Protein AF-A0A7X9KH05-F1 (afdb_monomer)

Structure (mmCIF, N/CA/C/O backbone):
data_AF-A0A7X9KH05-F1
#
_entry.id   AF-A0A7X9KH05-F1
#
loop_
_atom_site.group_PDB
_atom_site.id
_atom_site.type_symbol
_atom_site.label_atom_id
_atom_site.label_alt_id
_atom_site.label_comp_id
_atom_site.label_asym_id
_atom_site.label_entity_id
_atom_site.label_seq_id
_atom_site.pdbx_PDB_ins_code
_atom_site.Cartn_x
_atom_site.Cartn_y
_atom_site.Cartn_z
_atom_site.occupancy
_atom_site.B_iso_or_equiv
_atom_site.auth_seq_id
_atom_site.auth_comp_id
_atom_site.auth_asym_id
_atom_site.auth_atom_id
_atom_site.pdbx_PDB_model_num
ATOM 1 N N . MET A 1 1 ? 35.117 20.148 -6.421 1.00 30.66 1 MET A N 1
ATOM 2 C CA . MET A 1 1 ? 33.826 19.837 -5.775 1.00 30.66 1 MET A CA 1
ATOM 3 C C . MET A 1 1 ? 33.325 18.579 -6.449 1.00 30.66 1 MET A C 1
ATOM 5 O O . MET A 1 1 ? 32.823 18.649 -7.559 1.00 30.66 1 MET A O 1
ATOM 9 N N . THR A 1 2 ? 33.613 17.430 -5.852 1.00 30.97 2 THR A N 1
ATOM 10 C CA . THR A 1 2 ? 33.344 16.117 -6.442 1.00 30.97 2 THR A CA 1
ATOM 11 C C . THR A 1 2 ? 32.437 15.409 -5.452 1.00 30.97 2 THR A C 1
ATOM 13 O O . THR A 1 2 ? 32.907 14.821 -4.484 1.00 30.97 2 THR A O 1
ATOM 16 N N . ILE A 1 3 ? 31.130 15.594 -5.620 1.00 30.88 3 ILE A N 1
ATOM 17 C CA . ILE A 1 3 ? 30.100 14.879 -4.866 1.00 30.88 3 ILE A CA 1
ATOM 18 C C . ILE A 1 3 ? 29.429 13.959 -5.879 1.00 30.88 3 ILE A C 1
ATOM 20 O O . ILE A 1 3 ? 28.878 14.435 -6.866 1.00 30.88 3 ILE A O 1
ATOM 24 N N . GLY A 1 4 ? 29.545 12.654 -5.655 1.00 29.55 4 GLY A N 1
ATOM 25 C CA . GLY A 1 4 ? 28.992 11.621 -6.528 1.00 29.55 4 GLY A CA 1
ATOM 26 C C . GLY A 1 4 ? 29.845 10.359 -6.509 1.00 29.55 4 GLY A C 1
ATOM 27 O O . GLY A 1 4 ? 30.355 9.944 -7.542 1.00 29.55 4 GLY A O 1
ATOM 28 N N . ALA A 1 5 ? 30.069 9.776 -5.326 1.00 35.31 5 ALA A N 1
ATOM 29 C CA . ALA A 1 5 ? 30.619 8.426 -5.250 1.00 35.31 5 ALA A CA 1
ATOM 30 C C . ALA A 1 5 ? 29.646 7.463 -5.954 1.00 35.31 5 ALA A C 1
ATOM 32 O O . ALA A 1 5 ? 28.432 7.567 -5.781 1.00 35.31 5 ALA A O 1
ATOM 33 N N . SER A 1 6 ? 30.191 6.582 -6.788 1.00 41.53 6 SER A N 1
ATOM 34 C CA . SER A 1 6 ? 29.488 5.744 -7.759 1.00 41.53 6 SER A CA 1
ATOM 35 C C . SER A 1 6 ? 28.418 4.848 -7.123 1.00 41.53 6 SER A C 1
ATOM 37 O O . SER A 1 6 ? 28.750 3.903 -6.411 1.00 41.53 6 SER A O 1
ATOM 39 N N . HIS A 1 7 ? 27.149 5.117 -7.436 1.00 50.25 7 HIS A N 1
ATOM 40 C CA . HIS A 1 7 ? 25.995 4.245 -7.148 1.00 50.25 7 HIS A CA 1
ATOM 41 C C . HIS A 1 7 ? 25.644 3.353 -8.353 1.00 50.25 7 HIS A C 1
ATOM 43 O O . HIS A 1 7 ? 24.550 2.808 -8.455 1.00 50.25 7 HIS A O 1
ATOM 49 N N . ASP A 1 8 ? 26.589 3.231 -9.278 1.00 60.62 8 ASP A N 1
ATOM 50 C CA . ASP A 1 8 ? 26.396 2.654 -10.592 1.00 60.62 8 ASP A CA 1
ATOM 51 C C . ASP A 1 8 ? 26.660 1.152 -10.566 1.00 60.62 8 ASP A C 1
ATOM 53 O O . ASP A 1 8 ? 27.784 0.683 -10.348 1.00 60.62 8 ASP A O 1
ATOM 57 N N . THR A 1 9 ? 25.608 0.385 -10.797 1.00 70.06 9 THR A N 1
ATOM 58 C CA . THR A 1 9 ? 25.670 -1.069 -10.871 1.00 70.06 9 THR A CA 1
ATOM 59 C C . THR A 1 9 ? 26.238 -1.537 -12.202 1.00 70.06 9 THR A C 1
ATOM 61 O O . THR A 1 9 ? 26.642 -0.742 -13.058 1.00 70.06 9 THR A O 1
ATOM 64 N N . THR A 1 10 ? 26.374 -2.848 -12.377 1.00 81.62 10 THR A N 1
ATOM 65 C CA . THR A 1 10 ? 26.893 -3.376 -13.638 1.00 81.62 10 THR A CA 1
ATOM 66 C C . THR A 1 10 ? 25.852 -3.219 -14.748 1.00 81.62 10 THR A C 1
ATOM 68 O O . THR A 1 10 ? 26.239 -2.779 -15.834 1.00 81.62 10 THR A O 1
ATOM 71 N N . PHE A 1 11 ? 24.557 -3.394 -14.451 1.00 88.38 11 PHE A N 1
ATOM 72 C CA . PHE A 1 11 ? 23.480 -3.104 -15.393 1.00 88.38 11 PHE A CA 1
ATOM 73 C C . PHE A 1 11 ? 23.451 -1.630 -15.810 1.00 88.38 11 PHE A C 1
ATOM 75 O O . PHE A 1 11 ? 23.579 -1.349 -17.001 1.00 88.38 11 PHE A O 1
ATOM 82 N N . SER A 1 12 ? 23.369 -0.682 -14.866 1.00 87.12 12 SER A N 1
ATOM 83 C CA . SER A 1 12 ? 23.256 0.749 -15.201 1.00 87.12 12 SER A CA 1
ATOM 84 C C . SER A 1 12 ? 24.445 1.256 -16.018 1.00 87.12 12 SER A C 1
ATOM 86 O O . SER A 1 12 ? 24.260 1.985 -16.990 1.00 87.12 12 SER A O 1
ATOM 88 N N . ARG A 1 13 ? 25.671 0.807 -15.709 1.00 89.88 13 ARG A N 1
ATOM 89 C CA . ARG A 1 13 ? 26.868 1.165 -16.496 1.00 89.88 13 ARG A CA 1
ATOM 90 C C . ARG A 1 13 ? 26.867 0.553 -17.887 1.00 89.88 13 ARG A C 1
ATOM 92 O O . ARG A 1 13 ? 27.321 1.195 -18.833 1.00 89.88 13 ARG A O 1
ATOM 99 N N . ALA A 1 14 ? 26.421 -0.695 -18.016 1.00 92.00 14 ALA A N 1
ATOM 100 C CA . ALA A 1 14 ? 26.320 -1.354 -19.311 1.00 92.00 14 ALA A CA 1
ATOM 101 C C . ALA A 1 14 ? 25.250 -0.679 -20.176 1.00 92.00 14 ALA A C 1
ATOM 103 O O . ALA A 1 14 ? 25.533 -0.340 -21.322 1.00 92.00 14 ALA A O 1
ATOM 104 N N . ALA A 1 15 ? 24.074 -0.413 -19.604 1.00 93.38 15 ALA A N 1
ATOM 105 C CA . ALA A 1 15 ? 23.005 0.340 -20.242 1.00 93.38 15 ALA A CA 1
ATOM 106 C C . ALA A 1 15 ? 23.497 1.720 -20.685 1.00 93.38 15 ALA A C 1
ATOM 108 O O . ALA A 1 15 ? 23.382 2.034 -21.862 1.00 93.38 15 ALA A O 1
ATOM 109 N N . GLN A 1 16 ? 24.151 2.489 -19.811 1.00 94.31 16 GLN A N 1
ATOM 110 C CA . GLN A 1 16 ? 24.676 3.815 -20.154 1.00 94.31 16 GLN A CA 1
ATOM 111 C C . GLN A 1 16 ? 25.626 3.769 -21.361 1.00 94.31 16 GLN A C 1
ATOM 113 O O . GLN A 1 16 ? 25.458 4.526 -22.312 1.00 94.31 16 GLN A O 1
ATOM 118 N N . ARG A 1 17 ? 26.566 2.814 -21.385 1.00 94.75 17 ARG A N 1
ATOM 119 C CA . ARG A 1 17 ? 27.475 2.617 -22.531 1.00 94.75 17 ARG A CA 1
ATOM 120 C C . ARG A 1 17 ? 26.749 2.222 -23.814 1.00 94.75 17 ARG A C 1
ATOM 122 O O . ARG A 1 17 ? 27.174 2.611 -24.899 1.00 94.75 17 ARG A O 1
ATOM 129 N N . VAL A 1 18 ? 25.687 1.424 -23.703 1.00 95.81 18 VAL A N 1
ATOM 130 C CA . VAL A 1 18 ? 24.831 1.075 -24.842 1.00 95.81 18 VAL A CA 1
ATOM 131 C C . VAL A 1 18 ? 24.145 2.323 -25.389 1.00 95.81 18 VAL A C 1
ATOM 133 O O . VAL A 1 18 ? 24.168 2.521 -26.601 1.00 95.81 18 VAL A O 1
ATOM 136 N N . LEU A 1 19 ? 23.577 3.170 -24.524 1.00 95.75 19 LEU A N 1
ATOM 137 C CA . LEU A 1 19 ? 22.904 4.394 -24.962 1.00 95.75 19 LEU A CA 1
ATOM 138 C C . LEU A 1 19 ? 23.891 5.355 -25.642 1.00 95.75 19 LEU A C 1
ATOM 140 O O . LEU A 1 19 ? 23.618 5.793 -26.753 1.00 95.75 19 LEU A O 1
ATOM 144 N N . GLU A 1 20 ? 25.078 5.572 -25.066 1.00 93.94 20 GLU A N 1
ATOM 145 C CA . GLU A 1 20 ? 26.148 6.388 -25.672 1.00 93.94 20 GLU A CA 1
ATOM 146 C C . GLU A 1 20 ? 26.586 5.851 -27.050 1.00 93.94 20 GLU A C 1
ATOM 148 O O . GLU A 1 20 ? 26.810 6.603 -28.006 1.00 93.94 20 GLU A O 1
ATOM 153 N N . HIS A 1 21 ? 26.691 4.526 -27.189 1.00 94.50 21 HIS A N 1
ATOM 154 C CA . HIS A 1 21 ? 27.027 3.899 -28.465 1.00 94.50 21 HIS A CA 1
ATOM 155 C C . HIS A 1 21 ? 25.915 4.078 -29.505 1.00 94.50 21 HIS A C 1
ATOM 157 O O . HIS A 1 21 ? 26.190 4.419 -30.656 1.00 94.50 21 HIS A O 1
ATOM 163 N N . LEU A 1 22 ? 24.656 3.880 -29.119 1.00 94.00 22 LEU A N 1
ATOM 164 C CA . LEU A 1 22 ? 23.519 4.044 -30.022 1.00 94.00 22 LEU A CA 1
ATOM 165 C C . LEU A 1 22 ? 23.332 5.507 -30.430 1.00 94.00 22 LEU A C 1
ATOM 167 O O . LEU A 1 22 ? 23.127 5.783 -31.610 1.00 94.00 22 LEU A O 1
ATOM 171 N N . SER A 1 23 ? 23.505 6.443 -29.501 1.00 91.31 23 SER A N 1
ATOM 172 C CA . SER A 1 23 ? 23.469 7.891 -29.740 1.00 91.31 23 SER A CA 1
ATOM 173 C C . SER A 1 23 ? 24.462 8.328 -30.827 1.00 91.31 23 SER A C 1
ATOM 175 O O . SER A 1 23 ? 24.160 9.171 -31.670 1.00 91.31 23 SER A O 1
ATOM 177 N N . THR A 1 24 ? 25.629 7.676 -30.897 1.00 89.94 24 THR A N 1
ATOM 178 C CA . THR A 1 24 ? 26.667 7.979 -31.900 1.00 89.94 24 THR A CA 1
ATOM 179 C C . THR A 1 24 ? 26.527 7.223 -33.223 1.00 89.94 24 THR A C 1
ATOM 181 O O . THR A 1 24 ? 27.012 7.708 -34.245 1.00 89.94 24 THR A O 1
ATOM 184 N N . THR A 1 25 ? 25.888 6.049 -33.239 1.00 90.94 25 THR A N 1
ATOM 185 C CA .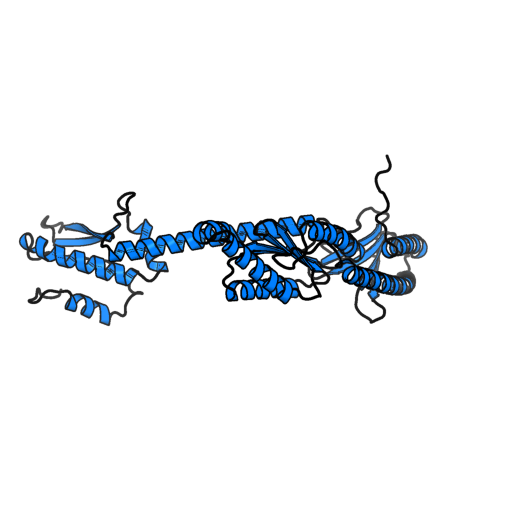 THR A 1 25 ? 25.868 5.153 -34.416 1.00 90.94 25 THR A CA 1
ATOM 186 C C . THR A 1 25 ? 24.530 5.080 -35.146 1.00 90.94 25 THR A C 1
ATOM 188 O O . THR A 1 25 ? 24.510 4.729 -36.325 1.00 90.94 25 THR A O 1
ATOM 191 N N . SER A 1 26 ? 23.427 5.422 -34.480 1.00 87.50 26 SER A N 1
ATOM 192 C CA . SER A 1 26 ? 22.068 5.286 -35.026 1.00 87.50 26 SER A CA 1
ATOM 193 C C . SER A 1 26 ? 21.512 6.559 -35.671 1.00 87.50 26 SER A C 1
ATOM 195 O O . SER A 1 26 ? 20.526 6.491 -36.400 1.00 87.50 26 SER A O 1
ATOM 197 N N . GLY A 1 27 ? 22.101 7.722 -35.369 1.00 85.12 27 GLY A N 1
ATOM 198 C CA . GLY A 1 27 ? 21.587 9.040 -35.764 1.00 85.12 27 GLY A CA 1
ATOM 199 C C . GLY A 1 27 ? 20.493 9.613 -34.849 1.00 85.12 27 GLY A C 1
ATOM 200 O O . GLY A 1 27 ? 20.171 10.792 -34.972 1.00 85.12 27 GLY A O 1
ATOM 201 N N . LEU A 1 28 ? 19.944 8.832 -33.909 1.00 90.00 28 LEU A N 1
ATOM 202 C CA . LEU A 1 28 ? 18.993 9.322 -32.902 1.00 90.00 28 LEU A CA 1
ATOM 203 C C . LEU A 1 28 ? 19.751 9.955 -31.729 1.00 90.00 28 LEU A C 1
ATOM 205 O O . LEU A 1 28 ? 20.575 9.287 -31.108 1.00 90.00 28 LEU A O 1
ATOM 209 N N . GLY A 1 29 ? 19.466 11.224 -31.417 1.00 88.25 29 GLY A N 1
ATOM 210 C CA . GLY A 1 29 ? 20.218 12.004 -30.426 1.00 88.25 29 GLY A CA 1
ATOM 211 C C . GLY A 1 29 ? 19.784 11.834 -28.967 1.00 88.25 29 GLY A C 1
ATOM 212 O O . GLY A 1 29 ? 20.422 12.414 -28.082 1.00 88.25 29 GLY A O 1
ATOM 213 N N . SER A 1 30 ? 18.706 11.092 -28.711 1.00 93.81 30 SER A N 1
ATOM 214 C CA . SER A 1 30 ? 18.193 10.840 -27.364 1.00 93.81 30 SER A CA 1
ATOM 215 C C . SER A 1 30 ? 17.795 9.375 -27.216 1.00 93.81 30 SER A C 1
ATOM 217 O O . SER A 1 30 ? 17.050 8.836 -28.039 1.00 93.81 30 SER A O 1
ATOM 219 N N . TRP A 1 31 ? 18.272 8.741 -26.148 1.00 96.06 31 TRP A N 1
ATOM 220 C CA . TRP A 1 31 ? 18.046 7.337 -25.833 1.00 96.06 31 TRP A CA 1
ATOM 221 C C . TRP A 1 31 ? 17.709 7.139 -24.359 1.00 96.06 31 TRP A C 1
ATOM 223 O O . TRP A 1 31 ? 18.235 7.820 -23.478 1.00 96.06 31 TRP A O 1
ATOM 233 N N . ALA A 1 32 ? 16.845 6.170 -24.077 1.00 95.94 32 ALA A N 1
ATOM 234 C CA . ALA A 1 32 ? 16.486 5.794 -22.722 1.00 95.94 32 ALA A CA 1
ATOM 235 C C . ALA A 1 32 ? 16.189 4.297 -22.611 1.00 95.94 32 ALA A C 1
ATOM 237 O O . ALA A 1 32 ? 15.608 3.692 -23.513 1.00 95.94 32 ALA A O 1
ATOM 238 N N . VAL A 1 33 ? 16.544 3.718 -21.467 1.00 95.75 33 VAL A N 1
ATOM 239 C CA . VAL A 1 33 ? 15.941 2.471 -20.995 1.00 95.75 33 VAL A CA 1
ATOM 240 C C . VAL A 1 33 ? 14.764 2.849 -20.111 1.00 95.75 33 VAL A C 1
ATOM 242 O O . VAL A 1 33 ? 14.940 3.540 -19.105 1.00 95.75 33 VAL A O 1
ATOM 245 N N . CYS A 1 34 ? 13.574 2.400 -20.481 1.00 93.81 34 CYS A N 1
ATOM 246 C CA . CYS A 1 34 ? 12.335 2.649 -19.761 1.00 93.81 34 CYS A CA 1
ATOM 247 C C . CYS A 1 34 ? 11.746 1.337 -19.250 1.00 93.81 34 CYS A C 1
ATOM 249 O O . CYS A 1 34 ? 11.923 0.287 -19.864 1.00 93.81 34 CYS A O 1
ATOM 251 N N . ARG A 1 35 ? 11.006 1.398 -18.150 1.00 89.81 35 ARG A N 1
ATOM 252 C CA . ARG A 1 35 ? 10.197 0.283 -17.660 1.00 89.81 35 ARG A CA 1
ATOM 253 C C . ARG A 1 35 ? 8.806 0.802 -17.328 1.00 89.81 35 ARG A C 1
ATOM 255 O O . ARG A 1 35 ? 8.664 1.907 -16.815 1.00 89.81 35 ARG A O 1
ATOM 262 N N . ALA A 1 36 ? 7.791 0.035 -17.704 1.00 80.62 36 ALA A N 1
ATOM 263 C CA . ALA A 1 36 ? 6.399 0.383 -17.467 1.00 80.62 36 ALA A CA 1
ATOM 264 C C . ALA A 1 36 ? 5.834 -0.425 -16.296 1.00 80.62 36 ALA A C 1
ATOM 266 O O . ALA A 1 36 ? 6.153 -1.606 -16.137 1.00 80.62 36 ALA A O 1
ATOM 267 N N . ASP A 1 37 ? 4.982 0.215 -15.508 1.00 73.69 37 ASP A N 1
ATOM 268 C CA . ASP A 1 37 ? 4.181 -0.383 -14.445 1.00 73.69 37 ASP A CA 1
ATOM 269 C C . ASP A 1 37 ? 2.711 0.072 -14.567 1.00 73.69 37 ASP A C 1
ATOM 271 O O . ASP A 1 37 ? 2.298 0.622 -15.592 1.00 73.69 37 ASP A O 1
ATOM 275 N N . SER A 1 38 ? 1.887 -0.200 -13.552 1.00 67.94 38 SER A N 1
ATOM 276 C CA . SER A 1 38 ? 0.474 0.200 -13.532 1.00 67.94 38 SER A CA 1
ATOM 277 C C . SER A 1 38 ? 0.250 1.716 -13.451 1.00 67.94 38 SER A C 1
ATOM 279 O O . SER A 1 38 ? -0.856 2.170 -13.744 1.00 67.94 38 SER A O 1
ATOM 281 N N . HIS A 1 39 ? 1.273 2.494 -13.087 1.00 67.06 39 HIS A N 1
ATOM 282 C CA . HIS A 1 39 ? 1.217 3.949 -12.904 1.00 67.06 39 HIS A CA 1
ATOM 283 C C . HIS A 1 39 ? 1.875 4.731 -14.041 1.00 67.06 39 HIS A C 1
ATOM 285 O O . HIS A 1 39 ? 1.712 5.948 -14.105 1.00 67.06 39 HIS A O 1
ATOM 291 N N . GLY A 1 40 ? 2.583 4.064 -14.953 1.00 75.69 40 GLY A N 1
ATOM 292 C CA . GLY A 1 40 ? 3.125 4.689 -16.155 1.00 75.69 40 GLY A CA 1
ATOM 293 C C . GLY A 1 40 ? 4.469 4.117 -16.579 1.00 75.69 40 GLY A C 1
ATOM 294 O O . GLY A 1 40 ? 4.838 2.998 -16.234 1.00 75.69 40 GLY A O 1
ATOM 295 N N . SER A 1 41 ? 5.207 4.894 -17.370 1.00 85.94 41 SER A N 1
ATOM 296 C CA . SER A 1 41 ? 6.565 4.555 -17.795 1.00 85.94 41 SER A CA 1
ATOM 297 C C . SER A 1 41 ? 7.556 5.339 -16.953 1.00 85.94 41 SER A C 1
ATOM 299 O O . SER A 1 41 ? 7.451 6.555 -16.874 1.00 85.94 41 SER A O 1
ATOM 301 N N . HIS A 1 42 ? 8.573 4.692 -16.403 1.00 89.31 42 HIS A N 1
ATOM 302 C CA . HIS A 1 42 ? 9.663 5.364 -15.707 1.00 89.31 42 HIS A CA 1
ATOM 303 C C . HIS A 1 42 ? 11.005 5.096 -16.394 1.00 89.31 42 HIS A C 1
ATOM 305 O O . HIS A 1 42 ? 11.226 4.053 -17.013 1.00 89.31 42 HIS A O 1
ATOM 311 N N . THR A 1 43 ? 11.909 6.067 -16.331 1.00 91.81 43 THR A N 1
ATOM 312 C CA . THR A 1 43 ? 13.250 5.974 -16.911 1.00 91.81 43 THR A CA 1
ATOM 313 C C . THR A 1 43 ? 14.211 5.299 -15.938 1.00 91.81 43 THR A C 1
ATOM 315 O O . THR A 1 43 ? 14.254 5.627 -14.755 1.00 91.81 43 THR A O 1
ATOM 318 N N . LEU A 1 44 ? 15.030 4.377 -16.434 1.00 91.50 44 LEU A N 1
ATOM 319 C CA . LEU A 1 44 ? 16.106 3.751 -15.662 1.00 91.50 44 LEU A CA 1
ATOM 320 C C . LEU A 1 44 ? 17.439 4.421 -15.963 1.00 91.50 44 LEU A C 1
ATOM 322 O O . LEU A 1 44 ? 18.127 4.883 -15.059 1.00 91.50 44 LEU A O 1
ATOM 326 N N . VAL A 1 45 ? 17.772 4.517 -17.248 1.00 93.19 45 VAL A N 1
ATOM 327 C CA . VAL A 1 45 ? 19.019 5.104 -17.744 1.00 93.19 45 VAL A CA 1
ATOM 328 C C . VAL A 1 45 ? 18.683 5.975 -18.942 1.00 93.19 45 VAL A C 1
ATOM 330 O O . VAL A 1 45 ? 17.804 5.624 -19.729 1.00 93.19 45 VAL A O 1
ATOM 333 N N . VAL A 1 46 ? 19.347 7.120 -19.058 1.00 93.69 46 VAL A N 1
ATOM 334 C CA . VAL A 1 46 ? 19.066 8.123 -20.085 1.00 93.69 46 VAL A CA 1
ATOM 335 C C . VAL A 1 46 ? 20.385 8.658 -20.626 1.00 93.69 46 VAL A C 1
ATOM 337 O O . VAL A 1 46 ? 21.208 9.145 -19.856 1.00 93.69 46 VAL A O 1
ATOM 340 N N . ASP A 1 47 ? 20.534 8.629 -21.946 1.00 93.38 47 ASP A N 1
ATOM 341 C CA . ASP A 1 47 ? 21.500 9.442 -22.680 1.00 93.38 47 ASP A CA 1
ATOM 342 C C . ASP A 1 47 ? 20.710 10.425 -23.538 1.00 93.38 47 ASP A C 1
ATOM 344 O O . ASP A 1 47 ? 20.195 10.083 -24.601 1.00 93.38 47 ASP A O 1
ATOM 348 N N . ASP A 1 48 ? 20.533 11.639 -23.032 1.00 87.75 48 ASP A N 1
ATOM 349 C CA . ASP A 1 48 ? 19.751 12.655 -23.719 1.00 87.75 48 ASP A CA 1
ATOM 350 C C . ASP A 1 48 ? 20.572 13.921 -23.920 1.00 87.75 48 ASP A C 1
ATOM 352 O O . ASP A 1 48 ? 20.745 14.735 -23.008 1.00 87.75 48 ASP A O 1
ATOM 356 N N . THR A 1 49 ? 21.014 14.124 -25.161 1.00 78.06 49 THR A N 1
ATOM 357 C CA . THR A 1 49 ? 21.778 15.312 -25.566 1.00 78.06 49 THR A CA 1
ATOM 358 C C . THR A 1 49 ? 21.001 16.623 -25.403 1.00 78.06 49 THR A C 1
ATOM 360 O O . THR A 1 49 ? 21.593 17.702 -25.465 1.00 78.06 49 THR A O 1
ATOM 363 N N . ARG A 1 50 ? 19.683 16.556 -25.180 1.00 77.56 50 ARG A N 1
ATOM 364 C CA . ARG A 1 50 ? 18.782 17.711 -25.071 1.00 77.56 50 ARG A CA 1
ATOM 365 C C . ARG A 1 50 ? 18.443 18.084 -23.630 1.00 77.56 50 ARG A C 1
ATOM 367 O O . ARG A 1 50 ? 17.926 19.176 -23.403 1.00 77.56 50 ARG A O 1
ATOM 374 N N . GLY A 1 51 ? 18.697 17.191 -22.671 1.00 81.19 51 GLY A N 1
ATOM 375 C CA . GLY A 1 51 ? 18.316 17.369 -21.265 1.00 81.19 51 GLY A CA 1
ATOM 376 C C . GLY A 1 51 ? 16.801 17.378 -21.005 1.00 81.19 51 GLY A C 1
ATOM 377 O O . GLY A 1 51 ? 16.363 17.905 -19.982 1.00 81.19 51 GLY A O 1
ATOM 378 N N . SER A 1 52 ? 16.008 16.827 -21.928 1.00 81.94 52 SER A N 1
ATOM 379 C CA . SER A 1 52 ? 14.552 16.656 -21.827 1.00 81.94 52 SER A CA 1
ATOM 380 C C . SER A 1 52 ? 14.144 15.482 -20.931 1.00 81.94 52 SER A C 1
ATOM 382 O O . SER A 1 52 ? 13.095 15.529 -20.293 1.00 81.94 52 SER A O 1
ATOM 384 N N . LEU A 1 53 ? 14.989 14.457 -20.837 1.00 87.00 53 LEU A N 1
ATOM 385 C CA . LEU A 1 53 ? 14.803 13.303 -19.970 1.00 87.00 53 LEU A CA 1
ATOM 386 C C . LEU A 1 53 ? 15.785 13.324 -18.798 1.00 87.00 53 LEU A C 1
ATOM 388 O O . LEU A 1 53 ? 16.904 13.833 -18.879 1.00 87.00 53 LEU A O 1
ATOM 392 N N . ARG A 1 54 ? 15.357 12.724 -17.689 1.00 89.50 54 ARG A N 1
ATOM 393 C CA . ARG A 1 54 ? 16.196 12.432 -16.521 1.00 89.50 54 ARG A CA 1
ATOM 394 C C . ARG A 1 54 ? 16.092 10.948 -16.214 1.00 89.50 54 ARG A C 1
ATOM 396 O O . ARG A 1 54 ? 15.077 10.345 -16.534 1.00 89.50 54 ARG A O 1
ATOM 403 N N . ALA A 1 55 ? 17.124 10.359 -15.621 1.00 89.75 55 ALA A N 1
ATOM 404 C CA . ALA A 1 55 ? 17.067 8.985 -15.126 1.00 89.75 55 ALA A CA 1
ATOM 405 C C . ALA A 1 55 ? 16.283 8.908 -13.804 1.00 89.75 55 ALA A C 1
ATOM 407 O O . ALA A 1 55 ? 16.314 9.856 -13.016 1.00 89.75 55 ALA A O 1
ATOM 408 N N . HIS A 1 56 ? 15.643 7.767 -13.545 1.00 88.94 56 HIS A N 1
ATOM 409 C CA . HIS A 1 56 ? 14.861 7.470 -12.339 1.00 88.94 56 HIS A CA 1
ATOM 410 C C . HIS A 1 56 ? 13.699 8.435 -12.091 1.00 88.94 56 HIS A C 1
ATOM 412 O O . HIS A 1 56 ? 13.461 8.844 -10.954 1.00 88.94 56 HIS A O 1
ATOM 418 N N . VAL A 1 57 ? 12.981 8.796 -13.154 1.00 88.69 57 VAL A N 1
ATOM 419 C CA . VAL A 1 57 ? 11.747 9.582 -13.058 1.00 88.69 57 VAL A CA 1
ATOM 420 C C . VAL A 1 57 ? 10.617 8.898 -13.812 1.00 88.69 57 VAL A C 1
ATOM 422 O O . VAL A 1 57 ? 10.827 8.248 -14.836 1.00 88.69 57 VAL A O 1
ATOM 425 N N . SER A 1 58 ? 9.416 9.070 -13.297 1.00 87.81 58 SER A N 1
ATOM 426 C CA . SER A 1 58 ? 8.151 8.700 -13.903 1.00 87.81 58 SER A CA 1
ATOM 427 C C . SER A 1 58 ? 7.838 9.694 -15.009 1.00 87.81 58 SER A C 1
ATOM 429 O O . SER A 1 58 ? 8.101 10.894 -14.893 1.00 87.81 58 SER A O 1
ATOM 431 N N . LEU A 1 59 ? 7.288 9.180 -16.096 1.00 87.44 59 LEU A N 1
ATOM 432 C CA . LEU A 1 59 ? 6.869 9.950 -17.247 1.00 87.44 59 LEU A CA 1
ATOM 433 C C . LEU A 1 59 ? 5.349 9.871 -17.359 1.00 87.44 59 LEU A C 1
ATOM 435 O O . LEU A 1 59 ? 4.774 8.783 -17.341 1.00 87.44 59 LEU A O 1
ATOM 439 N N . ASP A 1 60 ? 4.718 11.023 -17.572 1.00 82.50 60 ASP A N 1
ATOM 440 C CA . ASP A 1 60 ? 3.278 11.113 -17.857 1.00 82.50 60 ASP A CA 1
ATOM 441 C C . ASP A 1 60 ? 2.914 10.482 -19.219 1.00 82.50 60 ASP A C 1
ATOM 443 O O . ASP A 1 60 ? 1.759 10.168 -19.498 1.00 82.50 60 ASP A O 1
ATOM 447 N N . ALA A 1 61 ? 3.915 10.322 -20.086 1.00 83.62 61 ALA A N 1
ATOM 448 C CA . ALA A 1 61 ? 3.826 9.851 -21.460 1.00 83.62 61 ALA A CA 1
ATOM 449 C C . ALA A 1 61 ? 5.048 8.977 -21.783 1.00 83.62 61 ALA A C 1
ATOM 451 O O . ALA A 1 61 ? 6.108 9.132 -21.179 1.00 83.62 61 ALA A O 1
ATOM 452 N N . ALA A 1 62 ? 4.941 8.066 -22.752 1.00 86.62 62 ALA A N 1
ATOM 453 C CA . ALA A 1 62 ? 6.080 7.234 -23.140 1.00 86.62 62 ALA A CA 1
ATOM 454 C C . ALA A 1 62 ? 7.267 8.107 -23.594 1.00 86.62 62 ALA A C 1
ATOM 456 O O . ALA A 1 62 ? 7.081 9.158 -24.212 1.00 86.62 62 ALA A O 1
ATOM 457 N N . ALA A 1 63 ? 8.503 7.671 -23.333 1.00 88.69 63 ALA A N 1
ATOM 458 C CA . ALA A 1 63 ? 9.683 8.430 -23.748 1.00 88.69 63 ALA A CA 1
ATOM 459 C C . ALA A 1 63 ? 9.653 8.717 -25.263 1.00 88.69 63 ALA A C 1
ATOM 461 O O . ALA A 1 63 ? 9.351 7.831 -26.073 1.00 88.69 63 ALA A O 1
ATOM 462 N N . GLY A 1 64 ? 9.913 9.972 -25.637 1.00 86.31 64 GLY A N 1
ATOM 463 C CA . GLY A 1 64 ? 9.850 10.436 -27.026 1.00 86.31 64 GLY A CA 1
ATOM 464 C C . GLY A 1 64 ? 8.447 10.438 -27.644 1.00 86.31 64 GLY A C 1
ATOM 465 O O . GLY A 1 64 ? 8.328 10.524 -28.864 1.00 86.31 64 GLY A O 1
ATOM 466 N N . GLN A 1 65 ? 7.371 10.298 -26.860 1.00 86.88 65 GLN A N 1
ATOM 467 C CA . GLN A 1 65 ? 6.008 10.342 -27.389 1.00 86.88 65 GLN A CA 1
ATOM 468 C C . GLN A 1 65 ? 5.747 11.692 -28.075 1.00 86.88 65 GLN A C 1
ATOM 470 O O . GLN A 1 65 ? 5.887 12.749 -27.470 1.00 86.88 65 GLN A O 1
ATOM 475 N N . GLY A 1 66 ? 5.375 11.640 -29.357 1.00 85.44 66 GLY A N 1
ATOM 476 C CA . GLY A 1 66 ? 5.184 12.822 -30.204 1.00 85.44 66 GLY A CA 1
ATOM 477 C C . GLY A 1 66 ? 6.403 13.220 -31.042 1.00 85.44 66 GLY A C 1
ATOM 478 O O . GLY A 1 66 ? 6.252 14.056 -31.931 1.00 85.44 66 GLY A O 1
ATOM 479 N N . ALA A 1 67 ? 7.570 12.602 -30.827 1.00 89.12 67 ALA A N 1
ATOM 480 C CA . ALA A 1 67 ? 8.729 12.789 -31.695 1.00 89.12 67 ALA A CA 1
ATOM 481 C C . ALA A 1 67 ? 8.467 12.179 -33.090 1.00 89.12 67 ALA A C 1
ATOM 483 O O . ALA A 1 67 ? 7.930 11.067 -33.177 1.00 89.12 67 ALA A O 1
ATOM 484 N N . PRO A 1 68 ? 8.843 12.860 -34.190 1.00 87.94 68 PRO A N 1
ATOM 485 C CA . PRO A 1 68 ? 8.646 12.369 -35.550 1.00 87.94 68 PRO A CA 1
ATOM 486 C C . PRO A 1 68 ? 9.523 11.150 -35.865 1.00 87.94 68 PRO A C 1
ATOM 488 O O . PRO A 1 68 ? 9.132 10.317 -36.680 1.00 87.94 68 PRO A O 1
ATOM 491 N N . PHE A 1 69 ? 10.674 11.015 -35.200 1.00 91.62 69 PHE A N 1
ATOM 492 C CA . PHE A 1 69 ? 11.578 9.878 -35.345 1.00 91.62 69 PHE A CA 1
ATOM 493 C C . PHE A 1 69 ? 11.672 9.174 -34.002 1.00 91.62 69 PHE A C 1
ATOM 495 O O . PHE A 1 69 ? 12.299 9.680 -33.078 1.00 91.62 69 PHE A O 1
ATOM 502 N N . ARG A 1 70 ? 11.023 8.015 -33.875 1.00 92.88 70 ARG A N 1
ATOM 503 C CA . ARG A 1 70 ? 10.997 7.240 -32.633 1.00 92.88 70 ARG A CA 1
ATOM 504 C C . ARG A 1 70 ? 11.055 5.751 -32.927 1.00 92.88 70 ARG A C 1
ATOM 506 O O . ARG A 1 70 ? 10.306 5.247 -33.761 1.00 92.88 70 ARG A O 1
ATOM 513 N N . ILE A 1 71 ? 11.871 5.044 -32.160 1.00 94.88 71 ILE A N 1
ATOM 514 C CA . ILE A 1 71 ? 11.858 3.587 -32.065 1.00 94.88 71 ILE A CA 1
ATOM 515 C C . ILE A 1 71 ? 11.714 3.170 -30.605 1.00 94.88 71 ILE A C 1
ATOM 517 O O . ILE A 1 71 ? 12.209 3.836 -29.699 1.00 94.88 71 ILE A O 1
ATOM 521 N N . ALA A 1 72 ? 11.030 2.054 -30.388 1.00 95.12 72 ALA A N 1
ATOM 522 C CA . ALA A 1 72 ? 10.947 1.385 -29.100 1.00 95.12 72 ALA A CA 1
ATOM 523 C C . ALA A 1 72 ? 11.142 -0.108 -29.343 1.00 95.12 72 ALA A C 1
ATOM 525 O O . ALA A 1 72 ? 10.476 -0.699 -30.197 1.00 95.12 72 ALA A O 1
ATOM 526 N N . VAL A 1 73 ? 12.104 -0.694 -28.643 1.00 96.31 73 VAL A N 1
ATOM 527 C CA . VAL A 1 73 ? 12.446 -2.108 -28.761 1.00 96.31 73 VAL A CA 1
ATOM 528 C C . VAL A 1 73 ? 12.267 -2.763 -27.396 1.00 96.31 73 VAL A C 1
ATOM 530 O O . VAL A 1 73 ? 12.860 -2.283 -26.431 1.00 96.31 73 VAL A O 1
ATOM 533 N N . PRO A 1 74 ? 11.488 -3.852 -27.285 1.00 96.06 74 PRO A N 1
ATOM 534 C CA . PRO A 1 74 ? 11.285 -4.512 -26.005 1.00 96.06 74 PRO A CA 1
ATOM 535 C C . PRO A 1 74 ? 12.587 -5.146 -25.510 1.00 96.06 74 PRO A C 1
ATOM 537 O O . PRO A 1 74 ? 13.307 -5.809 -26.259 1.00 96.06 74 PRO A O 1
ATOM 540 N N . ILE A 1 75 ? 12.857 -4.962 -24.225 1.00 95.69 75 ILE A N 1
ATOM 541 C CA . ILE A 1 75 ? 13.862 -5.687 -23.460 1.00 95.69 75 ILE A CA 1
ATOM 542 C C . ILE A 1 75 ? 13.118 -6.785 -22.704 1.00 95.69 75 ILE A C 1
ATOM 544 O O . ILE A 1 75 ? 12.260 -6.505 -21.863 1.00 95.69 75 ILE A O 1
ATOM 548 N N . THR A 1 76 ? 13.444 -8.037 -23.000 1.00 94.44 76 THR A N 1
ATOM 549 C CA . THR A 1 76 ? 12.858 -9.210 -22.344 1.00 94.44 76 THR A CA 1
ATOM 550 C C . THR A 1 76 ? 13.934 -9.995 -21.620 1.00 94.44 76 THR A C 1
ATOM 552 O O . THR A 1 76 ? 15.063 -10.115 -22.104 1.00 94.44 76 THR A O 1
ATOM 555 N N . PHE A 1 77 ? 13.578 -10.581 -20.487 1.00 92.88 77 PHE A N 1
ATOM 556 C CA . PHE A 1 77 ? 14.405 -11.598 -19.861 1.00 92.88 77 PHE A CA 1
ATOM 557 C C . PHE A 1 77 ? 14.533 -12.841 -20.765 1.00 92.88 77 PHE A C 1
ATOM 559 O O . PHE A 1 77 ? 13.719 -13.037 -21.675 1.00 92.88 77 PHE A O 1
ATOM 566 N N . PRO A 1 78 ? 15.550 -13.700 -20.543 1.00 91.75 78 PRO A N 1
ATOM 567 C CA . PRO A 1 78 ? 15.756 -14.912 -21.341 1.00 91.75 78 PRO A CA 1
ATOM 568 C C . PRO A 1 78 ? 14.583 -15.904 -21.328 1.00 91.75 78 PRO A C 1
ATOM 570 O O . PRO A 1 78 ? 14.468 -16.717 -22.241 1.00 91.75 78 PRO A O 1
ATOM 573 N N . ASP A 1 79 ? 13.722 -15.848 -20.311 1.00 90.62 79 ASP A N 1
ATOM 574 C CA . ASP A 1 79 ? 12.505 -16.660 -20.185 1.00 90.62 79 ASP A CA 1
ATOM 575 C C . ASP A 1 79 ? 11.290 -16.070 -20.931 1.00 90.62 79 ASP A C 1
ATOM 577 O O . ASP A 1 79 ? 10.213 -16.667 -20.937 1.00 90.62 79 ASP A O 1
ATOM 581 N N . GLY A 1 80 ? 11.462 -14.916 -21.584 1.00 88.38 80 GLY A N 1
ATOM 582 C CA . GLY A 1 80 ? 10.427 -14.217 -22.340 1.00 88.38 80 GLY A CA 1
ATOM 583 C C . GLY A 1 80 ? 9.596 -13.230 -21.520 1.00 88.38 80 GLY A C 1
ATOM 584 O O . GLY A 1 80 ? 8.737 -12.560 -22.097 1.00 88.38 80 GLY A O 1
ATOM 585 N N . GLN A 1 81 ? 9.836 -13.093 -20.211 1.00 88.62 81 GLN A N 1
ATOM 586 C CA . GLN A 1 81 ? 9.153 -12.078 -19.412 1.00 88.62 81 GLN A CA 1
ATOM 587 C C . GLN A 1 81 ? 9.591 -10.661 -19.827 1.00 88.62 81 GLN A C 1
ATOM 589 O O . GLN A 1 81 ? 10.774 -10.429 -20.100 1.00 88.62 81 GLN A O 1
ATOM 594 N N . PRO A 1 82 ? 8.664 -9.688 -19.884 1.00 89.94 82 PRO A N 1
ATOM 595 C CA . PRO A 1 82 ? 9.012 -8.308 -20.194 1.00 89.94 82 PRO A CA 1
ATOM 596 C C . PRO A 1 82 ? 9.796 -7.680 -19.036 1.00 89.94 82 PRO A C 1
ATOM 598 O O . PRO A 1 82 ? 9.379 -7.756 -17.883 1.00 89.94 82 PRO A O 1
ATOM 601 N N . PHE A 1 83 ? 10.912 -7.024 -19.355 1.00 90.62 83 PHE A N 1
ATOM 602 C CA . PHE A 1 83 ? 11.674 -6.216 -18.401 1.00 90.62 83 PHE A CA 1
ATOM 603 C C . PHE A 1 83 ? 11.422 -4.720 -18.607 1.00 90.62 83 PHE A C 1
ATOM 605 O O . PHE A 1 83 ? 11.191 -3.993 -17.648 1.00 90.62 83 PHE A O 1
ATOM 612 N N . GLY A 1 84 ? 11.452 -4.257 -19.857 1.00 92.50 84 GLY A N 1
ATOM 613 C CA . GLY A 1 84 ? 11.300 -2.845 -20.194 1.00 92.50 84 GLY A CA 1
ATOM 614 C C . GLY A 1 84 ? 11.413 -2.597 -21.693 1.00 92.50 84 GLY A C 1
ATOM 615 O O . GLY A 1 84 ? 11.265 -3.514 -22.496 1.00 92.50 84 GLY A O 1
ATOM 616 N N . GLU A 1 85 ? 11.709 -1.363 -22.078 1.00 95.19 85 GLU A N 1
ATOM 617 C CA . GLU A 1 85 ? 11.896 -0.939 -23.462 1.00 95.19 85 GLU A CA 1
ATOM 618 C C . GLU A 1 85 ? 13.175 -0.112 -23.607 1.00 95.19 85 GLU A C 1
ATOM 620 O O . GLU A 1 85 ? 13.498 0.731 -22.771 1.00 95.19 85 GLU A O 1
ATOM 625 N N . LEU A 1 86 ? 13.891 -0.335 -24.705 1.00 96.94 86 LEU A N 1
ATOM 626 C CA . LEU A 1 86 ? 14.958 0.528 -25.184 1.00 96.94 86 LEU A CA 1
ATOM 627 C C . LEU A 1 86 ? 14.362 1.492 -26.211 1.00 96.94 86 LEU A C 1
ATOM 629 O O . LEU A 1 86 ? 13.932 1.076 -27.291 1.00 96.94 86 LEU A O 1
ATOM 633 N N . VAL A 1 87 ? 14.317 2.772 -25.860 1.00 96.12 87 VAL A N 1
ATOM 634 C CA . VAL A 1 87 ? 13.648 3.817 -26.635 1.00 96.12 87 VAL A CA 1
ATOM 635 C C . VAL A 1 87 ? 14.684 4.792 -27.176 1.00 96.12 87 VAL A C 1
ATOM 637 O O . VAL A 1 87 ? 15.510 5.296 -26.420 1.00 96.12 87 VAL A O 1
ATOM 640 N N . GLY A 1 88 ? 14.619 5.074 -28.475 1.00 95.00 88 GLY A N 1
ATOM 641 C CA . GLY A 1 88 ? 15.438 6.085 -29.142 1.00 95.00 88 GLY A CA 1
ATOM 642 C C . GLY A 1 88 ? 14.552 7.057 -29.911 1.00 95.00 88 GLY A C 1
ATOM 643 O O . GLY A 1 88 ? 13.587 6.626 -30.547 1.00 95.00 88 GLY A O 1
ATOM 644 N N . PHE A 1 89 ? 14.845 8.356 -29.853 1.00 93.75 89 PHE A N 1
ATOM 645 C CA . PHE A 1 89 ? 14.060 9.372 -30.554 1.00 93.75 89 PHE A CA 1
ATOM 646 C C . PHE A 1 89 ? 14.873 10.610 -30.966 1.00 93.75 89 PHE A C 1
ATOM 648 O O . PHE A 1 89 ? 15.908 10.921 -30.377 1.00 93.75 89 PHE A O 1
ATOM 655 N N . ASP A 1 90 ? 14.398 11.316 -31.997 1.00 91.75 90 ASP A N 1
ATOM 656 C CA . ASP A 1 90 ? 14.881 12.634 -32.421 1.00 91.75 90 ASP A CA 1
ATOM 657 C C . ASP A 1 90 ? 13.760 13.421 -33.156 1.00 91.75 90 ASP A C 1
ATOM 659 O O . ASP A 1 90 ? 12.735 12.865 -33.543 1.00 91.75 90 ASP A O 1
ATOM 663 N N . ASP A 1 91 ? 13.970 14.724 -33.372 1.00 85.00 91 ASP A N 1
ATOM 664 C CA . ASP A 1 91 ? 13.001 15.679 -33.943 1.00 85.00 91 ASP A CA 1
ATOM 665 C C . ASP A 1 91 ? 13.565 16.447 -35.151 1.00 85.00 91 ASP A C 1
ATOM 667 O O . ASP A 1 91 ? 12.844 17.214 -35.787 1.00 85.00 91 ASP A O 1
ATOM 671 N N . ARG A 1 92 ? 14.868 16.321 -35.437 1.00 73.56 92 ARG A N 1
ATOM 672 C CA . ARG A 1 92 ? 15.605 17.279 -36.275 1.00 73.56 92 ARG A CA 1
ATOM 673 C C . ARG A 1 92 ? 16.024 16.725 -37.627 1.00 73.56 92 ARG A C 1
ATOM 675 O O . ARG A 1 92 ? 16.231 17.522 -38.538 1.00 73.56 92 ARG A O 1
ATOM 682 N N . ASP A 1 93 ? 16.168 15.408 -37.761 1.00 72.56 93 ASP A N 1
ATOM 683 C CA . ASP A 1 93 ? 16.800 14.818 -38.940 1.00 72.56 93 ASP A CA 1
ATOM 684 C C . ASP A 1 93 ? 15.891 13.808 -39.669 1.00 72.56 93 ASP A C 1
ATOM 686 O O . ASP A 1 93 ? 15.714 12.681 -39.207 1.00 72.56 93 ASP A O 1
ATOM 690 N N . PRO A 1 94 ? 15.328 14.181 -40.835 1.00 69.75 94 PRO A N 1
ATOM 691 C CA . PRO A 1 94 ? 14.516 13.292 -41.659 1.00 69.75 94 PRO A CA 1
ATOM 692 C C . PRO A 1 94 ? 15.309 12.229 -42.425 1.00 69.75 94 PRO A C 1
ATOM 694 O O . PRO A 1 94 ? 14.693 11.410 -43.106 1.00 69.75 94 PRO A O 1
ATOM 697 N N . SER A 1 95 ? 16.643 12.230 -42.345 1.00 80.94 95 SER A N 1
ATOM 698 C CA . SER A 1 95 ? 17.506 11.245 -43.007 1.00 80.94 95 SER A CA 1
ATOM 699 C C . SER A 1 95 ? 17.858 10.032 -42.138 1.00 80.94 95 SER A C 1
ATOM 701 O O . SER A 1 95 ? 18.556 9.134 -42.609 1.00 80.94 95 SER A O 1
ATOM 703 N N . ILE A 1 96 ? 17.362 9.975 -40.896 1.00 84.81 96 ILE A N 1
ATOM 704 C CA . ILE A 1 96 ? 17.618 8.860 -39.978 1.00 84.81 96 ILE A CA 1
ATOM 705 C C . ILE A 1 96 ? 17.010 7.565 -40.531 1.00 84.81 96 ILE A C 1
ATOM 707 O O . ILE A 1 96 ? 15.799 7.455 -40.733 1.00 84.81 96 ILE A O 1
ATOM 711 N N . ASP A 1 97 ? 17.852 6.547 -40.699 1.00 90.56 97 ASP A N 1
ATOM 712 C CA . ASP A 1 97 ? 17.421 5.188 -41.021 1.00 90.56 97 ASP A CA 1
ATOM 713 C C . ASP A 1 97 ? 16.917 4.477 -39.752 1.00 90.56 97 ASP A C 1
ATOM 715 O O . ASP A 1 97 ? 17.672 3.853 -38.996 1.00 90.56 97 ASP A O 1
ATOM 719 N N . LEU A 1 98 ? 15.608 4.587 -39.507 1.00 91.62 98 LEU A N 1
ATOM 720 C CA . LEU A 1 98 ? 14.956 3.976 -38.346 1.00 91.62 98 LEU A CA 1
ATOM 721 C C . LEU A 1 98 ? 15.003 2.442 -38.366 1.00 91.62 98 LEU A C 1
ATOM 723 O O . LEU A 1 98 ? 14.975 1.822 -37.300 1.00 91.62 98 LEU A O 1
ATOM 727 N N . GLU A 1 99 ? 15.084 1.814 -39.541 1.00 92.75 99 GLU A N 1
ATOM 728 C CA . GLU A 1 99 ? 15.169 0.355 -39.648 1.00 92.75 99 GLU A CA 1
ATOM 729 C C . GLU A 1 99 ? 16.550 -0.136 -39.200 1.00 92.75 99 GLU A C 1
ATOM 731 O O . GLU A 1 99 ? 16.654 -1.085 -38.406 1.00 92.75 99 GLU A O 1
ATOM 736 N N . HIS A 1 100 ? 17.607 0.560 -39.631 1.00 92.38 100 HIS A N 1
ATOM 737 C CA . HIS A 1 100 ? 18.969 0.304 -39.174 1.00 92.38 100 HIS A CA 1
ATOM 738 C C . HIS A 1 100 ? 19.110 0.537 -37.665 1.00 92.38 100 HIS A C 1
ATOM 740 O O . HIS A 1 100 ? 19.574 -0.356 -36.946 1.00 92.38 100 HIS A O 1
ATOM 746 N N . ALA A 1 101 ? 18.632 1.683 -37.166 1.00 92.94 101 ALA A N 1
ATOM 747 C CA . ALA A 1 101 ? 18.648 2.015 -35.741 1.00 92.94 101 ALA A CA 1
ATOM 748 C C . ALA A 1 101 ? 17.890 0.975 -34.895 1.00 92.94 101 ALA A C 1
ATOM 750 O O . ALA A 1 101 ? 18.388 0.511 -33.868 1.00 92.94 101 ALA A O 1
ATOM 751 N N . SER A 1 102 ? 16.709 0.541 -35.352 1.00 95.12 102 SER A N 1
ATOM 752 C CA . SER A 1 102 ? 15.910 -0.486 -34.671 1.00 95.12 102 SER A CA 1
ATOM 753 C C . SER A 1 102 ? 16.620 -1.843 -34.639 1.00 95.12 102 SER A C 1
ATOM 755 O O . SER A 1 102 ? 16.558 -2.564 -33.640 1.00 95.12 102 SER A O 1
ATOM 757 N N . THR A 1 103 ? 17.335 -2.197 -35.708 1.00 94.62 103 THR A N 1
ATOM 758 C CA . THR A 1 103 ? 18.091 -3.454 -35.791 1.00 94.62 103 THR A CA 1
ATOM 759 C C . THR A 1 103 ? 19.296 -3.463 -34.853 1.00 94.62 103 THR A C 1
ATOM 761 O O . THR A 1 103 ? 19.498 -4.454 -34.149 1.00 94.62 103 THR A O 1
ATOM 764 N N . GLN A 1 104 ? 20.041 -2.357 -34.767 1.00 94.06 104 GLN A N 1
ATOM 765 C CA . GLN A 1 104 ? 21.107 -2.199 -33.771 1.00 94.06 104 GLN A CA 1
ATOM 766 C C . GLN A 1 104 ? 20.550 -2.288 -32.341 1.00 94.06 104 GLN A C 1
ATOM 768 O O . GLN A 1 104 ? 21.049 -3.067 -31.525 1.00 94.06 104 GLN A O 1
ATOM 773 N N . ALA A 1 105 ? 19.469 -1.555 -32.055 1.00 96.00 105 ALA A N 1
ATOM 774 C CA . ALA A 1 105 ? 18.828 -1.542 -30.743 1.00 96.00 105 ALA A CA 1
ATOM 775 C C . ALA A 1 105 ? 18.343 -2.933 -30.301 1.00 96.00 105 ALA A C 1
ATOM 777 O O . ALA A 1 105 ? 18.501 -3.285 -29.135 1.00 96.00 105 ALA A O 1
ATOM 778 N N . ARG A 1 106 ? 17.826 -3.766 -31.218 1.00 96.62 106 ARG A N 1
ATOM 779 C CA . ARG A 1 106 ? 17.416 -5.155 -30.925 1.00 96.62 106 ARG A CA 1
ATOM 780 C C . ARG A 1 106 ? 18.539 -6.019 -30.367 1.00 96.62 106 ARG A C 1
ATOM 782 O O . ARG A 1 106 ? 18.304 -6.761 -29.416 1.00 96.62 106 ARG A O 1
ATOM 789 N N . VAL A 1 107 ? 19.750 -5.914 -30.911 1.00 95.56 107 VAL A N 1
ATOM 790 C CA . VAL A 1 107 ? 20.896 -6.693 -30.413 1.00 95.56 107 VAL A CA 1
ATOM 791 C C . VAL A 1 107 ? 21.219 -6.299 -28.974 1.00 95.56 107 VAL A C 1
ATOM 793 O O . VAL A 1 107 ? 21.365 -7.162 -28.109 1.00 95.56 107 VAL A O 1
ATOM 796 N N . PHE A 1 108 ? 21.276 -4.997 -28.694 1.00 96.69 108 PHE A N 1
ATOM 797 C CA . PHE A 1 108 ? 21.561 -4.518 -27.347 1.00 96.69 108 PHE A CA 1
ATOM 798 C C . PHE A 1 108 ? 20.422 -4.783 -26.364 1.00 96.69 108 PHE A C 1
ATOM 800 O O . PHE A 1 108 ? 20.701 -5.125 -25.220 1.00 96.69 108 PHE A O 1
ATOM 807 N N . ALA A 1 109 ? 19.162 -4.707 -26.796 1.00 96.38 109 ALA A N 1
ATOM 808 C CA . ALA A 1 109 ? 18.014 -5.039 -25.958 1.00 96.38 109 ALA A CA 1
ATOM 809 C C . ALA A 1 109 ? 18.085 -6.489 -25.446 1.00 96.38 109 ALA A C 1
ATOM 811 O O . ALA A 1 109 ? 17.869 -6.727 -24.261 1.00 96.38 109 ALA A O 1
ATOM 812 N N . ILE A 1 110 ? 18.485 -7.448 -26.291 1.00 95.44 110 ILE A N 1
ATOM 813 C CA . ILE A 1 110 ? 18.686 -8.849 -25.875 1.00 95.44 110 ILE A CA 1
ATOM 814 C C . ILE A 1 110 ? 19.805 -8.961 -24.826 1.00 95.44 110 ILE A C 1
ATOM 816 O O . ILE A 1 110 ? 19.639 -9.638 -23.810 1.00 95.44 110 ILE A O 1
ATOM 820 N N . LEU A 1 111 ? 20.940 -8.287 -25.046 1.00 95.19 111 LEU A N 1
ATOM 821 C CA . LEU A 1 111 ? 22.074 -8.312 -24.112 1.00 95.19 111 LEU A CA 1
ATOM 822 C C . LEU A 1 111 ? 21.727 -7.670 -22.763 1.00 95.19 111 LEU A C 1
ATOM 824 O O . LEU A 1 111 ? 22.074 -8.216 -21.716 1.00 95.19 111 LEU A O 1
ATOM 828 N N . LEU A 1 112 ? 21.020 -6.538 -22.786 1.00 94.88 112 LEU A N 1
ATOM 829 C CA . LEU A 1 112 ? 20.545 -5.857 -21.585 1.00 94.88 112 LEU A CA 1
ATOM 830 C C . LEU A 1 112 ? 19.540 -6.718 -20.819 1.00 94.88 112 LEU A C 1
ATOM 832 O O . LEU A 1 112 ? 19.645 -6.810 -19.601 1.00 94.88 112 LEU A O 1
ATOM 836 N N . GLY A 1 113 ? 18.627 -7.403 -21.513 1.00 93.81 113 GLY A N 1
ATOM 837 C CA . GLY A 1 113 ? 17.676 -8.325 -20.890 1.00 93.81 113 GLY A CA 1
ATOM 838 C C . GLY A 1 113 ? 18.360 -9.501 -20.190 1.00 93.81 113 GLY A C 1
ATOM 839 O O . GLY A 1 113 ? 18.035 -9.820 -19.046 1.00 93.81 113 GLY A O 1
ATOM 840 N N . ALA A 1 114 ? 19.367 -10.106 -20.827 1.00 93.06 114 ALA A N 1
ATOM 841 C CA . ALA A 1 114 ? 20.157 -11.176 -20.216 1.00 93.06 114 ALA A CA 1
ATOM 842 C C . ALA A 1 114 ? 20.960 -10.693 -18.993 1.00 93.06 114 ALA A C 1
ATOM 844 O O . ALA A 1 114 ? 21.009 -11.387 -17.975 1.00 93.06 114 ALA A O 1
ATOM 845 N N . LEU A 1 115 ? 21.559 -9.498 -19.072 1.00 92.62 115 LEU A N 1
ATOM 846 C CA . LEU A 1 115 ? 22.297 -8.901 -17.957 1.00 92.62 115 LEU A CA 1
ATOM 847 C C . LEU A 1 115 ? 21.372 -8.566 -16.780 1.00 92.62 115 LEU A C 1
ATOM 849 O O . LEU A 1 115 ? 21.683 -8.916 -15.642 1.00 92.62 115 LEU A O 1
ATOM 853 N N . ALA A 1 116 ? 20.221 -7.949 -17.058 1.00 89.94 116 ALA A N 1
ATOM 854 C CA . ALA A 1 116 ? 19.222 -7.621 -16.048 1.00 89.94 116 ALA A CA 1
ATOM 855 C C . ALA A 1 116 ? 18.720 -8.880 -15.328 1.00 89.94 116 ALA A C 1
ATOM 857 O O . ALA A 1 116 ? 18.658 -8.894 -14.101 1.00 89.94 116 ALA A O 1
ATOM 858 N N . ALA A 1 117 ? 18.444 -9.965 -16.062 1.00 89.81 117 ALA A N 1
ATOM 859 C CA . ALA A 1 117 ? 18.034 -11.238 -15.467 1.00 89.81 117 ALA A CA 1
ATOM 860 C C . ALA A 1 117 ? 19.113 -11.827 -14.540 1.00 89.81 117 ALA A C 1
ATOM 862 O O . ALA A 1 117 ? 18.810 -12.278 -13.430 1.00 89.81 117 ALA A O 1
ATOM 863 N N . ALA A 1 118 ? 20.381 -11.802 -14.968 1.00 88.94 118 ALA A N 1
ATOM 864 C CA . ALA A 1 118 ? 21.493 -12.306 -14.167 1.00 88.94 118 ALA A CA 1
ATOM 865 C C . ALA A 1 118 ? 21.674 -11.498 -12.870 1.00 88.94 118 ALA A C 1
ATOM 867 O O . ALA A 1 118 ? 21.788 -12.076 -11.786 1.00 88.94 118 ALA A O 1
ATOM 868 N N . GLU A 1 119 ? 21.652 -10.165 -12.953 1.00 86.88 119 GLU A N 1
ATOM 869 C CA . GLU A 1 119 ? 21.810 -9.304 -11.777 1.00 86.88 119 GLU A CA 1
ATOM 870 C C . GLU A 1 119 ? 20.598 -9.358 -10.842 1.00 86.88 119 GLU A C 1
ATOM 872 O O . GLU A 1 119 ? 20.777 -9.444 -9.625 1.00 86.88 119 GLU A O 1
ATOM 877 N N . ALA A 1 120 ? 19.377 -9.411 -11.382 1.00 82.12 120 ALA A N 1
ATOM 878 C CA . ALA A 1 120 ? 18.162 -9.563 -10.587 1.00 82.12 120 ALA A CA 1
ATOM 879 C C . ALA A 1 120 ? 18.147 -10.885 -9.803 1.00 82.12 120 ALA A C 1
ATOM 881 O O . ALA A 1 120 ? 17.770 -10.904 -8.625 1.00 82.12 120 ALA A O 1
ATOM 882 N N . THR A 1 121 ? 18.623 -11.973 -10.419 1.00 83.94 121 THR A N 1
ATOM 883 C CA . THR A 1 121 ? 18.763 -13.284 -9.765 1.00 83.94 121 THR A CA 1
ATOM 884 C C . THR A 1 121 ? 19.750 -13.206 -8.602 1.00 83.94 121 THR A C 1
ATOM 886 O O . THR A 1 121 ? 19.393 -13.528 -7.467 1.00 83.94 121 THR A O 1
ATOM 889 N N . LEU A 1 122 ? 20.952 -12.667 -8.838 1.00 82.00 122 LEU A N 1
ATOM 890 C CA . LEU A 1 122 ? 21.967 -12.483 -7.794 1.00 82.00 122 LEU A CA 1
ATOM 891 C C . LEU A 1 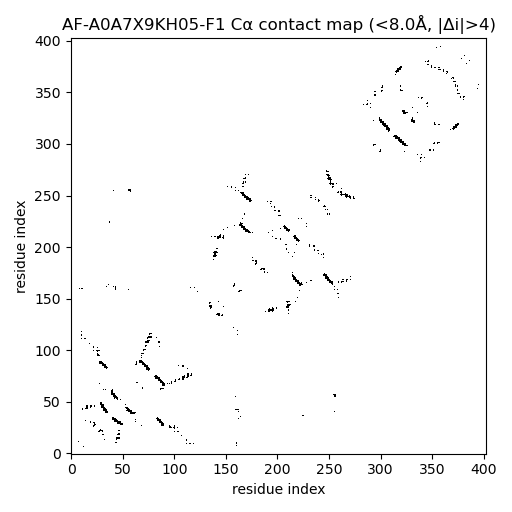122 ? 21.470 -11.578 -6.657 1.00 82.00 122 LEU A C 1
ATOM 893 O O . LEU A 1 122 ? 21.727 -11.837 -5.477 1.00 82.00 122 LEU A O 1
ATOM 897 N N . ALA A 1 123 ? 20.736 -10.514 -6.987 1.00 76.75 123 ALA A N 1
ATOM 898 C CA . ALA A 1 123 ? 20.144 -9.625 -5.998 1.00 76.75 123 ALA A CA 1
ATOM 899 C C . ALA A 1 123 ? 19.062 -10.332 -5.164 1.00 76.75 123 ALA A C 1
ATOM 901 O O . ALA A 1 123 ? 18.982 -10.097 -3.953 1.00 76.75 123 ALA A O 1
ATOM 902 N N . ARG A 1 124 ? 18.244 -11.214 -5.765 1.00 75.19 124 ARG A N 1
ATOM 903 C CA . ARG A 1 124 ? 17.251 -12.036 -5.047 1.00 75.19 124 ARG A CA 1
ATOM 904 C C . ARG A 1 124 ? 17.920 -13.054 -4.127 1.00 75.19 124 ARG A C 1
ATOM 906 O O . ARG A 1 124 ? 17.534 -13.129 -2.966 1.00 75.19 124 ARG A O 1
ATOM 913 N N . GLU A 1 125 ? 18.948 -13.759 -4.587 1.00 76.88 125 GLU A N 1
ATOM 914 C CA . GLU A 1 125 ? 19.683 -14.732 -3.765 1.00 76.88 125 GLU A CA 1
ATOM 915 C C . GLU A 1 125 ? 20.310 -14.074 -2.536 1.00 76.88 125 GLU A C 1
ATOM 917 O O . GLU A 1 125 ? 20.096 -14.510 -1.404 1.00 76.88 125 GLU A O 1
ATOM 922 N N . ARG A 1 126 ? 20.996 -12.940 -2.723 1.00 72.88 126 ARG A N 1
ATOM 923 C CA . ARG A 1 126 ? 21.557 -12.185 -1.596 1.00 72.88 126 ARG A CA 1
ATOM 924 C C . ARG A 1 126 ? 20.473 -11.714 -0.616 1.00 72.88 126 ARG A C 1
ATOM 926 O O . ARG A 1 126 ? 20.787 -11.439 0.537 1.00 72.88 126 ARG A O 1
ATOM 933 N N . ARG A 1 127 ? 19.228 -11.476 -1.065 1.00 69.12 127 ARG A N 1
ATOM 934 C CA . ARG A 1 127 ? 18.121 -11.029 -0.186 1.00 69.12 127 ARG A CA 1
ATOM 935 C C . ARG A 1 127 ? 17.661 -12.143 0.752 1.00 69.12 127 ARG A C 1
ATOM 937 O O . ARG A 1 127 ? 17.245 -11.842 1.865 1.00 69.12 127 ARG A O 1
ATOM 944 N N . VAL A 1 128 ? 17.749 -13.397 0.308 1.00 65.31 128 VAL A N 1
ATOM 945 C CA . VAL A 1 128 ? 17.380 -14.577 1.103 1.00 65.31 128 VAL A CA 1
ATOM 946 C C . VAL A 1 128 ? 18.473 -14.909 2.125 1.00 65.31 128 VAL A C 1
ATOM 948 O O . VAL A 1 128 ? 18.174 -15.149 3.290 1.00 65.31 128 VAL A O 1
ATOM 951 N N . THR A 1 129 ? 19.747 -14.860 1.725 1.00 62.41 129 THR A N 1
ATOM 952 C CA . THR A 1 129 ? 20.873 -15.327 2.559 1.00 62.41 129 THR A CA 1
ATOM 953 C C . THR A 1 129 ? 21.192 -14.425 3.763 1.00 62.41 129 THR A C 1
ATOM 955 O O . THR A 1 129 ? 21.675 -14.907 4.785 1.00 62.41 129 THR A O 1
ATOM 958 N N . GLU A 1 130 ? 20.914 -13.121 3.691 1.00 58.94 130 GLU A N 1
ATOM 959 C CA . GLU A 1 130 ? 21.378 -12.140 4.694 1.00 58.94 130 GLU A CA 1
ATOM 960 C C . GLU A 1 130 ? 20.430 -11.919 5.888 1.00 58.94 130 GLU A C 1
ATOM 962 O O . GLU A 1 130 ? 20.746 -11.149 6.789 1.00 58.94 130 GLU A O 1
ATOM 967 N N . LEU A 1 131 ? 19.306 -12.637 5.969 1.00 57.16 131 LEU A N 1
ATOM 968 C CA . LEU A 1 131 ? 18.408 -12.602 7.139 1.00 57.16 131 LEU A CA 1
ATOM 969 C C . LEU A 1 131 ? 18.959 -13.347 8.371 1.00 57.16 131 LEU A C 1
ATOM 971 O O . LEU A 1 131 ? 18.315 -13.404 9.417 1.00 57.16 131 LEU A O 1
ATOM 975 N N . SER A 1 132 ? 20.164 -13.908 8.277 1.00 51.81 132 SER A N 1
ATOM 976 C CA . SER A 1 132 ? 20.728 -14.789 9.296 1.00 51.81 132 SER A CA 1
ATOM 977 C C . SER A 1 132 ? 21.782 -14.073 10.140 1.00 51.81 132 SER A C 1
ATOM 979 O O . SER A 1 132 ? 22.970 -14.153 9.844 1.00 51.81 132 SER A O 1
ATOM 981 N N . SER A 1 133 ? 21.330 -13.373 11.190 1.00 53.41 133 SER A N 1
ATOM 982 C CA . SER A 1 133 ? 21.946 -13.252 12.535 1.00 53.41 133 SER A CA 1
ATOM 983 C C . SER A 1 133 ? 21.723 -11.865 13.169 1.00 53.41 133 SER A C 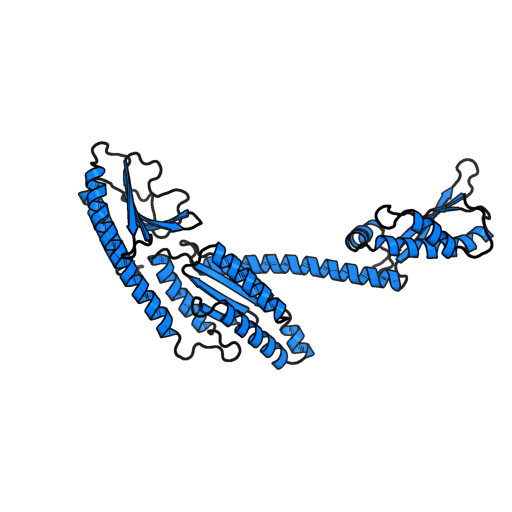1
ATOM 985 O O . SER A 1 133 ? 22.110 -10.837 12.628 1.00 53.41 133 SER A O 1
ATOM 987 N N . GLY A 1 134 ? 21.090 -11.830 14.349 1.00 58.47 134 GLY A N 1
ATOM 988 C CA . GLY A 1 134 ? 21.081 -10.659 15.244 1.00 58.47 134 GLY A CA 1
ATOM 989 C C . GLY A 1 134 ? 20.078 -9.531 14.957 1.00 58.47 134 GLY A C 1
ATOM 990 O O . GLY A 1 134 ? 20.065 -8.556 15.700 1.00 58.47 134 GLY A O 1
ATOM 991 N N . LEU A 1 135 ? 19.227 -9.650 13.933 1.00 77.19 135 LEU A N 1
ATOM 992 C CA . LEU A 1 135 ? 18.238 -8.623 13.563 1.00 77.19 135 LEU A CA 1
ATOM 993 C C . LEU A 1 135 ? 16.784 -9.091 13.703 1.00 77.19 135 LEU A C 1
ATOM 995 O O . LEU A 1 135 ? 15.907 -8.466 13.124 1.00 77.19 135 LEU A O 1
ATOM 999 N N . SER A 1 136 ? 16.518 -10.164 14.450 1.00 85.69 136 SER A N 1
ATOM 1000 C CA . SER A 1 136 ? 15.152 -10.590 14.778 1.00 85.69 136 SER A CA 1
ATOM 1001 C C . SER A 1 136 ? 14.735 -10.010 16.123 1.00 85.69 136 SER A C 1
ATOM 1003 O O . SER A 1 136 ? 15.475 -10.115 17.100 1.00 85.69 136 SER A O 1
ATOM 1005 N N . ASP A 1 137 ? 13.541 -9.440 16.174 1.00 89.88 137 ASP A N 1
ATOM 1006 C CA . ASP A 1 137 ? 12.866 -9.079 17.408 1.00 89.88 137 ASP A CA 1
ATOM 1007 C C . ASP A 1 137 ? 12.327 -10.358 18.085 1.00 89.88 137 ASP A C 1
ATOM 1009 O O . ASP A 1 137 ? 11.603 -11.125 17.443 1.00 89.88 137 ASP A O 1
ATOM 1013 N N . PRO A 1 138 ? 12.698 -10.649 19.345 1.00 88.62 138 PRO A N 1
ATOM 1014 C CA . PRO A 1 138 ? 12.334 -11.903 20.003 1.00 88.62 138 PRO A CA 1
ATOM 1015 C C . PRO A 1 138 ? 10.851 -11.988 20.383 1.00 88.62 138 PRO A C 1
ATOM 1017 O O . PRO A 1 138 ? 10.351 -13.094 20.579 1.00 88.62 138 PRO A O 1
ATOM 1020 N N . LEU A 1 139 ? 10.156 -10.852 20.501 1.00 91.50 139 LEU A N 1
ATOM 1021 C CA . LEU A 1 139 ? 8.753 -10.810 20.904 1.00 91.50 139 LEU A CA 1
ATOM 1022 C C . LEU A 1 139 ? 7.825 -11.126 19.726 1.00 91.50 139 LEU A C 1
ATOM 1024 O O . LEU A 1 139 ? 6.930 -11.961 19.827 1.00 91.50 139 LEU A O 1
ATOM 1028 N N . THR A 1 140 ? 8.055 -10.471 18.593 1.00 92.69 140 THR A N 1
ATOM 1029 C CA . THR A 1 140 ? 7.215 -10.579 17.391 1.00 92.69 140 THR A CA 1
ATOM 1030 C C . THR A 1 140 ? 7.718 -11.639 16.403 1.00 92.69 140 THR A C 1
ATOM 1032 O O . THR A 1 140 ? 6.956 -12.153 15.577 1.00 92.69 140 THR A O 1
ATOM 1035 N N . GLY A 1 141 ? 9.012 -11.976 16.461 1.00 90.38 141 GLY A N 1
ATOM 1036 C CA . GLY A 1 141 ? 9.698 -12.802 15.464 1.00 90.38 141 GLY A CA 1
ATOM 1037 C C . GLY A 1 141 ? 9.938 -12.090 14.127 1.00 90.38 141 GLY A C 1
ATOM 1038 O O . GLY A 1 141 ? 10.411 -12.719 13.183 1.00 90.38 141 GLY A O 1
ATOM 1039 N N . LEU A 1 142 ? 9.586 -10.805 14.018 1.00 92.94 142 LEU A N 1
ATOM 1040 C CA . LEU A 1 142 ? 9.859 -9.963 12.852 1.00 92.94 142 LEU A CA 1
ATOM 1041 C C . LEU A 1 142 ? 11.289 -9.414 12.902 1.00 92.94 142 LEU A C 1
ATOM 1043 O O . LEU A 1 142 ? 11.993 -9.571 13.897 1.00 92.94 142 LEU A O 1
ATOM 1047 N N . ALA A 1 143 ? 11.734 -8.735 11.845 1.00 92.12 143 ALA A N 1
ATOM 1048 C CA . ALA A 1 143 ? 13.000 -8.015 11.906 1.00 92.12 143 ALA A CA 1
ATOM 1049 C C . ALA A 1 143 ? 12.934 -6.827 12.887 1.00 92.12 143 ALA A C 1
ATOM 1051 O O . ALA A 1 143 ? 11.881 -6.234 13.096 1.00 92.12 143 ALA A O 1
ATOM 1052 N N . THR A 1 144 ? 14.063 -6.429 13.463 1.00 93.19 144 THR A N 1
ATOM 1053 C CA . THR A 1 144 ? 14.159 -5.223 14.295 1.00 93.19 144 THR A CA 1
ATOM 1054 C C . THR A 1 144 ? 14.111 -3.957 13.439 1.00 93.19 144 THR A C 1
ATOM 1056 O O . THR A 1 144 ? 14.341 -3.994 12.227 1.00 93.19 144 THR A O 1
ATOM 1059 N N . ARG A 1 145 ? 13.932 -2.795 14.078 1.00 92.81 145 ARG A N 1
ATOM 1060 C CA . ARG A 1 145 ? 14.082 -1.479 13.433 1.00 92.81 145 ARG A CA 1
ATOM 1061 C C . ARG A 1 145 ? 15.406 -1.327 12.675 1.00 92.81 145 ARG A C 1
ATOM 1063 O O . ARG A 1 145 ? 15.438 -0.778 11.579 1.00 92.81 145 ARG A O 1
ATOM 1070 N N . GLN A 1 146 ? 16.502 -1.850 13.223 1.00 90.69 146 GLN A N 1
ATOM 1071 C CA . GLN A 1 146 ? 17.787 -1.842 12.525 1.00 90.69 146 GLN A CA 1
ATOM 1072 C C . GLN A 1 146 ? 17.732 -2.688 11.241 1.00 90.69 146 GLN A C 1
ATOM 1074 O O . GLN A 1 146 ? 18.256 -2.270 10.207 1.00 90.69 146 GLN A O 1
ATOM 1079 N N . GLY A 1 147 ? 17.081 -3.855 11.292 1.00 90.06 147 GLY A N 1
ATOM 1080 C CA . GLY A 1 147 ? 16.849 -4.697 10.118 1.00 90.06 147 GLY A CA 1
ATOM 1081 C C . GLY A 1 147 ? 15.981 -4.008 9.065 1.00 90.06 147 GLY A C 1
ATOM 1082 O O . GLY A 1 147 ? 16.312 -4.055 7.883 1.00 90.06 147 GLY A O 1
ATOM 1083 N N . TRP A 1 148 ? 14.933 -3.301 9.490 1.00 92.44 148 TRP A N 1
ATOM 1084 C CA . TRP A 1 148 ? 14.095 -2.460 8.631 1.00 92.44 148 TRP A CA 1
ATOM 1085 C C . TRP A 1 148 ? 14.908 -1.418 7.857 1.00 92.44 148 TRP A C 1
ATOM 1087 O O . TRP A 1 148 ? 14.877 -1.395 6.629 1.00 92.44 148 TRP A O 1
ATOM 1097 N N . GLU A 1 149 ? 15.703 -0.605 8.554 1.00 91.75 149 GLU A N 1
ATOM 1098 C CA . GLU A 1 149 ? 16.499 0.455 7.926 1.00 91.75 149 GLU A CA 1
ATOM 1099 C C . GLU A 1 149 ? 17.554 -0.095 6.953 1.00 91.75 149 GLU A C 1
ATOM 1101 O O . GLU A 1 149 ? 17.801 0.484 5.892 1.00 91.75 149 GLU A O 1
ATOM 1106 N N . GLN A 1 150 ? 18.188 -1.221 7.298 1.00 88.00 150 GLN A N 1
ATOM 1107 C CA . GLN A 1 150 ? 19.130 -1.894 6.402 1.00 88.00 150 GLN A CA 1
ATOM 1108 C C . GLN A 1 150 ? 18.430 -2.430 5.153 1.00 88.00 150 GLN A C 1
ATOM 1110 O O . GLN A 1 150 ? 18.946 -2.262 4.043 1.00 88.00 150 GLN A O 1
ATOM 1115 N N . ARG A 1 151 ? 17.249 -3.032 5.327 1.00 87.81 151 ARG A N 1
ATOM 1116 C CA . ARG A 1 151 ? 16.464 -3.586 4.229 1.00 87.81 151 ARG A CA 1
ATOM 1117 C C . ARG A 1 151 ? 16.004 -2.499 3.263 1.00 87.81 151 ARG A C 1
ATOM 1119 O O . ARG A 1 151 ? 16.239 -2.641 2.068 1.00 87.81 151 ARG A O 1
ATOM 1126 N N . LEU A 1 152 ? 15.455 -1.394 3.771 1.00 92.00 152 LEU A N 1
ATOM 1127 C CA . LEU A 1 152 ? 15.005 -0.270 2.945 1.00 92.00 152 LEU A CA 1
ATOM 1128 C C . LEU A 1 152 ? 16.124 0.315 2.087 1.00 92.00 152 LEU A C 1
ATOM 1130 O O . LEU A 1 152 ? 15.942 0.465 0.885 1.00 92.00 152 LEU A O 1
ATOM 1134 N N . ARG A 1 153 ? 17.302 0.599 2.662 1.00 88.56 153 ARG A N 1
ATOM 1135 C CA . ARG A 1 153 ? 18.431 1.151 1.886 1.00 88.56 153 ARG A CA 1
ATOM 1136 C C . ARG A 1 153 ? 18.853 0.228 0.748 1.00 88.56 153 ARG A C 1
ATOM 1138 O O . ARG A 1 153 ? 19.161 0.685 -0.350 1.00 88.56 153 ARG A O 1
ATOM 1145 N N . ARG A 1 154 ? 18.884 -1.074 1.024 1.00 84.19 154 ARG A N 1
ATOM 1146 C CA . ARG A 1 154 ? 19.308 -2.087 0.063 1.00 84.19 154 ARG A CA 1
ATOM 1147 C C . ARG A 1 154 ? 18.281 -2.282 -1.048 1.00 84.19 154 ARG A C 1
ATOM 1149 O O . ARG A 1 154 ? 18.639 -2.333 -2.223 1.00 84.19 154 ARG A O 1
ATOM 1156 N N . ASP A 1 155 ? 17.016 -2.395 -0.671 1.00 88.19 155 ASP A N 1
ATOM 1157 C CA . ASP A 1 155 ? 15.933 -2.585 -1.623 1.00 88.19 155 ASP A CA 1
ATOM 1158 C C . ASP A 1 155 ? 15.660 -1.309 -2.421 1.00 88.19 155 ASP A C 1
ATOM 1160 O O . ASP A 1 155 ? 15.271 -1.414 -3.580 1.00 88.19 155 ASP A O 1
ATOM 1164 N N . GLU A 1 156 ? 15.917 -0.118 -1.866 1.00 90.88 156 GLU A N 1
ATOM 1165 C CA . GLU A 1 156 ? 15.832 1.148 -2.606 1.00 90.88 156 GLU A CA 1
ATOM 1166 C C . GLU A 1 156 ? 16.785 1.133 -3.794 1.00 90.88 156 GLU A C 1
ATOM 1168 O O . GLU A 1 156 ? 16.381 1.436 -4.914 1.00 90.88 156 GLU A O 1
ATOM 1173 N N . GLN A 1 157 ? 18.036 0.723 -3.565 1.00 83.31 157 GLN A N 1
ATOM 1174 C CA . GLN A 1 157 ? 19.023 0.606 -4.631 1.00 83.31 157 GLN A CA 1
ATOM 1175 C C . GLN A 1 157 ? 18.538 -0.352 -5.724 1.00 83.31 157 GLN A C 1
ATOM 1177 O O . GLN A 1 157 ? 18.536 0.012 -6.896 1.00 83.31 157 GLN A O 1
ATOM 1182 N N . PHE A 1 158 ? 18.069 -1.539 -5.333 1.00 84.19 158 PHE A N 1
ATOM 1183 C CA . PHE A 1 158 ? 17.556 -2.544 -6.262 1.00 84.19 158 PHE A CA 1
ATOM 1184 C C . PHE A 1 158 ? 16.339 -2.041 -7.059 1.00 84.19 158 PHE A C 1
ATOM 1186 O O . PHE A 1 158 ? 16.304 -2.148 -8.283 1.00 84.19 158 PHE A O 1
ATOM 1193 N N . CYS A 1 159 ? 15.347 -1.450 -6.390 1.00 88.44 159 CYS A N 1
ATOM 1194 C CA . CYS A 1 159 ? 14.136 -0.964 -7.051 1.00 88.44 159 CYS A CA 1
ATOM 1195 C C . CYS A 1 159 ? 14.423 0.236 -7.955 1.00 88.44 159 CYS A C 1
ATOM 1197 O O . CYS A 1 159 ? 13.819 0.366 -9.015 1.00 88.44 159 CYS A O 1
ATOM 1199 N N . ARG A 1 160 ? 15.352 1.110 -7.561 1.00 86.25 160 ARG A N 1
ATOM 1200 C CA . ARG A 1 160 ? 15.785 2.241 -8.381 1.00 86.25 160 ARG A CA 1
ATOM 1201 C C . ARG A 1 160 ? 16.499 1.782 -9.646 1.00 86.25 160 ARG A C 1
ATOM 1203 O O . ARG A 1 160 ? 16.260 2.343 -10.710 1.00 86.25 160 ARG A O 1
ATOM 1210 N N . GLU A 1 161 ? 17.368 0.792 -9.517 1.00 79.06 161 GLU A N 1
ATOM 1211 C CA . GLU A 1 161 ? 18.180 0.263 -10.607 1.00 79.06 161 GLU A CA 1
ATOM 1212 C C . GLU A 1 161 ? 17.348 -0.489 -11.645 1.00 79.06 161 GLU A C 1
ATOM 1214 O O . GLU A 1 161 ? 17.455 -0.225 -12.840 1.00 79.06 161 GLU A O 1
ATOM 1219 N N . PHE A 1 162 ? 16.510 -1.416 -11.184 1.00 80.75 162 PHE A N 1
ATOM 1220 C CA . PHE A 1 162 ? 15.752 -2.288 -12.075 1.00 80.75 162 PHE A CA 1
ATOM 1221 C C . PHE A 1 162 ? 14.352 -1.761 -12.374 1.00 80.75 162 PHE A C 1
ATOM 1223 O O . PHE A 1 162 ? 13.687 -2.322 -13.236 1.00 80.75 162 PHE A O 1
ATOM 1230 N N . GLY A 1 163 ? 13.885 -0.711 -11.694 1.00 82.62 163 GLY A N 1
ATOM 1231 C CA . GLY A 1 163 ? 12.513 -0.223 -11.843 1.00 82.62 163 GLY A CA 1
ATOM 1232 C C . GLY A 1 163 ? 11.472 -1.168 -11.253 1.00 82.62 163 GLY A C 1
ATOM 1233 O O . GLY A 1 163 ? 10.365 -1.286 -11.768 1.00 82.62 163 GLY A O 1
ATOM 1234 N N . GLU A 1 164 ? 11.845 -1.924 -10.222 1.00 85.81 164 GLU A N 1
ATOM 1235 C CA . GLU A 1 164 ? 10.924 -2.873 -9.602 1.00 85.81 164 GLU A CA 1
ATOM 1236 C C . GLU A 1 164 ? 9.829 -2.125 -8.832 1.00 85.81 164 GLU A C 1
ATOM 1238 O O . GLU A 1 164 ? 10.151 -1.268 -7.994 1.00 85.81 164 GLU A O 1
ATOM 1243 N N . PRO A 1 165 ? 8.544 -2.449 -9.074 1.00 88.62 165 PRO A N 1
ATOM 1244 C CA . PRO A 1 165 ? 7.459 -1.869 -8.309 1.00 88.62 165 PRO A CA 1
ATOM 1245 C C . PRO A 1 165 ? 7.557 -2.357 -6.866 1.00 88.62 165 PRO A C 1
ATOM 1247 O O . PRO A 1 165 ? 7.841 -3.528 -6.591 1.00 88.62 165 PRO A O 1
ATOM 1250 N N . ALA A 1 166 ? 7.345 -1.446 -5.926 1.00 92.81 166 ALA A N 1
ATOM 1251 C CA . ALA A 1 166 ? 7.448 -1.747 -4.512 1.00 92.81 166 ALA A CA 1
ATOM 1252 C C . ALA A 1 166 ? 6.456 -0.920 -3.702 1.00 92.81 166 ALA A C 1
ATOM 1254 O O . ALA A 1 166 ? 6.015 0.151 -4.122 1.00 92.81 166 ALA A O 1
ATOM 1255 N N . ALA A 1 167 ? 6.129 -1.414 -2.517 1.00 96.38 167 ALA A N 1
ATOM 1256 C CA . ALA A 1 167 ? 5.270 -0.727 -1.573 1.00 96.38 167 ALA A CA 1
ATOM 1257 C C . ALA A 1 167 ? 5.711 -0.995 -0.132 1.00 96.38 167 ALA A C 1
ATOM 1259 O O . ALA A 1 167 ? 6.366 -1.993 0.179 1.00 96.38 167 ALA A O 1
ATOM 1260 N N . VAL A 1 168 ? 5.323 -0.078 0.740 1.00 98.06 168 VAL A N 1
ATOM 1261 C CA . VAL A 1 168 ? 5.447 -0.141 2.186 1.00 98.06 168 VAL A CA 1
ATOM 1262 C C . VAL A 1 168 ? 4.046 -0.234 2.767 1.00 98.06 168 VAL A C 1
ATOM 1264 O O . VAL A 1 168 ? 3.158 0.520 2.380 1.00 98.06 168 VAL A O 1
ATOM 1267 N N . MET A 1 169 ? 3.859 -1.157 3.698 1.00 98.25 169 MET A N 1
ATOM 1268 C CA . MET A 1 169 ? 2.668 -1.232 4.535 1.00 98.25 169 MET A CA 1
ATOM 1269 C C . MET A 1 169 ? 3.086 -0.947 5.968 1.00 98.25 169 MET A C 1
ATOM 1271 O O . MET A 1 169 ? 4.017 -1.575 6.472 1.00 98.25 169 MET A O 1
ATOM 1275 N N . LEU A 1 170 ? 2.419 -0.001 6.617 1.00 98.44 170 LEU A N 1
ATOM 1276 C CA . LEU A 1 170 ? 2.644 0.328 8.020 1.00 98.44 170 LEU A CA 1
ATOM 1277 C C . LEU A 1 170 ? 1.390 -0.035 8.800 1.00 98.44 170 LEU A C 1
ATOM 1279 O O . LEU A 1 170 ? 0.278 0.230 8.354 1.00 98.44 170 LEU A O 1
ATOM 1283 N N . ILE A 1 171 ? 1.586 -0.682 9.942 1.00 97.75 171 ILE A N 1
ATOM 1284 C CA . ILE A 1 171 ? 0.514 -1.215 10.777 1.00 97.75 171 ILE A CA 1
ATOM 1285 C C . ILE A 1 171 ? 0.703 -0.622 12.163 1.00 97.75 171 ILE A C 1
ATOM 1287 O O . ILE A 1 171 ? 1.709 -0.887 12.824 1.00 97.75 171 ILE A O 1
ATOM 1291 N N . GLU A 1 172 ? -0.254 0.188 12.589 1.00 96.00 172 GLU A N 1
ATOM 1292 C CA . GLU A 1 172 ? -0.265 0.808 13.904 1.00 96.00 172 GLU A CA 1
ATOM 1293 C C . GLU A 1 172 ? -1.314 0.142 14.787 1.00 96.00 172 GLU A C 1
ATOM 1295 O O . GLU A 1 172 ? -2.512 0.189 14.502 1.00 96.00 172 GLU A O 1
ATOM 1300 N N . LEU A 1 173 ? -0.844 -0.517 15.844 1.00 93.44 173 LEU A N 1
ATOM 1301 C CA . LEU A 1 173 ? -1.687 -1.233 16.791 1.00 93.44 173 LEU A CA 1
ATOM 1302 C C . LEU A 1 173 ? -2.299 -0.267 17.812 1.00 93.44 173 LEU A C 1
ATOM 1304 O O . LEU A 1 173 ? -1.626 0.628 18.331 1.00 93.44 173 LEU A O 1
ATOM 1308 N N . HIS A 1 174 ? -3.561 -0.501 18.159 1.00 88.31 174 HIS A N 1
ATOM 1309 C CA . HIS A 1 174 ? -4.332 0.330 19.084 1.00 88.31 174 HIS A CA 1
ATOM 1310 C C . HIS A 1 174 ? -4.506 -0.336 20.444 1.00 88.31 174 HIS A C 1
ATOM 1312 O O . HIS A 1 174 ? -4.449 -1.554 20.578 1.00 88.31 174 HIS A O 1
ATOM 1318 N N . GLY A 1 175 ? -4.763 0.473 21.474 1.00 80.00 175 GLY A N 1
ATOM 1319 C CA . GLY A 1 175 ? -5.169 -0.026 22.793 1.00 80.00 175 GLY A CA 1
ATOM 1320 C C . GLY A 1 175 ? -4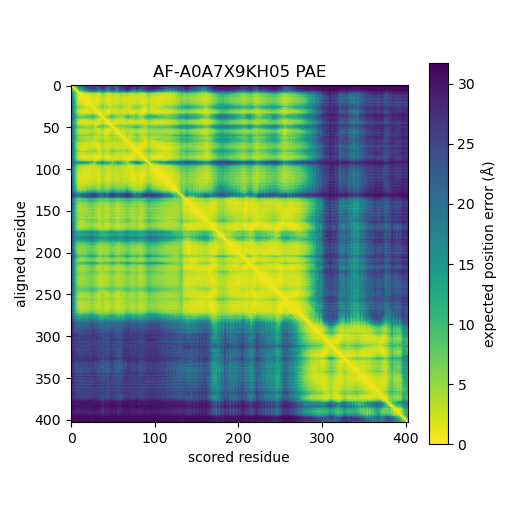.069 -0.719 23.606 1.00 80.00 175 GLY A C 1
ATOM 1321 O O . GLY A 1 175 ? -4.349 -1.171 24.712 1.00 80.00 175 GLY A O 1
ATOM 1322 N N . LEU A 1 176 ? -2.828 -0.761 23.112 1.00 79.06 176 LEU A N 1
ATOM 1323 C CA . LEU A 1 176 ? -1.679 -1.341 23.818 1.00 79.06 176 LEU A CA 1
ATOM 1324 C C . LEU A 1 176 ? -1.425 -0.680 25.175 1.00 79.06 176 LEU A C 1
ATOM 1326 O O . LEU A 1 176 ? -1.229 -1.376 26.166 1.00 79.06 176 LEU A O 1
ATOM 1330 N N . GLU A 1 177 ? -1.469 0.651 25.236 1.00 76.81 177 GLU A N 1
ATOM 1331 C CA . GLU A 1 177 ? -1.271 1.398 26.482 1.00 76.81 177 GLU A CA 1
ATOM 1332 C C . GLU A 1 177 ? -2.374 1.081 27.500 1.00 76.81 177 GLU A C 1
ATOM 1334 O O . GLU A 1 177 ? -2.081 0.602 28.591 1.00 76.81 177 GLU A O 1
ATOM 1339 N N . ARG A 1 178 ? -3.646 1.193 27.095 1.00 75.19 178 ARG A N 1
ATOM 1340 C CA . ARG A 1 178 ? -4.803 0.827 27.930 1.00 75.19 178 ARG A CA 1
ATOM 1341 C C . ARG A 1 178 ? -4.753 -0.634 28.392 1.00 75.19 178 ARG A C 1
ATOM 1343 O O . ARG A 1 178 ? -5.108 -0.940 29.528 1.00 75.19 178 ARG A O 1
ATOM 1350 N N . SER A 1 179 ? -4.315 -1.550 27.527 1.00 76.31 179 SER A N 1
ATOM 1351 C CA . SER A 1 179 ? -4.122 -2.958 27.882 1.00 76.31 179 SER A CA 1
ATOM 1352 C C . SER A 1 179 ? -3.037 -3.124 28.946 1.00 76.31 179 SER A C 1
ATOM 1354 O O . SER A 1 179 ? -3.228 -3.888 29.892 1.00 76.31 179 SER A O 1
ATOM 1356 N N . ASN A 1 180 ? -1.926 -2.397 28.820 1.00 77.88 180 ASN A N 1
ATOM 1357 C CA . ASN A 1 180 ? -0.839 -2.419 29.796 1.00 77.88 180 ASN A CA 1
ATOM 1358 C C . ASN A 1 180 ? -1.263 -1.833 31.146 1.00 77.88 180 ASN A C 1
ATOM 1360 O O . ASN A 1 180 ? -0.886 -2.373 32.183 1.00 77.88 180 ASN A O 1
ATOM 1364 N N . GLU A 1 181 ? -2.065 -0.770 31.144 1.00 75.12 181 GLU A N 1
ATOM 1365 C CA . GLU A 1 181 ? -2.593 -0.151 32.364 1.00 75.12 181 GLU A CA 1
ATOM 1366 C C . GLU A 1 181 ? -3.562 -1.071 33.117 1.00 75.12 181 GLU A C 1
ATOM 1368 O O . GLU A 1 181 ? -3.510 -1.154 34.343 1.00 75.12 181 GLU A O 1
ATOM 1373 N N . LEU A 1 182 ? -4.438 -1.776 32.392 1.00 73.75 182 LEU A N 1
ATOM 1374 C CA . LEU A 1 182 ? -5.473 -2.626 32.990 1.00 73.75 182 LEU A CA 1
ATOM 1375 C C . LEU A 1 182 ? -4.968 -4.021 33.377 1.00 73.75 182 LEU A C 1
ATOM 1377 O O . LEU A 1 182 ? -5.401 -4.571 34.389 1.00 73.75 182 LEU A O 1
ATOM 1381 N N . HIS A 1 183 ? -4.076 -4.604 32.575 1.00 73.50 183 HIS A N 1
ATOM 1382 C CA . HIS A 1 183 ? -3.703 -6.021 32.672 1.00 73.50 183 HIS A CA 1
ATOM 1383 C C . HIS A 1 183 ? -2.185 -6.254 32.766 1.00 73.50 183 HIS A C 1
ATOM 1385 O O . HIS A 1 183 ? -1.740 -7.402 32.822 1.00 73.50 183 HIS A O 1
ATOM 1391 N N . GLY A 1 184 ? -1.386 -5.184 32.821 1.00 80.06 184 GLY A N 1
ATOM 1392 C CA . GLY A 1 184 ? 0.073 -5.238 32.903 1.00 80.06 184 GLY A CA 1
ATOM 1393 C C . GLY A 1 184 ? 0.764 -5.418 31.547 1.00 80.06 184 GLY A C 1
ATOM 1394 O O . GLY A 1 184 ? 0.149 -5.779 30.546 1.00 80.06 184 GLY A O 1
ATOM 1395 N N . HIS A 1 185 ? 2.083 -5.193 31.525 1.00 82.38 185 HIS A N 1
ATOM 1396 C CA . HIS A 1 185 ? 2.902 -5.224 30.303 1.00 82.38 185 HIS A CA 1
ATOM 1397 C C . HIS A 1 185 ? 2.832 -6.544 29.523 1.00 82.38 185 HIS A C 1
ATOM 1399 O O . HIS A 1 185 ? 2.865 -6.530 28.297 1.00 82.38 185 HIS A O 1
ATOM 1405 N N . SER A 1 186 ? 2.652 -7.678 30.207 1.00 84.25 186 SER A N 1
ATOM 1406 C CA . SER A 1 186 ? 2.519 -8.985 29.554 1.00 84.25 186 SER A CA 1
ATOM 1407 C C . SER A 1 186 ? 1.312 -9.074 28.616 1.00 84.25 186 SER A C 1
ATOM 1409 O O . SER A 1 186 ? 1.346 -9.839 27.659 1.00 84.25 186 SER A O 1
ATOM 1411 N N . ALA A 1 187 ? 0.247 -8.304 28.870 1.00 78.31 187 ALA A N 1
ATOM 1412 C CA . ALA A 1 187 ? -0.919 -8.269 27.991 1.00 78.31 187 ALA A CA 1
ATOM 1413 C C . ALA A 1 187 ? -0.644 -7.474 26.703 1.00 78.31 187 ALA A C 1
ATOM 1415 O O . ALA A 1 187 ? -1.093 -7.866 25.629 1.00 78.31 187 ALA A O 1
ATOM 1416 N N . GLY A 1 188 ? 0.114 -6.374 26.774 1.00 83.06 188 GLY A N 1
ATOM 1417 C CA . GLY A 1 188 ? 0.547 -5.656 25.572 1.00 83.06 188 GLY A CA 1
ATOM 1418 C C . GLY A 1 188 ? 1.563 -6.443 24.748 1.00 83.06 188 GLY A C 1
ATOM 1419 O O . GLY A 1 188 ? 1.470 -6.467 23.520 1.00 83.06 188 GLY A O 1
ATOM 1420 N N . ASP A 1 189 ? 2.474 -7.148 25.418 1.00 89.12 189 ASP A N 1
ATOM 1421 C CA . ASP A 1 189 ? 3.424 -8.053 24.767 1.00 89.12 189 ASP A CA 1
ATOM 1422 C C . ASP A 1 189 ? 2.699 -9.154 23.982 1.00 89.12 189 ASP A C 1
ATOM 1424 O O . ASP A 1 189 ? 3.077 -9.473 22.855 1.00 89.12 189 ASP A O 1
ATOM 1428 N N . GLU A 1 190 ? 1.607 -9.688 24.533 1.00 89.06 190 GLU A N 1
ATOM 1429 C CA . GLU A 1 190 ? 0.785 -10.690 23.859 1.00 89.06 190 GLU A CA 1
ATOM 1430 C C . GLU A 1 190 ? 0.133 -10.143 22.578 1.00 89.06 190 GLU A C 1
ATOM 1432 O O . GLU A 1 190 ? 0.196 -10.796 21.534 1.00 89.06 190 GLU A O 1
ATOM 1437 N N . HIS A 1 191 ? -0.402 -8.916 22.602 1.00 89.00 191 HIS A N 1
ATOM 1438 C CA . HIS A 1 191 ? -0.926 -8.270 21.391 1.00 89.00 191 HIS A CA 1
ATOM 1439 C C . HIS A 1 191 ? 0.156 -8.090 20.317 1.00 89.00 191 HIS A C 1
ATOM 1441 O O . HIS A 1 191 ? -0.083 -8.380 19.143 1.00 89.00 191 HIS A O 1
ATOM 1447 N N . LEU A 1 192 ? 1.362 -7.659 20.706 1.00 93.44 192 LEU A N 1
ATOM 1448 C CA . LEU A 1 192 ? 2.500 -7.530 19.787 1.00 93.44 192 LEU A CA 1
ATOM 1449 C C . LEU A 1 192 ? 2.925 -8.884 19.207 1.00 93.44 192 LEU A C 1
ATOM 1451 O O . LEU A 1 192 ? 3.212 -8.983 18.011 1.00 93.44 192 LEU A O 1
ATOM 1455 N N . ARG A 1 193 ? 2.931 -9.939 20.027 1.00 95.38 193 ARG A N 1
ATOM 1456 C CA . ARG A 1 193 ? 3.270 -11.306 19.611 1.00 95.38 193 ARG A CA 1
ATOM 1457 C C . ARG A 1 193 ? 2.264 -11.859 18.599 1.00 95.38 193 ARG A C 1
ATOM 1459 O O . ARG A 1 193 ? 2.667 -12.453 17.591 1.00 95.38 193 ARG A O 1
ATOM 1466 N N . ILE A 1 194 ? 0.968 -11.662 18.847 1.00 95.12 194 ILE A N 1
ATOM 1467 C CA . ILE A 1 194 ? -0.111 -12.071 17.935 1.00 95.12 194 ILE A CA 1
ATOM 1468 C C . ILE A 1 194 ? 0.004 -11.297 16.620 1.00 95.12 194 ILE A C 1
ATOM 1470 O O . ILE A 1 194 ? 0.091 -11.915 15.559 1.00 95.12 194 ILE A O 1
ATOM 1474 N N . ALA A 1 195 ? 0.109 -9.966 16.683 1.00 96.00 195 ALA A N 1
ATOM 1475 C CA . ALA A 1 195 ? 0.250 -9.122 15.499 1.00 96.00 195 ALA A CA 1
ATOM 1476 C C . ALA A 1 195 ? 1.483 -9.498 14.662 1.00 96.00 195 ALA A C 1
ATOM 1478 O O . ALA A 1 195 ? 1.394 -9.640 13.444 1.00 96.00 195 ALA A O 1
ATOM 1479 N N . GLY A 1 196 ? 2.628 -9.730 15.312 1.00 95.69 196 GLY A N 1
ATOM 1480 C CA . GLY A 1 196 ? 3.851 -10.173 14.646 1.00 95.69 196 GLY A CA 1
ATOM 1481 C C . GLY A 1 196 ? 3.697 -11.521 13.940 1.00 95.69 196 GLY A C 1
ATOM 1482 O O . GLY A 1 196 ? 4.193 -11.696 12.827 1.00 95.69 196 GLY A O 1
ATOM 1483 N N . THR A 1 197 ? 2.968 -12.457 14.554 1.00 95.81 197 THR A N 1
ATOM 1484 C CA . THR A 1 197 ? 2.672 -13.768 13.958 1.00 95.81 197 THR A CA 1
ATOM 1485 C C . THR A 1 197 ? 1.780 -13.625 12.728 1.00 95.81 197 THR A C 1
ATOM 1487 O O . THR A 1 197 ? 2.146 -14.133 11.670 1.00 95.81 197 THR A O 1
ATOM 1490 N N . VAL A 1 198 ? 0.689 -12.858 12.832 1.00 96.50 198 VAL A N 1
ATOM 1491 C CA . VAL A 1 198 ? -0.215 -12.567 11.708 1.00 96.50 198 VAL A CA 1
ATOM 1492 C C . VAL A 1 198 ? 0.551 -11.957 10.535 1.00 96.50 198 VAL A C 1
ATOM 1494 O O . VAL A 1 198 ? 0.467 -12.448 9.412 1.00 96.50 198 VAL A O 1
ATOM 1497 N N . VAL A 1 199 ? 1.356 -10.921 10.790 1.00 95.62 199 VAL A N 1
ATOM 1498 C CA . VAL A 1 199 ? 2.130 -10.250 9.737 1.00 95.62 199 VAL A CA 1
ATOM 1499 C C . VAL A 1 199 ? 3.111 -11.217 9.073 1.00 95.62 199 VAL A C 1
ATOM 1501 O O . VAL A 1 199 ? 3.209 -11.239 7.849 1.00 95.62 199 VAL A O 1
ATOM 1504 N N . ARG A 1 200 ? 3.811 -12.061 9.838 1.00 93.38 200 ARG A N 1
ATOM 1505 C CA . ARG A 1 200 ? 4.722 -13.067 9.266 1.00 93.38 200 ARG A CA 1
ATOM 1506 C C . ARG A 1 200 ? 4.004 -14.069 8.369 1.00 93.38 200 ARG A C 1
ATOM 1508 O O . ARG A 1 200 ? 4.512 -14.384 7.297 1.00 93.38 200 ARG A O 1
ATOM 1515 N N . GLU A 1 201 ? 2.854 -14.570 8.805 1.00 94.12 201 GLU A N 1
ATOM 1516 C CA . GLU A 1 201 ? 2.087 -15.563 8.050 1.00 94.12 201 GLU A CA 1
ATOM 1517 C C . GLU A 1 201 ? 1.545 -14.989 6.739 1.00 94.12 201 GLU A C 1
ATOM 1519 O O . GLU A 1 201 ? 1.636 -15.649 5.705 1.00 94.12 201 GLU A O 1
ATOM 1524 N N . VAL A 1 202 ? 1.055 -13.746 6.755 1.00 94.62 202 VAL A N 1
ATOM 1525 C CA . VAL A 1 202 ? 0.532 -13.088 5.547 1.00 94.62 202 VAL A CA 1
ATOM 1526 C C . VAL A 1 202 ? 1.648 -12.739 4.558 1.00 94.62 202 VAL A C 1
ATOM 1528 O O . VAL A 1 202 ? 1.480 -12.914 3.351 1.00 94.62 202 VAL A O 1
ATOM 1531 N N . LEU A 1 203 ? 2.799 -12.262 5.042 1.00 90.56 203 LEU A N 1
ATOM 1532 C CA . LEU A 1 203 ? 3.921 -11.881 4.175 1.00 90.56 203 LEU A CA 1
ATOM 1533 C C . LEU A 1 203 ? 4.661 -13.088 3.576 1.00 90.56 203 LEU A C 1
ATOM 1535 O O . LEU A 1 203 ? 5.204 -12.988 2.466 1.00 90.56 203 LEU A O 1
ATOM 1539 N N . GLY A 1 204 ? 4.701 -14.207 4.308 1.00 86.56 204 GLY A N 1
ATOM 1540 C CA . GLY A 1 204 ? 5.470 -15.399 3.957 1.00 86.56 204 GLY A CA 1
ATOM 1541 C C . GLY A 1 204 ? 6.949 -15.098 3.680 1.00 86.56 204 GLY A C 1
ATOM 1542 O O . GLY A 1 204 ? 7.496 -14.083 4.107 1.00 86.56 204 GLY A O 1
ATOM 1543 N N . ASP A 1 205 ? 7.598 -15.954 2.889 1.00 80.81 205 ASP A N 1
ATOM 1544 C CA . ASP A 1 205 ? 9.011 -15.774 2.504 1.00 80.81 205 ASP A CA 1
ATOM 1545 C C . ASP A 1 205 ? 9.203 -14.758 1.360 1.00 80.81 205 ASP A C 1
ATOM 1547 O O . ASP A 1 205 ? 10.324 -14.472 0.920 1.00 80.81 205 ASP A O 1
ATOM 1551 N N . ARG A 1 206 ? 8.103 -14.231 0.806 1.00 80.88 206 ARG A N 1
ATOM 1552 C CA . ARG A 1 206 ? 8.142 -13.381 -0.389 1.00 80.88 206 ARG A CA 1
ATOM 1553 C C . ARG A 1 206 ? 8.450 -11.926 -0.042 1.00 80.88 206 ARG A C 1
ATOM 1555 O O . ARG A 1 206 ? 9.177 -11.273 -0.808 1.00 80.88 206 ARG A O 1
ATOM 1562 N N . HIS A 1 207 ? 7.921 -11.453 1.085 1.00 89.12 207 HIS A N 1
ATOM 1563 C CA . HIS A 1 207 ? 7.998 -10.072 1.558 1.00 89.12 207 HIS A CA 1
ATOM 1564 C C . HIS A 1 207 ? 8.749 -9.980 2.888 1.00 89.12 207 HIS A C 1
ATOM 1566 O O . HIS A 1 207 ? 9.086 -10.985 3.503 1.00 89.12 207 HIS A O 1
ATOM 1572 N N . PHE A 1 208 ? 9.089 -8.763 3.303 1.00 91.19 208 PHE A N 1
ATOM 1573 C CA . PHE A 1 208 ? 9.880 -8.540 4.510 1.00 91.19 208 PHE A CA 1
ATOM 1574 C C . PHE A 1 208 ? 9.059 -7.785 5.544 1.00 91.19 208 PHE A C 1
ATOM 1576 O O . PHE A 1 208 ? 8.510 -6.740 5.217 1.00 91.19 208 PHE A O 1
ATOM 1583 N N . GLY A 1 209 ? 9.009 -8.284 6.777 1.00 93.69 209 GLY A N 1
ATOM 1584 C CA . GLY A 1 209 ? 8.317 -7.639 7.889 1.00 93.69 209 GLY A CA 1
ATOM 1585 C C . GLY A 1 209 ? 9.268 -7.259 9.024 1.00 93.69 209 GLY A C 1
ATOM 1586 O O . GLY A 1 209 ? 10.236 -7.973 9.300 1.00 93.69 209 GLY A O 1
ATOM 1587 N N . ALA A 1 210 ? 8.976 -6.154 9.705 1.00 94.81 210 ALA A N 1
ATOM 1588 C CA . ALA A 1 210 ? 9.753 -5.650 10.830 1.00 94.81 210 ALA A CA 1
ATOM 1589 C C . ALA A 1 210 ? 8.877 -5.041 11.933 1.00 94.81 210 ALA A C 1
ATOM 1591 O O . ALA A 1 210 ? 7.835 -4.442 11.665 1.00 94.81 210 ALA A O 1
ATOM 1592 N N . HIS A 1 211 ? 9.352 -5.120 13.172 1.00 95.62 211 HIS A N 1
ATOM 1593 C CA . HIS A 1 211 ? 8.911 -4.272 14.272 1.00 95.62 211 HIS A CA 1
ATOM 1594 C C . HIS A 1 211 ? 9.680 -2.949 14.213 1.00 95.62 211 HIS A C 1
ATOM 1596 O O . HIS A 1 211 ? 10.875 -2.880 14.511 1.00 95.62 211 HIS A O 1
ATOM 1602 N N . VAL A 1 212 ? 8.997 -1.891 13.775 1.00 94.56 212 VAL A N 1
ATOM 1603 C CA . VAL A 1 212 ? 9.593 -0.559 13.562 1.00 94.56 212 VAL A CA 1
ATOM 1604 C C . VAL A 1 212 ? 9.800 0.164 14.899 1.00 94.56 212 VAL A C 1
ATOM 1606 O O . VAL A 1 212 ? 10.758 0.927 15.062 1.00 94.56 212 VAL A O 1
ATOM 1609 N N . GLY A 1 213 ? 8.935 -0.115 15.874 1.00 90.19 213 GLY A N 1
ATOM 1610 C CA . GLY A 1 213 ? 9.065 0.320 17.263 1.00 90.19 213 GLY A CA 1
ATOM 1611 C C . GLY A 1 213 ? 7.710 0.567 17.921 1.00 90.19 213 GLY A C 1
ATOM 1612 O O . GLY A 1 213 ? 6.724 0.817 17.237 1.00 90.19 213 GLY A O 1
ATOM 1613 N N . GLY A 1 214 ? 7.659 0.504 19.254 1.00 89.44 214 GLY A N 1
ATOM 1614 C CA . GLY A 1 214 ? 6.424 0.724 20.014 1.00 89.44 214 GLY A CA 1
ATOM 1615 C C . GLY A 1 214 ? 5.298 -0.209 19.561 1.00 89.44 214 GLY A C 1
ATOM 1616 O O . GLY A 1 214 ? 5.481 -1.423 19.498 1.00 89.44 214 GLY A O 1
ATOM 1617 N N . ASN A 1 215 ? 4.162 0.378 19.195 1.00 92.31 215 ASN A N 1
ATOM 1618 C CA . ASN A 1 215 ? 2.975 -0.281 18.648 1.00 92.31 215 ASN A CA 1
ATOM 1619 C C . ASN A 1 215 ? 3.009 -0.475 17.119 1.00 92.31 215 ASN A C 1
ATOM 1621 O O . ASN A 1 215 ? 1.984 -0.814 16.530 1.00 92.31 215 ASN A O 1
ATOM 1625 N N . ARG A 1 216 ? 4.146 -0.228 16.457 1.00 95.69 216 ARG A N 1
ATOM 1626 C CA . ARG A 1 216 ? 4.211 -0.107 14.999 1.00 95.69 216 ARG A CA 1
ATOM 1627 C C . ARG A 1 216 ? 4.992 -1.229 14.328 1.00 95.69 216 ARG A C 1
ATOM 1629 O O . ARG A 1 216 ? 6.190 -1.413 14.568 1.00 95.69 216 ARG A O 1
ATOM 1636 N N . LEU A 1 217 ? 4.323 -1.924 13.415 1.00 97.62 217 LEU A N 1
ATOM 1637 C CA . LEU A 1 217 ? 4.911 -2.912 12.513 1.00 97.62 217 LEU A CA 1
ATOM 1638 C C . LEU A 1 217 ? 5.004 -2.335 11.094 1.00 97.62 217 LEU A C 1
ATOM 1640 O O . LEU A 1 217 ? 4.267 -1.419 10.725 1.00 97.62 217 LEU A O 1
ATOM 1644 N N . GLY A 1 218 ? 5.921 -2.867 10.295 1.00 96.75 218 GLY A N 1
ATOM 1645 C CA . GLY A 1 218 ? 6.122 -2.457 8.911 1.00 96.75 218 GLY A CA 1
ATOM 1646 C C . GLY A 1 218 ? 6.395 -3.646 8.004 1.00 96.75 218 GLY A C 1
ATOM 1647 O O . GLY A 1 218 ? 7.001 -4.630 8.427 1.00 96.75 218 GLY A O 1
ATOM 1648 N N . ALA A 1 219 ? 5.977 -3.542 6.748 1.00 96.56 219 ALA A N 1
ATOM 1649 C CA . ALA A 1 219 ? 6.279 -4.507 5.705 1.00 96.56 219 ALA A CA 1
ATOM 1650 C C . ALA A 1 219 ? 6.812 -3.821 4.443 1.00 96.56 219 ALA A C 1
ATOM 1652 O O . ALA A 1 219 ? 6.289 -2.790 4.023 1.00 96.56 219 ALA A O 1
ATOM 1653 N N . VAL A 1 220 ? 7.835 -4.418 3.830 1.00 95.19 220 VAL A N 1
ATOM 1654 C CA . VAL A 1 220 ? 8.392 -4.032 2.528 1.00 95.19 220 VAL A CA 1
ATOM 1655 C C . VAL A 1 220 ? 8.032 -5.105 1.507 1.00 95.19 220 VAL A C 1
ATOM 1657 O O . VAL A 1 220 ? 8.393 -6.281 1.649 1.00 95.19 220 VAL A O 1
ATOM 1660 N N . MET A 1 221 ? 7.343 -4.684 0.454 1.00 93.94 221 MET A N 1
ATOM 1661 C CA . MET A 1 221 ? 6.875 -5.528 -0.638 1.00 93.94 221 MET A CA 1
ATOM 1662 C C . MET A 1 221 ? 7.552 -5.083 -1.936 1.00 93.94 221 MET A C 1
ATOM 1664 O O . MET A 1 221 ? 7.568 -3.898 -2.244 1.00 93.94 221 MET A O 1
ATOM 1668 N N . ILE A 1 222 ? 8.134 -6.019 -2.689 1.00 90.00 222 ILE A N 1
ATOM 1669 C CA . ILE A 1 222 ? 8.904 -5.748 -3.917 1.00 90.00 222 ILE A CA 1
ATOM 1670 C C . ILE A 1 222 ? 8.436 -6.699 -5.000 1.00 90.00 222 ILE A C 1
ATOM 1672 O O . ILE A 1 222 ? 8.188 -7.873 -4.705 1.00 90.00 222 ILE A O 1
ATOM 1676 N N . GLY A 1 223 ? 8.388 -6.213 -6.237 1.00 86.75 223 GLY A N 1
ATOM 1677 C CA . GLY A 1 223 ? 7.845 -6.958 -7.364 1.00 86.75 223 GLY A CA 1
ATOM 1678 C C . GLY A 1 223 ? 6.372 -7.263 -7.119 1.00 86.75 223 GLY A C 1
ATOM 1679 O O . GLY A 1 223 ? 5.948 -8.409 -7.274 1.00 86.75 223 GLY A O 1
ATOM 1680 N N . VAL A 1 224 ? 5.640 -6.265 -6.615 1.00 88.56 224 VAL A N 1
ATOM 1681 C CA . VAL A 1 224 ? 4.205 -6.352 -6.337 1.00 88.56 224 VAL A CA 1
ATOM 1682 C C . VAL A 1 224 ? 3.442 -5.402 -7.238 1.00 88.56 224 VAL A C 1
ATOM 1684 O O . VAL A 1 224 ? 3.827 -4.248 -7.416 1.00 88.56 224 VAL A O 1
ATOM 1687 N N . SER A 1 225 ? 2.353 -5.903 -7.801 1.00 88.12 225 SER A N 1
ATOM 1688 C CA . SER A 1 225 ? 1.346 -5.096 -8.482 1.00 88.12 225 SER A CA 1
ATOM 1689 C C . SER A 1 225 ? 0.444 -4.377 -7.477 1.00 88.12 225 SER A C 1
ATOM 1691 O O . SER A 1 225 ? 0.330 -4.786 -6.321 1.00 88.12 225 SER A O 1
ATOM 1693 N N . ASP A 1 226 ? -0.270 -3.342 -7.923 1.00 87.38 226 ASP A N 1
ATOM 1694 C CA . ASP A 1 226 ? -1.246 -2.649 -7.070 1.00 87.38 226 ASP A CA 1
ATOM 1695 C C . ASP A 1 226 ? -2.321 -3.580 -6.519 1.00 87.38 226 ASP A C 1
ATOM 1697 O O . ASP A 1 226 ? -2.731 -3.437 -5.370 1.00 87.38 226 ASP A O 1
ATOM 1701 N N . HIS A 1 227 ? -2.760 -4.538 -7.335 1.00 89.19 227 HIS A N 1
ATOM 1702 C CA . HIS A 1 227 ? -3.755 -5.514 -6.923 1.00 89.19 227 HIS A CA 1
ATOM 1703 C C . HIS A 1 227 ? -3.232 -6.399 -5.788 1.00 89.19 227 HIS A C 1
ATOM 1705 O O . HIS A 1 227 ? -3.938 -6.605 -4.805 1.00 89.19 227 HIS A O 1
ATOM 1711 N N . GLU A 1 228 ? -1.985 -6.870 -5.884 1.00 91.12 228 GLU A N 1
ATOM 1712 C CA . GLU A 1 228 ? -1.354 -7.648 -4.813 1.00 91.12 228 GLU A CA 1
ATOM 1713 C C . GLU A 1 228 ? -1.180 -6.828 -3.533 1.00 91.12 228 GLU A C 1
ATOM 1715 O O . GLU A 1 228 ? -1.389 -7.362 -2.449 1.00 91.12 228 GLU A O 1
ATOM 1720 N N . VAL A 1 229 ? -0.839 -5.538 -3.639 1.00 94.12 229 VAL A N 1
ATOM 1721 C CA . VAL A 1 229 ? -0.729 -4.652 -2.469 1.00 94.12 229 VAL A CA 1
ATOM 1722 C C . VAL A 1 229 ? -2.081 -4.507 -1.769 1.00 94.12 229 VAL A C 1
ATOM 1724 O O . VAL A 1 229 ? -2.159 -4.683 -0.556 1.00 94.12 229 VAL A O 1
ATOM 1727 N N . THR A 1 230 ? -3.149 -4.234 -2.524 1.00 93.38 230 THR A N 1
ATOM 1728 C CA . THR A 1 230 ? -4.507 -4.122 -1.970 1.00 93.38 230 THR A CA 1
ATOM 1729 C C . THR A 1 230 ? -4.989 -5.442 -1.368 1.00 93.38 230 THR A C 1
ATOM 1731 O O . THR A 1 230 ? -5.611 -5.443 -0.308 1.00 93.38 230 THR A O 1
ATOM 1734 N N . GLU A 1 231 ? -4.686 -6.576 -2.000 1.00 94.25 231 GLU A N 1
ATOM 1735 C CA . GLU A 1 231 ? -5.065 -7.883 -1.462 1.00 94.25 231 GLU A CA 1
ATOM 1736 C C . GLU A 1 231 ? -4.289 -8.222 -0.181 1.00 94.25 231 GLU A C 1
ATOM 1738 O O . GLU A 1 231 ? -4.887 -8.691 0.788 1.00 94.25 231 GLU A O 1
ATOM 1743 N N . LEU A 1 232 ? -2.986 -7.926 -0.124 1.00 95.38 232 LEU A N 1
ATOM 1744 C CA . LEU A 1 232 ? -2.178 -8.104 1.087 1.00 95.38 232 LEU A CA 1
ATOM 1745 C C . LEU A 1 232 ? -2.678 -7.231 2.238 1.00 95.38 232 LEU A C 1
ATOM 1747 O O . LEU A 1 232 ? -2.775 -7.716 3.366 1.00 95.38 232 LEU A O 1
ATOM 1751 N N . GLU A 1 233 ? -3.035 -5.975 1.970 1.00 95.75 233 GLU A N 1
ATOM 1752 C CA . GLU A 1 233 ? -3.643 -5.091 2.968 1.00 95.75 233 GLU A CA 1
ATOM 1753 C C . GLU A 1 233 ? -4.957 -5.685 3.500 1.00 95.75 233 GLU A C 1
ATOM 1755 O O . GLU A 1 233 ? -5.135 -5.818 4.714 1.00 95.75 233 GLU A O 1
ATOM 1760 N N . ARG A 1 234 ? -5.852 -6.108 2.596 1.00 96.19 234 ARG A N 1
ATOM 1761 C CA . ARG A 1 234 ? -7.156 -6.695 2.933 1.00 96.19 234 ARG A CA 1
ATOM 1762 C C . ARG A 1 234 ? -7.009 -7.954 3.788 1.00 96.19 234 ARG A C 1
ATOM 1764 O O . ARG A 1 234 ? -7.688 -8.086 4.806 1.00 96.19 234 ARG A O 1
ATOM 1771 N N . VAL A 1 235 ? -6.124 -8.868 3.389 1.00 96.62 235 VAL A N 1
ATOM 1772 C CA . VAL A 1 235 ? -5.852 -10.117 4.116 1.00 96.62 235 VAL A CA 1
ATOM 1773 C C . VAL A 1 235 ? -5.229 -9.826 5.482 1.00 96.62 235 VAL A C 1
ATOM 1775 O O . VAL A 1 235 ? -5.654 -10.412 6.476 1.00 96.62 235 VAL A O 1
ATOM 1778 N N . THR A 1 236 ? -4.280 -8.888 5.557 1.00 96.56 236 THR A N 1
ATOM 1779 C CA . THR A 1 236 ? -3.649 -8.488 6.826 1.00 96.56 236 THR A CA 1
ATOM 1780 C C . THR A 1 236 ? -4.681 -7.912 7.791 1.00 96.56 236 THR A C 1
ATOM 1782 O O . THR A 1 236 ? -4.745 -8.334 8.944 1.00 96.56 236 THR A O 1
ATOM 1785 N N . ARG A 1 237 ? -5.531 -6.994 7.315 1.00 95.12 237 ARG A N 1
ATOM 1786 C CA . ARG A 1 237 ? -6.609 -6.389 8.106 1.00 95.12 237 ARG A CA 1
ATOM 1787 C C . ARG A 1 237 ? -7.556 -7.448 8.664 1.00 95.12 237 ARG A C 1
ATOM 1789 O O . ARG A 1 237 ? -7.762 -7.508 9.872 1.00 95.12 237 ARG A O 1
ATOM 1796 N N . GLN A 1 238 ? -8.050 -8.334 7.800 1.00 94.38 238 GLN A N 1
ATOM 1797 C CA . GLN A 1 238 ? -8.966 -9.407 8.185 1.00 94.38 238 GLN A CA 1
ATOM 1798 C C . GLN A 1 238 ? -8.346 -10.370 9.214 1.00 94.38 238 GLN A C 1
ATOM 1800 O O . GLN A 1 238 ? -9.024 -10.811 10.146 1.00 94.38 238 GLN A O 1
ATOM 1805 N N . ALA A 1 239 ? -7.064 -10.710 9.062 1.00 95.56 239 ALA A N 1
ATOM 1806 C CA . ALA A 1 239 ? -6.368 -11.610 9.978 1.00 95.56 239 ALA A CA 1
ATOM 1807 C C . ALA A 1 239 ? -6.125 -10.974 11.359 1.00 95.56 239 ALA A C 1
ATOM 1809 O O . ALA A 1 239 ? -6.279 -11.651 12.380 1.00 95.56 239 ALA A O 1
ATOM 1810 N N . LEU A 1 240 ? -5.805 -9.675 11.405 1.00 93.44 240 LEU A N 1
ATOM 1811 C CA . LEU A 1 240 ? -5.690 -8.921 12.658 1.00 93.44 240 LEU A CA 1
ATOM 1812 C C . LEU A 1 240 ? -7.043 -8.828 13.376 1.00 93.44 240 LEU A C 1
ATOM 1814 O O . LEU A 1 240 ? -7.113 -9.131 14.565 1.00 93.44 240 LEU A O 1
ATOM 1818 N N . GLU A 1 241 ? -8.121 -8.516 12.650 1.00 91.75 241 GLU A N 1
ATOM 1819 C CA . GLU A 1 241 ? -9.487 -8.470 13.196 1.00 91.75 241 GLU A CA 1
ATOM 1820 C C . GLU A 1 241 ? -9.934 -9.824 13.762 1.00 91.75 241 GLU A C 1
ATOM 1822 O O . GLU A 1 241 ? -10.458 -9.889 14.871 1.00 91.75 241 GLU A O 1
ATOM 1827 N N . THR A 1 242 ? -9.672 -10.919 13.039 1.00 93.31 242 THR A N 1
ATOM 1828 C CA . THR A 1 242 ? -9.987 -12.290 13.492 1.00 93.31 242 THR A CA 1
ATOM 1829 C C . THR A 1 242 ? -9.225 -12.664 14.765 1.00 93.31 242 THR A C 1
ATOM 1831 O O . THR A 1 242 ? -9.697 -13.476 15.556 1.00 93.31 242 THR A O 1
ATOM 1834 N N . SER A 1 243 ? -8.052 -12.065 14.966 1.00 91.44 243 SER A N 1
ATOM 1835 C CA . SER A 1 243 ? -7.206 -12.280 16.141 1.00 91.44 243 SER A CA 1
ATOM 1836 C C . SER A 1 243 ? -7.476 -11.266 17.261 1.00 91.44 243 SER A C 1
ATOM 1838 O O . SER A 1 243 ? -6.677 -11.170 18.188 1.00 91.44 243 SER A O 1
ATOM 1840 N N . GLU A 1 244 ? -8.564 -10.491 17.157 1.00 88.81 244 GLU A N 1
ATOM 1841 C CA . GLU A 1 244 ? -8.966 -9.439 18.104 1.00 88.81 244 GLU A CA 1
ATOM 1842 C C . GLU A 1 244 ? -7.909 -8.334 18.301 1.00 88.81 244 GLU A C 1
ATOM 1844 O O . GLU A 1 244 ? -7.888 -7.630 19.312 1.00 88.81 244 GLU A O 1
ATOM 1849 N N . VAL A 1 245 ? -7.040 -8.128 17.308 1.00 90.50 245 VAL A N 1
ATOM 1850 C CA . VAL A 1 245 ? -6.020 -7.077 17.325 1.00 90.50 245 VAL A CA 1
ATOM 1851 C C . VAL A 1 245 ? -6.536 -5.855 16.572 1.00 90.50 245 VAL A C 1
ATOM 1853 O O . VAL A 1 245 ? -6.595 -5.829 15.343 1.00 90.50 245 VAL A O 1
ATOM 1856 N N . ALA A 1 246 ? -6.877 -4.801 17.313 1.00 88.38 246 ALA A N 1
ATOM 1857 C CA . ALA A 1 246 ? -7.256 -3.524 16.720 1.00 88.38 246 ALA A CA 1
ATOM 1858 C C . ALA A 1 246 ? -6.029 -2.817 16.120 1.00 88.38 246 ALA A C 1
ATOM 1860 O O . ALA A 1 246 ? -5.069 -2.523 16.833 1.00 88.38 246 ALA A O 1
ATOM 1861 N N . ALA A 1 247 ? -6.077 -2.493 14.826 1.00 93.06 247 ALA A N 1
ATOM 1862 C CA . ALA A 1 247 ? -4.993 -1.806 14.130 1.00 93.06 247 ALA A CA 1
ATOM 1863 C C . ALA A 1 247 ? -5.506 -0.881 13.017 1.00 93.06 247 ALA A C 1
ATOM 1865 O O . ALA A 1 247 ? -6.557 -1.129 12.423 1.00 93.06 247 ALA A O 1
ATOM 1866 N N . THR A 1 248 ? -4.732 0.156 12.700 1.00 94.50 248 THR A N 1
ATOM 1867 C CA . THR A 1 248 ? -4.857 0.912 11.446 1.00 94.50 248 THR A CA 1
ATOM 1868 C C . THR A 1 248 ? -3.712 0.515 10.525 1.00 94.50 248 THR A C 1
ATOM 1870 O O . THR A 1 248 ? -2.574 0.375 10.966 1.00 94.50 248 THR A O 1
ATOM 1873 N N . ILE A 1 249 ? -4.017 0.325 9.245 1.00 96.62 249 ILE A N 1
ATOM 1874 C CA . ILE A 1 249 ? -3.035 -0.004 8.213 1.00 96.62 249 ILE A CA 1
ATOM 1875 C C . ILE A 1 249 ? -3.009 1.148 7.222 1.00 96.62 249 ILE A C 1
ATOM 1877 O O . ILE A 1 249 ? -4.082 1.573 6.796 1.00 96.62 249 ILE A O 1
ATOM 1881 N N . GLY A 1 250 ? -1.811 1.612 6.871 1.00 97.19 250 GLY A N 1
ATOM 1882 C CA . GLY A 1 250 ? -1.599 2.553 5.778 1.00 97.19 250 GLY A CA 1
ATOM 1883 C C . GLY A 1 250 ? -0.628 2.019 4.738 1.00 97.19 250 GLY A C 1
ATOM 1884 O O . GLY A 1 250 ? 0.332 1.305 5.065 1.00 97.19 250 GLY A O 1
ATOM 1885 N N . ILE A 1 251 ? -0.883 2.368 3.478 1.00 97.75 251 ILE A N 1
ATOM 1886 C CA . ILE A 1 251 ? -0.148 1.871 2.317 1.00 97.75 251 ILE A CA 1
ATOM 1887 C C . ILE A 1 251 ? 0.567 2.997 1.574 1.00 97.75 251 ILE A C 1
ATOM 1889 O O . ILE A 1 251 ? -0.001 4.002 1.157 1.00 97.75 251 ILE A O 1
ATOM 1893 N N . GLY A 1 252 ? 1.845 2.753 1.315 1.00 96.69 252 GLY A N 1
ATOM 1894 C CA . GLY A 1 252 ? 2.744 3.638 0.605 1.00 96.69 252 GLY A CA 1
ATOM 1895 C C . GLY A 1 252 ? 3.365 2.956 -0.602 1.00 96.69 252 GLY A C 1
ATOM 1896 O O . GLY A 1 252 ? 4.279 2.155 -0.459 1.00 96.69 252 GLY A O 1
ATOM 1897 N N . ARG A 1 253 ? 2.924 3.274 -1.814 1.00 94.44 253 ARG A N 1
ATOM 1898 C CA . ARG A 1 253 ? 3.596 2.865 -3.055 1.00 94.44 253 ARG A CA 1
ATOM 1899 C C . ARG A 1 253 ? 4.898 3.642 -3.246 1.00 94.44 253 ARG A C 1
ATOM 1901 O O . ARG A 1 253 ? 4.928 4.867 -3.108 1.00 94.44 253 ARG A O 1
ATOM 1908 N N . ARG A 1 254 ? 5.971 2.931 -3.592 1.00 93.75 254 ARG A N 1
ATOM 1909 C CA . ARG A 1 254 ? 7.268 3.522 -3.923 1.00 93.75 254 ARG A CA 1
ATOM 1910 C C . ARG A 1 254 ? 7.182 4.198 -5.286 1.00 93.75 254 ARG A C 1
ATOM 1912 O O . ARG A 1 254 ? 6.836 3.556 -6.271 1.00 93.75 254 ARG A O 1
ATOM 1919 N N . ARG A 1 255 ? 7.593 5.464 -5.343 1.00 90.56 255 ARG A N 1
ATOM 1920 C CA . ARG A 1 255 ? 7.815 6.190 -6.599 1.00 90.56 255 ARG A CA 1
ATOM 1921 C C . ARG A 1 255 ? 9.311 6.436 -6.812 1.00 90.56 255 ARG A C 1
ATOM 1923 O O . ARG A 1 255 ? 9.988 6.722 -5.822 1.00 90.56 255 ARG A O 1
ATOM 1930 N N . PRO A 1 256 ? 9.847 6.335 -8.042 1.00 88.06 256 PRO A N 1
ATOM 1931 C CA . PRO A 1 256 ? 11.281 6.483 -8.303 1.00 88.06 256 PRO A CA 1
ATOM 1932 C C . PRO A 1 256 ? 11.917 7.765 -7.746 1.00 88.06 256 PRO A C 1
ATOM 1934 O O . PRO A 1 256 ? 13.059 7.725 -7.293 1.00 88.06 256 PRO A O 1
ATOM 1937 N N . GLU A 1 257 ? 11.184 8.880 -7.732 1.00 88.31 257 GLU A N 1
ATOM 1938 C CA . GLU A 1 257 ? 11.698 10.199 -7.340 1.00 88.31 257 GLU A CA 1
ATOM 1939 C C . GLU A 1 257 ? 11.772 10.374 -5.824 1.00 88.31 257 GLU A C 1
ATOM 1941 O O . GLU A 1 257 ? 12.605 11.131 -5.328 1.00 88.31 257 GLU A O 1
ATOM 1946 N N . ALA A 1 258 ? 10.876 9.705 -5.096 1.00 91.62 258 ALA A N 1
ATOM 1947 C CA . ALA A 1 258 ? 10.737 9.838 -3.649 1.00 91.62 258 ALA A CA 1
ATOM 1948 C C . ALA A 1 258 ? 11.281 8.621 -2.879 1.00 91.62 258 ALA A C 1
ATOM 1950 O O . ALA A 1 258 ? 11.488 8.702 -1.668 1.00 91.62 258 ALA A O 1
ATOM 1951 N N . GLY A 1 259 ? 11.505 7.500 -3.571 1.00 93.12 259 GLY A N 1
ATOM 1952 C CA . GLY A 1 259 ? 11.989 6.250 -2.997 1.00 93.12 259 GLY A CA 1
ATOM 1953 C C . GLY A 1 259 ? 11.083 5.705 -1.893 1.00 93.12 259 GLY A C 1
ATOM 1954 O O . GLY A 1 259 ? 9.891 6.024 -1.801 1.00 93.12 259 GLY A O 1
ATOM 1955 N N . PHE A 1 260 ? 11.656 4.859 -1.041 1.00 96.12 260 PHE A N 1
ATOM 1956 C CA . PHE A 1 260 ? 10.956 4.327 0.126 1.00 96.12 260 PHE A CA 1
ATOM 1957 C C . PHE A 1 260 ? 10.622 5.373 1.195 1.00 96.12 260 PHE A C 1
ATOM 1959 O O . PHE A 1 260 ? 9.624 5.199 1.887 1.00 96.12 260 PHE A O 1
ATOM 1966 N N . ASP A 1 261 ? 11.377 6.467 1.310 1.00 96.25 261 ASP A N 1
ATOM 1967 C CA . ASP A 1 261 ? 11.050 7.535 2.265 1.00 96.25 261 ASP A CA 1
ATOM 1968 C C . ASP A 1 261 ? 9.704 8.185 1.912 1.00 96.25 261 ASP A C 1
ATOM 1970 O O . ASP A 1 261 ? 8.833 8.330 2.769 1.00 96.25 261 ASP A O 1
ATOM 1974 N N . GLY A 1 262 ? 9.475 8.475 0.625 1.00 96.62 262 GLY A N 1
ATOM 1975 C CA . GLY A 1 262 ? 8.179 8.965 0.152 1.00 96.62 262 GLY A CA 1
ATOM 1976 C C . GLY A 1 262 ? 7.050 7.944 0.294 1.00 96.62 262 GLY A C 1
ATOM 1977 O O . GLY A 1 262 ? 5.916 8.324 0.582 1.00 96.62 262 GLY A O 1
ATOM 1978 N N . ALA A 1 263 ? 7.352 6.652 0.127 1.00 96.94 263 ALA A N 1
ATOM 1979 C CA . ALA A 1 263 ? 6.391 5.584 0.390 1.00 96.94 263 ALA A CA 1
ATOM 1980 C C . ALA A 1 263 ? 5.971 5.572 1.868 1.00 96.94 263 ALA A C 1
ATOM 1982 O O . ALA A 1 263 ? 4.781 5.540 2.163 1.00 96.94 263 ALA A O 1
ATOM 1983 N N . ILE A 1 264 ? 6.928 5.664 2.794 1.00 98.00 264 ILE A N 1
ATOM 1984 C CA . ILE A 1 264 ? 6.656 5.713 4.236 1.00 98.00 264 ILE A CA 1
ATOM 1985 C C . ILE A 1 264 ? 5.782 6.918 4.576 1.00 98.00 264 ILE A C 1
ATOM 1987 O O . ILE A 1 264 ? 4.744 6.735 5.199 1.00 98.00 264 ILE A O 1
ATOM 199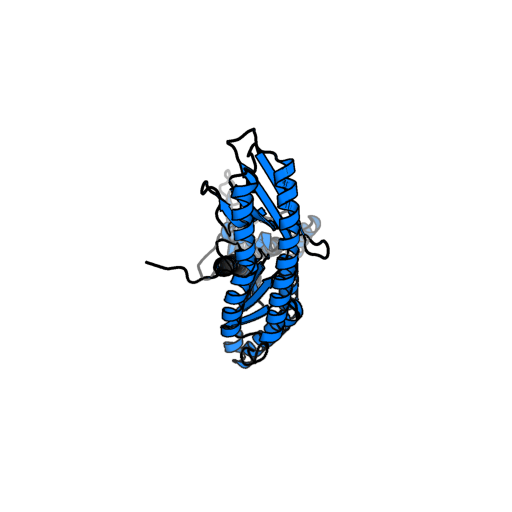1 N N . SER A 1 265 ? 6.131 8.115 4.090 1.00 97.94 265 SER A N 1
ATOM 1992 C CA . SER A 1 265 ? 5.321 9.318 4.329 1.00 97.94 265 SER A CA 1
ATOM 1993 C C . SER A 1 265 ? 3.889 9.189 3.803 1.00 97.94 265 SER A C 1
ATOM 1995 O O . SER A 1 265 ? 2.957 9.703 4.413 1.00 97.94 265 SER A O 1
ATOM 1997 N N . MET A 1 266 ? 3.691 8.497 2.679 1.00 97.00 266 MET A N 1
ATOM 1998 C CA . MET A 1 266 ? 2.350 8.246 2.154 1.00 97.00 266 MET A CA 1
ATOM 1999 C C . MET A 1 266 ? 1.574 7.239 3.010 1.00 97.00 266 MET A C 1
ATOM 2001 O O . MET A 1 266 ? 0.394 7.452 3.262 1.00 97.00 266 MET A O 1
ATOM 2005 N N . ALA A 1 267 ? 2.235 6.185 3.495 1.00 97.56 267 ALA A N 1
ATOM 2006 C CA . ALA A 1 267 ? 1.632 5.233 4.424 1.00 97.56 267 ALA A CA 1
ATOM 2007 C C . ALA A 1 267 ? 1.291 5.877 5.782 1.00 97.56 267 ALA A C 1
ATOM 2009 O O . ALA A 1 267 ? 0.264 5.548 6.363 1.00 97.56 267 ALA A O 1
ATOM 2010 N N . ASP A 1 268 ? 2.122 6.800 6.277 1.00 97.62 268 ASP A N 1
ATOM 2011 C CA . ASP A 1 268 ? 1.826 7.622 7.460 1.00 97.62 268 ASP A CA 1
ATOM 2012 C C . ASP A 1 268 ? 0.549 8.449 7.260 1.00 97.62 268 ASP A C 1
ATOM 2014 O O . ASP A 1 268 ? -0.372 8.363 8.068 1.00 97.62 268 ASP A O 1
ATOM 2018 N N . ALA A 1 269 ? 0.454 9.187 6.150 1.00 95.69 269 ALA A N 1
ATOM 2019 C CA . ALA A 1 269 ? -0.722 10.003 5.846 1.00 95.69 269 ALA A CA 1
ATOM 2020 C C . ALA A 1 269 ? -2.011 9.166 5.721 1.00 95.69 269 ALA A C 1
ATOM 2022 O O . ALA A 1 269 ? -3.088 9.607 6.124 1.00 95.69 269 ALA A O 1
ATOM 2023 N N . ASP A 1 270 ? -1.904 7.948 5.187 1.00 95.25 270 ASP A N 1
ATOM 2024 C CA . ASP A 1 270 ? -3.018 7.001 5.086 1.00 95.25 270 ASP A CA 1
ATOM 2025 C C . ASP A 1 270 ? -3.476 6.505 6.474 1.00 95.25 270 ASP A C 1
ATOM 2027 O O . ASP A 1 270 ? -4.675 6.449 6.763 1.00 95.25 270 ASP A O 1
ATOM 2031 N N . ILE A 1 271 ? -2.533 6.248 7.393 1.00 94.69 271 ILE A N 1
ATOM 2032 C CA . ILE A 1 271 ? -2.849 5.936 8.797 1.00 94.69 271 ILE A CA 1
ATOM 2033 C C . ILE A 1 271 ? -3.560 7.111 9.475 1.00 94.69 271 ILE A C 1
ATOM 2035 O O . ILE A 1 271 ? -4.594 6.896 10.109 1.00 94.69 271 ILE A O 1
ATOM 2039 N N . GLU A 1 272 ? -3.043 8.335 9.342 1.00 91.62 272 GLU A N 1
ATOM 2040 C CA . GLU A 1 272 ? -3.631 9.538 9.952 1.00 91.62 272 GLU A CA 1
ATOM 2041 C C . GLU A 1 272 ? -5.076 9.771 9.476 1.00 91.62 272 GLU A C 1
ATOM 2043 O O . GLU A 1 272 ? -5.979 10.059 10.274 1.00 91.62 272 GLU A O 1
ATOM 2048 N N . ALA A 1 273 ? -5.326 9.580 8.176 1.00 86.56 273 ALA A N 1
ATOM 2049 C CA . ALA A 1 273 ? -6.665 9.655 7.602 1.00 86.56 273 ALA A CA 1
ATOM 2050 C C . ALA A 1 273 ? -7.592 8.567 8.175 1.00 86.56 273 ALA A C 1
ATOM 2052 O O . ALA A 1 273 ? -8.729 8.855 8.566 1.00 86.56 273 ALA A O 1
ATOM 2053 N N . GLY A 1 274 ? -7.099 7.328 8.282 1.00 85.31 274 GLY A N 1
ATOM 2054 C CA . GLY A 1 274 ? -7.841 6.211 8.867 1.00 85.31 274 GLY A CA 1
ATOM 2055 C C . GLY A 1 274 ? -8.158 6.400 10.355 1.00 85.31 274 GLY A C 1
ATOM 2056 O O . GLY A 1 274 ? -9.254 6.057 10.804 1.00 85.31 274 GLY A O 1
ATOM 2057 N N . GLN A 1 275 ? -7.232 6.979 11.123 1.00 83.62 275 GLN A N 1
ATOM 2058 C CA . GLN A 1 275 ? -7.439 7.313 12.535 1.00 83.62 275 GLN A CA 1
ATOM 2059 C C . GLN A 1 275 ? -8.512 8.384 12.706 1.00 83.62 275 GLN A C 1
ATOM 2061 O O . GLN A 1 275 ? -9.451 8.175 13.469 1.00 83.62 275 GLN A O 1
ATOM 2066 N N . SER A 1 276 ? -8.441 9.470 11.935 1.00 76.50 276 SER A N 1
ATOM 2067 C CA . SER A 1 276 ? -9.436 10.551 11.985 1.00 76.50 276 SER A CA 1
ATOM 2068 C C . SER A 1 276 ? -10.852 10.042 11.680 1.00 76.50 276 SER A C 1
ATOM 2070 O O . SER A 1 276 ? -11.819 10.395 12.360 1.00 76.50 276 SER A O 1
ATOM 2072 N N . ALA A 1 277 ? -10.985 9.157 10.685 1.00 74.12 277 ALA A N 1
ATOM 2073 C CA . ALA A 1 277 ? -12.260 8.524 10.354 1.00 74.12 277 ALA A CA 1
ATOM 2074 C C . ALA A 1 277 ? -12.776 7.627 11.494 1.00 74.12 277 ALA A C 1
ATOM 2076 O O . ALA A 1 277 ? -13.963 7.661 11.829 1.00 74.12 277 ALA A O 1
ATOM 2077 N N . ARG A 1 278 ? -11.883 6.852 12.123 1.00 74.06 278 ARG A N 1
ATOM 2078 C CA . ARG A 1 278 ? -12.215 5.999 13.270 1.00 74.06 278 ARG A CA 1
ATOM 2079 C C . ARG A 1 278 ? -12.642 6.822 14.484 1.00 74.06 278 ARG A C 1
ATOM 2081 O O . ARG A 1 278 ? -13.645 6.474 15.096 1.00 74.06 278 ARG A O 1
ATOM 2088 N N . GLU A 1 279 ? -11.926 7.894 14.813 1.00 73.12 279 GLU A N 1
ATOM 2089 C CA . GLU A 1 279 ? -12.258 8.787 15.931 1.00 73.12 279 GLU A CA 1
ATOM 2090 C C . GLU A 1 279 ? -13.645 9.413 15.757 1.00 73.12 279 GLU A C 1
ATOM 2092 O O . GLU A 1 279 ? -14.451 9.405 16.693 1.00 73.12 279 GLU A O 1
ATOM 2097 N N . SER A 1 280 ? -13.968 9.867 14.541 1.00 67.31 280 SER A N 1
ATOM 2098 C CA . SER A 1 280 ? -15.307 10.364 14.211 1.00 67.31 280 SER A CA 1
ATOM 2099 C C . SER A 1 280 ? -16.378 9.288 14.411 1.00 67.31 280 SER A C 1
ATOM 2101 O O . SER A 1 280 ? -17.408 9.555 15.028 1.00 67.31 280 SER A O 1
ATOM 2103 N N . ALA A 1 281 ? -16.130 8.060 13.944 1.00 66.94 281 ALA A N 1
ATOM 2104 C CA . ALA A 1 281 ? -17.072 6.953 14.100 1.00 66.94 281 ALA A CA 1
ATOM 2105 C C . ALA A 1 281 ? -17.270 6.555 15.575 1.00 66.94 281 ALA A C 1
ATOM 2107 O O . ALA A 1 281 ? -18.399 6.310 16.002 1.00 66.94 281 ALA A O 1
ATOM 2108 N N . THR A 1 282 ? -16.198 6.529 16.376 1.00 68.94 282 THR A N 1
ATOM 2109 C CA . THR A 1 282 ? -16.295 6.256 17.818 1.00 68.94 282 THR A CA 1
ATOM 2110 C C . THR A 1 282 ? -17.037 7.359 18.561 1.00 68.94 282 THR A C 1
ATOM 2112 O O . THR A 1 282 ? -17.870 7.059 19.409 1.00 68.94 282 THR A O 1
ATOM 2115 N N . ALA A 1 283 ? -16.813 8.627 18.202 1.00 69.06 283 ALA A N 1
ATOM 2116 C CA . ALA A 1 283 ? -17.521 9.746 18.813 1.00 69.06 283 ALA A CA 1
ATOM 2117 C C . ALA A 1 283 ? -19.032 9.676 18.551 1.00 69.06 283 ALA A C 1
ATOM 2119 O O . ALA A 1 283 ? -19.827 10.000 19.433 1.00 69.06 283 ALA A O 1
ATOM 2120 N N . ASP A 1 284 ? -19.447 9.241 17.362 1.00 69.19 284 ASP A N 1
ATOM 2121 C CA . ASP A 1 284 ? -20.867 9.078 17.046 1.00 69.19 284 ASP A CA 1
ATOM 2122 C C . ASP A 1 284 ? -21.479 7.839 17.719 1.00 69.19 284 ASP A C 1
ATOM 2124 O O . ASP A 1 284 ? -22.615 7.905 18.203 1.00 69.19 284 ASP A O 1
ATOM 2128 N N . ALA A 1 285 ? -20.720 6.747 17.860 1.00 68.19 285 ALA A N 1
ATOM 2129 C CA . ALA A 1 285 ? -21.141 5.580 18.637 1.00 68.19 285 ALA A CA 1
ATOM 2130 C C . ALA A 1 285 ? -21.335 5.916 20.129 1.00 68.19 285 ALA A C 1
ATOM 2132 O O . ALA A 1 285 ? -22.371 5.576 20.705 1.00 68.19 285 ALA A O 1
ATOM 2133 N N . ASP A 1 286 ? -20.402 6.653 20.738 1.00 73.88 286 ASP A N 1
ATOM 2134 C CA . ASP A 1 286 ? -20.482 7.070 22.144 1.00 73.88 286 ASP A CA 1
ATOM 2135 C C . ASP A 1 286 ? -21.655 8.031 22.391 1.00 73.88 286 ASP A C 1
ATOM 2137 O O . ASP A 1 286 ? -22.388 7.889 23.375 1.00 73.88 286 ASP A O 1
ATOM 2141 N N . LYS A 1 287 ? -21.903 8.979 21.474 1.00 76.12 287 LYS A N 1
ATOM 2142 C CA . LYS A 1 287 ? -23.092 9.849 21.537 1.00 76.12 287 LYS A CA 1
ATOM 2143 C C . LYS A 1 287 ? -24.387 9.046 21.437 1.00 76.12 287 LYS A C 1
ATOM 2145 O O . LYS A 1 287 ? -25.346 9.347 22.147 1.00 76.12 287 LYS A O 1
ATOM 2150 N N . THR A 1 288 ? -24.418 8.033 20.574 1.00 77.75 288 THR A N 1
ATOM 2151 C CA . THR A 1 288 ? -25.585 7.158 20.407 1.00 77.75 288 THR A CA 1
ATOM 2152 C C . THR A 1 288 ? -25.837 6.334 21.670 1.00 77.75 288 THR A C 1
ATOM 2154 O O . THR A 1 288 ? -26.967 6.284 22.153 1.00 77.75 288 THR A O 1
ATOM 2157 N N . ALA A 1 289 ? -24.789 5.768 22.274 1.00 79.12 289 ALA A N 1
ATOM 2158 C CA . ALA A 1 289 ? -24.890 5.057 23.547 1.00 79.12 289 ALA A CA 1
ATOM 2159 C C . ALA A 1 289 ? -25.394 5.971 24.680 1.00 79.12 289 ALA A C 1
ATOM 2161 O O . ALA A 1 289 ? -26.282 5.586 25.442 1.00 79.12 289 ALA A O 1
ATOM 2162 N N . ALA A 1 290 ? -24.899 7.211 24.757 1.00 81.62 290 ALA A N 1
ATOM 2163 C CA . ALA A 1 290 ? -25.377 8.196 25.728 1.00 81.62 290 ALA A CA 1
ATOM 2164 C C . ALA A 1 290 ? -26.866 8.546 25.537 1.00 81.62 290 ALA A C 1
ATOM 2166 O O . ALA A 1 290 ? -27.579 8.744 26.521 1.00 81.62 290 ALA A O 1
ATOM 2167 N N . LEU A 1 291 ? -27.349 8.591 24.290 1.00 83.31 291 LEU A N 1
ATOM 2168 C CA . LEU A 1 291 ? -28.759 8.830 23.969 1.00 83.31 291 LEU A CA 1
ATOM 2169 C C . LEU A 1 291 ? -29.667 7.665 24.372 1.00 83.31 291 LEU A C 1
ATOM 2171 O O . LEU A 1 291 ? -30.756 7.907 24.892 1.00 83.31 291 LEU A O 1
ATOM 2175 N N . ILE A 1 292 ? -29.214 6.420 24.196 1.00 83.56 292 ILE A N 1
ATOM 2176 C CA . ILE A 1 292 ? -29.937 5.228 2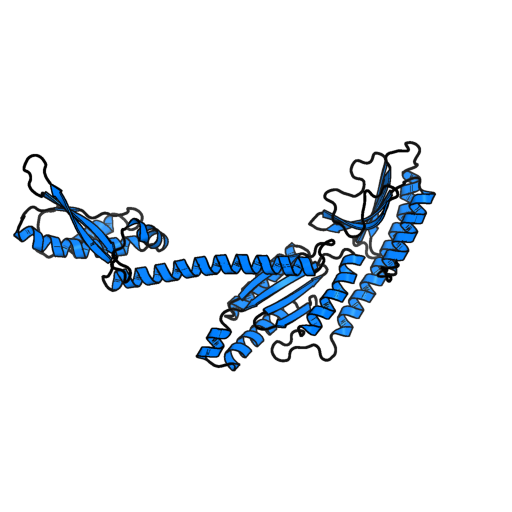4.670 1.00 83.56 292 ILE A CA 1
ATOM 2177 C C . ILE A 1 292 ? -30.124 5.305 26.189 1.00 83.56 292 ILE A C 1
ATOM 2179 O O . ILE A 1 292 ? -31.251 5.250 26.679 1.00 83.56 292 ILE A O 1
ATOM 2183 N N . VAL A 1 293 ? -29.040 5.549 26.931 1.00 84.62 293 VAL A N 1
ATOM 2184 C CA . VAL A 1 293 ? -29.096 5.693 28.395 1.00 84.62 293 VAL A CA 1
ATOM 2185 C C . VAL A 1 293 ? -29.984 6.873 28.810 1.00 84.62 293 VAL A C 1
ATOM 2187 O O . VAL A 1 293 ? -30.708 6.790 29.802 1.00 84.62 293 VAL A O 1
ATOM 2190 N N . ALA A 1 294 ? -29.963 7.979 28.061 1.00 85.94 294 ALA A N 1
ATOM 2191 C CA . ALA A 1 294 ? -30.801 9.143 28.339 1.00 85.94 294 ALA A CA 1
ATOM 2192 C C . ALA A 1 294 ? -32.304 8.871 28.144 1.00 85.94 294 ALA A C 1
ATOM 2194 O O . ALA A 1 294 ? -33.115 9.417 28.899 1.00 85.94 294 ALA A O 1
ATOM 2195 N N . LEU A 1 295 ? -32.676 8.040 27.165 1.00 85.56 295 LEU A N 1
ATOM 2196 C CA . LEU A 1 295 ? -34.054 7.578 26.975 1.00 85.56 295 LEU A CA 1
ATOM 2197 C C . LEU A 1 295 ? -34.494 6.667 28.129 1.00 85.56 295 LEU A C 1
ATOM 2199 O O . LEU A 1 295 ? -35.558 6.890 28.705 1.00 85.56 295 LEU A O 1
ATOM 2203 N N . GLU A 1 296 ? -33.661 5.697 28.513 1.00 83.31 296 GLU A N 1
ATOM 2204 C CA . GLU A 1 296 ? -33.970 4.730 29.579 1.00 83.31 296 GLU A CA 1
ATOM 2205 C C . GLU A 1 296 ? -34.076 5.381 30.964 1.00 83.31 296 GLU A C 1
ATOM 2207 O O . GLU A 1 296 ? -35.002 5.104 31.725 1.00 83.31 296 GLU A O 1
ATOM 2212 N N . CYS A 1 297 ? -33.159 6.293 31.292 1.00 84.56 297 CYS A N 1
ATOM 2213 C CA . CYS A 1 297 ? -33.134 6.982 32.584 1.00 84.56 297 CYS A CA 1
ATOM 2214 C C . CYS A 1 297 ? -34.127 8.160 32.669 1.00 84.56 297 CYS A C 1
ATOM 2216 O O . CYS A 1 297 ? -34.137 8.886 33.668 1.00 84.56 297 CYS A O 1
ATOM 2218 N N . GLY A 1 298 ? -34.928 8.401 31.623 1.00 85.06 298 GLY A N 1
ATOM 2219 C CA . GLY A 1 298 ? -35.885 9.508 31.570 1.00 85.06 298 GLY A CA 1
ATOM 2220 C C . GLY A 1 298 ? -35.220 10.886 31.623 1.00 85.06 298 GLY A C 1
ATOM 2221 O O . GLY A 1 298 ? -35.771 11.816 32.214 1.00 85.06 298 GLY A O 1
ATOM 2222 N N . ALA A 1 299 ? -34.015 11.032 31.069 1.00 90.44 299 ALA A N 1
ATOM 2223 C CA . ALA A 1 299 ? -33.356 12.328 30.898 1.00 90.44 299 ALA A CA 1
ATOM 2224 C C . ALA A 1 299 ? -33.919 13.093 29.688 1.00 90.44 299 ALA A C 1
ATOM 2226 O O . ALA A 1 299 ? -33.860 14.324 29.653 1.00 90.44 299 ALA A O 1
ATOM 2227 N N . ILE A 1 300 ? -34.490 12.376 28.715 1.00 92.62 300 ILE A N 1
ATOM 2228 C CA . ILE A 1 300 ? -35.316 12.956 27.652 1.00 92.62 300 ILE A CA 1
ATOM 2229 C C . ILE A 1 300 ? -36.773 12.960 28.113 1.00 92.62 300 ILE A C 1
ATOM 2231 O O . ILE A 1 300 ? -37.305 11.915 28.490 1.00 92.62 300 ILE A O 1
ATOM 2235 N N . ARG A 1 301 ? -37.395 14.144 28.117 1.00 92.44 301 ARG A N 1
ATOM 2236 C CA . ARG A 1 301 ? -38.746 14.361 28.654 1.00 92.44 301 ARG A CA 1
ATOM 2237 C C . ARG A 1 301 ? -39.603 15.236 27.754 1.00 92.44 301 ARG A C 1
ATOM 2239 O O . ARG A 1 301 ? -39.072 16.022 26.965 1.00 92.44 301 ARG A O 1
ATOM 2246 N N . ALA A 1 302 ? -40.918 15.142 27.920 1.00 93.50 302 ALA A N 1
ATOM 2247 C CA . ALA A 1 302 ? -41.867 16.036 27.264 1.00 93.50 302 ALA A CA 1
ATOM 2248 C C . ALA A 1 302 ? -41.934 17.414 27.949 1.00 93.50 302 ALA A C 1
ATOM 2250 O O . ALA A 1 302 ? -42.169 17.533 29.153 1.00 93.50 302 ALA A O 1
ATOM 2251 N N . TYR A 1 303 ? -41.756 18.469 27.158 1.00 94.81 303 TYR A N 1
ATOM 2252 C CA . TYR A 1 303 ? -42.141 19.841 27.487 1.00 94.81 303 TYR A CA 1
ATOM 2253 C C . TYR A 1 303 ? -43.441 20.172 26.758 1.00 94.81 303 TYR A C 1
ATOM 2255 O O . TYR A 1 303 ? -43.699 19.625 25.692 1.00 94.81 303 TYR A O 1
ATOM 2263 N N . PHE A 1 304 ? -44.252 21.075 27.311 1.00 94.81 304 PHE A N 1
ATOM 2264 C CA . PHE A 1 304 ? -45.596 21.337 26.796 1.00 94.81 304 PHE A CA 1
ATOM 2265 C C . PHE A 1 304 ? -45.738 22.767 26.296 1.00 94.81 304 PHE A C 1
ATOM 2267 O O . PHE A 1 304 ? -45.558 23.717 27.061 1.00 94.81 304 PHE A O 1
ATOM 2274 N N . GLN A 1 305 ? -46.098 22.916 25.023 1.00 95.25 305 GLN A N 1
ATOM 2275 C CA . GLN A 1 305 ? -46.404 24.207 24.421 1.00 95.25 305 GLN A CA 1
ATOM 2276 C C . GLN A 1 305 ? -47.926 24.354 24.233 1.00 95.25 305 GLN A C 1
ATOM 2278 O O . GLN A 1 305 ? -48.534 23.537 23.542 1.00 95.25 305 GLN A O 1
ATOM 2283 N N . PRO A 1 306 ? -48.577 25.359 24.852 1.00 93.69 306 PRO A N 1
ATOM 2284 C CA . PRO A 1 306 ? -50.021 25.540 24.736 1.00 93.69 306 PRO A CA 1
ATOM 2285 C C . PRO A 1 306 ? -50.418 26.115 23.371 1.00 93.69 306 PRO A C 1
ATOM 2287 O O . PRO A 1 306 ? -49.807 27.064 22.876 1.00 93.69 306 PRO A O 1
ATOM 2290 N N . ILE A 1 307 ? -51.507 25.588 22.816 1.00 93.50 307 ILE A N 1
ATOM 2291 C CA . ILE A 1 307 ? -52.171 26.064 21.601 1.00 93.50 307 ILE A CA 1
ATOM 2292 C C . ILE A 1 307 ? -53.516 26.674 22.008 1.00 93.50 307 ILE A C 1
ATOM 2294 O O . ILE A 1 307 ? -54.325 26.049 22.701 1.00 93.50 307 ILE A O 1
ATOM 2298 N N . VAL A 1 308 ? -53.743 27.920 21.593 1.00 93.94 308 VAL A N 1
ATOM 2299 C CA . VAL A 1 308 ? -54.867 28.754 22.038 1.00 93.94 308 VAL A CA 1
ATOM 2300 C C . VAL A 1 308 ? -55.865 28.950 20.901 1.00 93.94 308 VAL A C 1
ATOM 2302 O O . VAL A 1 308 ? -55.481 29.300 19.785 1.00 93.94 308 VAL A O 1
ATOM 2305 N N . ASP A 1 309 ? -57.155 28.784 21.190 1.00 92.00 309 ASP A N 1
ATOM 2306 C CA . ASP A 1 309 ? -58.223 29.181 20.272 1.00 92.00 309 ASP A CA 1
ATOM 2307 C C . ASP A 1 309 ? -58.301 30.718 20.230 1.00 92.00 309 ASP A C 1
ATOM 2309 O O . ASP A 1 309 ? -58.582 31.379 21.230 1.00 92.00 309 ASP A O 1
ATOM 2313 N N . LEU A 1 310 ? -58.051 31.306 19.057 1.00 93.94 310 LEU A N 1
ATOM 2314 C CA . LEU A 1 310 ? -57.964 32.764 18.887 1.00 93.94 310 LEU A CA 1
ATOM 2315 C C . LEU A 1 310 ? -59.299 33.501 19.071 1.00 93.94 310 LEU A C 1
ATOM 2317 O O . LEU A 1 310 ? -59.306 34.714 19.274 1.00 93.94 310 LEU A O 1
ATOM 2321 N N . ARG A 1 311 ? -60.432 32.800 18.980 1.00 93.69 311 ARG A N 1
ATOM 2322 C CA . ARG A 1 311 ? -61.770 33.384 19.139 1.00 93.69 311 ARG A CA 1
ATOM 2323 C C . ARG A 1 311 ? -62.167 33.469 20.611 1.00 93.69 311 ARG A C 1
ATOM 2325 O O . ARG A 1 311 ? -62.874 34.396 20.998 1.00 93.69 311 ARG A O 1
ATOM 2332 N N . THR A 1 312 ? -61.752 32.491 21.408 1.00 90.69 312 THR A N 1
ATOM 2333 C CA . THR A 1 312 ? -62.138 32.342 22.821 1.00 90.69 312 THR A CA 1
ATOM 2334 C C . THR A 1 312 ? -61.024 32.732 23.792 1.00 90.69 312 THR A C 1
ATOM 2336 O O . THR A 1 312 ? -61.307 33.046 24.945 1.00 90.69 312 THR A O 1
ATOM 2339 N N . GLY A 1 313 ? -59.768 32.745 23.336 1.00 90.62 313 GLY A N 1
ATOM 2340 C CA . GLY A 1 313 ? -58.584 33.006 24.155 1.00 90.62 313 GLY A CA 1
ATOM 2341 C C . GLY A 1 313 ? -58.229 31.862 25.109 1.00 90.62 313 GLY A C 1
ATOM 2342 O O . GLY A 1 313 ? -57.348 32.028 25.951 1.00 90.62 313 GLY A O 1
ATOM 2343 N N . THR A 1 314 ? -58.903 30.714 25.007 1.00 90.38 314 THR A N 1
ATOM 2344 C CA . THR A 1 314 ? -58.682 29.560 25.884 1.00 90.38 314 THR A CA 1
ATOM 2345 C C . THR A 1 314 ? -57.703 28.569 25.266 1.00 90.38 314 THR A C 1
ATOM 2347 O O . THR A 1 314 ? -57.691 28.370 24.051 1.00 90.38 314 THR A O 1
ATOM 2350 N N . VAL A 1 315 ? -56.896 27.920 26.106 1.00 91.88 315 VAL A N 1
ATOM 2351 C CA . VAL A 1 315 ? -56.023 26.816 25.682 1.00 91.88 315 VAL A CA 1
ATOM 2352 C C . VAL A 1 315 ? -56.892 25.614 25.316 1.00 91.88 315 VAL A C 1
ATOM 2354 O O . VAL A 1 315 ? -57.712 25.187 26.126 1.00 91.88 315 VAL A O 1
ATOM 2357 N N . VAL A 1 316 ? -56.713 25.083 24.107 1.00 91.94 316 VAL A N 1
ATOM 2358 C CA . VAL A 1 316 ? -57.491 23.945 23.577 1.00 91.94 316 VAL A CA 1
ATOM 2359 C C . VAL A 1 316 ? -56.648 22.682 23.404 1.00 91.94 316 VAL A C 1
ATOM 2361 O O . VAL A 1 316 ? -57.147 21.572 23.586 1.00 91.94 316 VAL A O 1
ATOM 2364 N N . THR A 1 317 ? -55.350 22.839 23.140 1.00 93.69 317 THR A N 1
ATOM 2365 C CA . THR A 1 317 ? -54.416 21.729 22.918 1.00 93.69 317 THR A CA 1
ATOM 2366 C C . THR A 1 317 ? -53.072 22.053 23.567 1.00 93.69 317 THR A C 1
ATOM 2368 O O . THR A 1 317 ? -52.707 23.222 23.699 1.00 93.69 317 THR A O 1
ATOM 2371 N N . VAL A 1 318 ? -52.320 21.031 23.964 1.00 94.25 318 VAL A N 1
ATOM 2372 C CA . VAL A 1 318 ? -50.904 2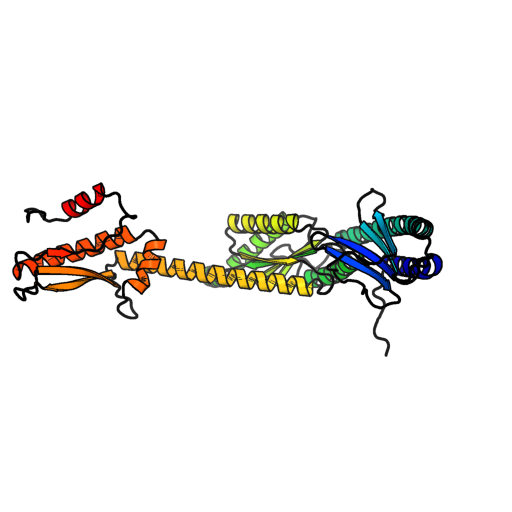1.139 24.336 1.00 94.25 318 VAL A CA 1
ATOM 2373 C C . VAL A 1 318 ? -50.064 20.245 23.431 1.00 94.25 318 VAL A C 1
ATOM 2375 O O . VAL A 1 318 ? -50.396 19.079 23.233 1.00 94.25 318 VAL A O 1
ATOM 2378 N N . GLU A 1 319 ? -48.984 20.784 22.873 1.00 95.06 319 GLU A N 1
ATOM 2379 C CA . GLU A 1 319 ? -48.016 20.020 22.084 1.00 95.06 319 GLU A CA 1
ATOM 2380 C C . GLU A 1 319 ? -46.877 19.527 22.979 1.00 95.06 319 GLU A C 1
ATOM 2382 O O . GLU A 1 319 ? -46.255 20.323 23.687 1.00 95.06 319 GLU A O 1
ATOM 2387 N N . ALA A 1 320 ? -46.618 18.218 22.953 1.00 94.62 320 ALA A N 1
ATOM 2388 C CA . ALA A 1 320 ? -45.507 17.587 23.650 1.00 94.62 320 ALA A CA 1
ATOM 2389 C C . ALA A 1 320 ? -44.245 17.618 22.779 1.00 94.62 320 ALA A C 1
ATOM 2391 O O . ALA A 1 320 ? -44.163 16.975 21.732 1.00 94.62 320 ALA A O 1
ATOM 2392 N N . LEU A 1 321 ? -43.241 18.352 23.246 1.00 93.56 321 LEU A N 1
ATOM 2393 C CA . LEU A 1 321 ? -41.968 18.548 22.569 1.00 93.56 321 LEU A CA 1
ATOM 2394 C C . LEU A 1 321 ? -40.840 17.921 23.386 1.00 93.56 321 LEU A C 1
ATOM 2396 O O . LEU A 1 321 ? -40.663 18.235 24.562 1.00 93.56 321 LEU A O 1
ATOM 2400 N N . ALA A 1 322 ? -40.043 17.061 22.756 1.00 93.25 322 ALA A N 1
ATOM 2401 C CA . ALA A 1 322 ? -38.920 16.413 23.420 1.00 93.25 322 ALA A CA 1
ATOM 2402 C C . ALA A 1 322 ? -37.863 17.437 23.866 1.00 93.25 322 ALA A C 1
ATOM 2404 O O . ALA A 1 322 ? -37.497 18.345 23.115 1.00 93.25 322 ALA A O 1
ATOM 2405 N N . ARG A 1 323 ? -37.345 17.282 25.083 1.00 94.12 323 ARG A N 1
ATOM 2406 C CA . ARG A 1 323 ? -36.190 18.020 25.604 1.00 94.12 323 ARG A CA 1
ATO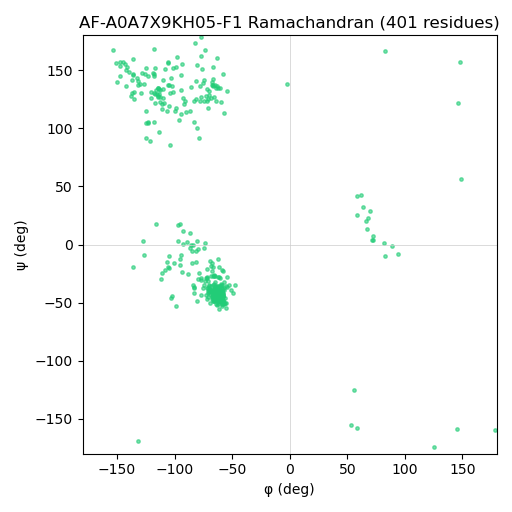M 2407 C C . ARG A 1 323 ? -35.252 17.063 26.305 1.00 94.12 323 ARG A C 1
ATOM 2409 O O . ARG A 1 323 ? -35.683 16.275 27.145 1.00 94.12 323 ARG A O 1
ATOM 2416 N N . TRP A 1 324 ? -33.969 17.145 25.974 1.00 93.12 324 TRP A N 1
ATOM 2417 C CA . TRP A 1 324 ? -32.956 16.318 26.614 1.00 93.12 324 TRP A CA 1
ATOM 2418 C C . TRP A 1 324 ? -32.229 17.109 27.698 1.00 93.12 324 TRP A C 1
ATOM 2420 O O . TRP A 1 324 ? -31.517 18.072 27.418 1.00 93.12 324 TRP A O 1
ATOM 2430 N N . HIS A 1 325 ? -32.393 16.683 28.946 1.00 89.25 325 HIS A N 1
ATOM 2431 C CA . HIS A 1 325 ? -31.610 17.179 30.069 1.00 89.25 325 HIS A CA 1
ATOM 2432 C C . HIS A 1 325 ? -30.252 16.485 30.098 1.00 89.25 325 HIS A C 1
ATOM 2434 O O . HIS A 1 325 ? -30.123 15.353 30.564 1.00 89.25 325 HIS A O 1
ATOM 2440 N N . SER A 1 326 ? -29.237 17.182 29.602 1.00 83.88 326 SER A N 1
ATOM 2441 C CA . SER A 1 326 ? -27.845 16.759 29.717 1.00 83.88 326 SER A CA 1
ATOM 2442 C C . SER A 1 326 ? -27.160 17.474 30.894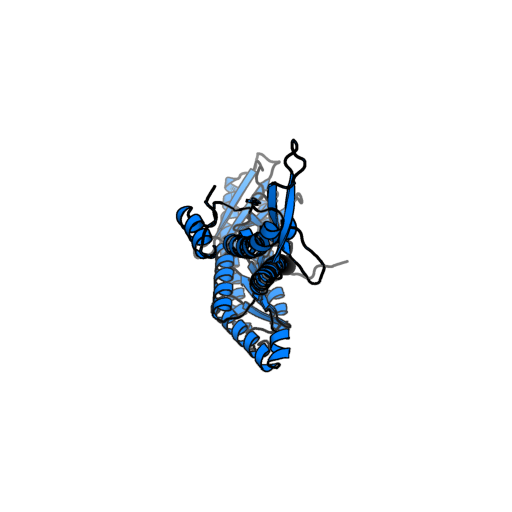 1.00 83.88 326 SER A C 1
ATOM 2444 O O . SER A 1 326 ? -27.645 18.523 31.330 1.00 83.88 326 SER A O 1
ATOM 2446 N N . PRO A 1 327 ? -26.024 16.960 31.405 1.00 78.94 327 PRO A N 1
ATOM 2447 C CA . PRO A 1 327 ? -25.216 17.662 32.408 1.00 78.94 327 PRO A CA 1
ATOM 2448 C C . PRO A 1 327 ? -24.804 19.083 31.984 1.00 78.94 327 PRO A C 1
ATOM 2450 O O . PRO A 1 327 ? -24.657 19.955 32.835 1.00 78.94 327 PRO A O 1
ATOM 2453 N N . ASP A 1 328 ? -24.689 19.326 30.674 1.00 78.81 328 ASP A N 1
ATOM 2454 C CA . ASP A 1 328 ? -24.297 20.615 30.089 1.00 78.81 328 ASP A CA 1
ATOM 2455 C C . ASP A 1 328 ? -25.479 21.581 29.883 1.00 78.81 328 ASP A C 1
ATOM 2457 O O . ASP A 1 328 ? -25.294 22.707 29.421 1.00 78.81 328 ASP A O 1
ATOM 2461 N N . GLY A 1 329 ? -26.706 21.148 30.194 1.00 86.50 329 GLY A N 1
ATOM 2462 C CA . GLY A 1 329 ? -27.933 21.922 30.006 1.00 86.50 329 GLY A CA 1
ATOM 2463 C C . GLY A 1 329 ? -28.996 21.208 29.169 1.00 86.50 329 GLY A C 1
ATOM 2464 O O . GLY A 1 329 ? -28.874 20.030 28.816 1.00 86.50 329 GLY A O 1
ATOM 2465 N N . ILE A 1 330 ? -30.074 21.937 28.875 1.00 90.44 330 ILE A N 1
ATOM 2466 C CA . ILE A 1 330 ? -31.204 21.438 28.083 1.00 90.44 330 ILE A CA 1
ATOM 2467 C C . ILE A 1 330 ? -30.853 21.533 26.598 1.00 90.44 330 ILE A C 1
ATOM 2469 O O . ILE A 1 330 ? -30.518 22.612 26.108 1.00 90.44 330 ILE A O 1
ATOM 2473 N N . ARG A 1 331 ? -30.957 20.407 25.891 1.00 90.62 331 ARG A N 1
ATOM 2474 C CA . ARG A 1 331 ? -30.729 20.308 24.448 1.00 90.62 331 ARG A CA 1
ATOM 2475 C C . ARG A 1 331 ? -32.056 20.236 23.696 1.00 90.62 331 ARG A C 1
ATOM 2477 O O . ARG A 1 331 ? -32.981 19.522 24.099 1.00 90.62 331 ARG A O 1
ATOM 2484 N N . GLU A 1 332 ? -32.123 20.993 22.606 1.00 91.12 332 GLU A N 1
ATOM 2485 C CA . GLU A 1 332 ? -33.266 21.059 21.691 1.00 91.12 332 GLU A CA 1
ATOM 2486 C C . GLU A 1 332 ? -33.260 19.873 20.704 1.00 91.12 332 GLU A C 1
ATOM 2488 O O . GLU A 1 332 ? -32.182 19.338 20.424 1.00 91.12 332 GLU A O 1
ATOM 2493 N N . PRO A 1 333 ? -34.425 19.468 20.157 1.00 89.00 333 PRO A N 1
ATOM 2494 C CA . PRO A 1 333 ? -34.551 18.311 19.264 1.00 89.00 333 PRO A CA 1
ATOM 2495 C C . PRO A 1 333 ? -33.543 18.278 18.112 1.00 89.00 333 PRO A C 1
ATOM 2497 O O . PRO A 1 333 ? -32.940 17.237 17.869 1.00 89.00 333 PRO A O 1
ATOM 2500 N N . ASP A 1 334 ? -33.267 19.415 17.472 1.00 88.38 334 ASP A N 1
ATOM 2501 C CA . ASP A 1 334 ? -32.327 19.508 16.342 1.00 88.38 334 ASP A CA 1
ATOM 2502 C C . ASP A 1 334 ? -30.904 19.032 16.684 1.00 88.38 334 ASP A C 1
ATOM 2504 O O . ASP A 1 334 ? -30.144 18.633 15.803 1.00 88.38 334 ASP A O 1
ATOM 2508 N N . GLN A 1 335 ? -30.531 19.047 17.968 1.00 86.56 335 GLN A N 1
ATOM 2509 C CA . GLN A 1 335 ? -29.202 18.647 18.434 1.00 86.56 335 GLN A CA 1
ATOM 2510 C C . GLN A 1 335 ? -29.059 17.134 18.650 1.00 86.56 335 GLN A C 1
ATOM 2512 O O . GLN A 1 335 ? -27.935 16.654 18.793 1.00 86.56 335 GLN A O 1
ATOM 2517 N N . PHE A 1 336 ? -30.162 16.379 18.717 1.00 88.50 336 PHE A N 1
ATOM 2518 C CA . PHE A 1 336 ? -30.121 14.942 19.020 1.00 88.50 336 PHE A CA 1
ATOM 2519 C C . PHE A 1 336 ? -31.024 14.064 18.145 1.00 88.50 336 PHE A C 1
ATOM 2521 O O . PHE A 1 336 ? -30.767 12.864 18.038 1.00 88.50 336 PHE A O 1
ATOM 2528 N N . LEU A 1 337 ? -32.033 14.629 17.475 1.00 87.88 337 LEU A N 1
ATOM 2529 C CA . LEU A 1 337 ? -32.889 13.898 16.538 1.00 87.88 337 LEU A CA 1
ATOM 2530 C C . LEU A 1 337 ? -32.109 13.249 15.384 1.00 87.88 337 LEU A C 1
ATOM 2532 O O . LEU A 1 337 ? -32.378 12.077 15.129 1.00 87.88 337 LEU A O 1
ATOM 2536 N N . PRO A 1 338 ? -31.116 13.902 14.737 1.00 87.00 338 PRO A N 1
ATOM 2537 C CA . PRO A 1 338 ? -30.360 13.258 13.659 1.00 87.00 338 PRO A CA 1
ATOM 2538 C C . PRO A 1 338 ? -29.653 11.972 14.108 1.00 87.00 338 PRO A C 1
ATOM 2540 O O . PRO A 1 338 ? -29.636 10.982 13.381 1.00 87.00 338 PRO A O 1
ATOM 2543 N N . LEU A 1 339 ? -29.121 11.963 15.335 1.00 83.50 339 LEU A N 1
ATOM 2544 C CA . LEU A 1 339 ? -28.452 10.798 15.919 1.00 83.50 339 LEU A CA 1
ATOM 2545 C C . LEU A 1 339 ? -29.456 9.686 16.258 1.00 83.50 339 LEU A C 1
ATOM 2547 O O . LEU A 1 339 ? -29.204 8.520 15.966 1.00 83.50 339 LEU A O 1
ATOM 2551 N N . LEU A 1 340 ? -30.624 10.033 16.815 1.00 84.94 340 LEU A N 1
ATOM 2552 C CA . LEU A 1 340 ? -31.696 9.061 17.074 1.00 84.94 340 LEU A CA 1
ATOM 2553 C C . LEU A 1 340 ? -32.262 8.458 15.783 1.00 84.94 340 LEU A C 1
ATOM 2555 O O . LEU A 1 340 ? -32.600 7.275 15.768 1.00 84.94 340 LEU A O 1
ATOM 2559 N N . GLN A 1 341 ? -32.349 9.248 14.712 1.00 84.81 341 GLN A N 1
ATOM 2560 C CA . GLN A 1 341 ? -32.797 8.789 13.401 1.00 84.81 341 GLN A CA 1
ATOM 2561 C C . GLN A 1 341 ? -31.808 7.791 12.797 1.00 84.81 341 GLN A C 1
ATOM 2563 O O . GLN A 1 341 ? -32.215 6.703 12.396 1.00 84.81 341 GLN A O 1
ATOM 2568 N N . GLN A 1 342 ? -30.511 8.113 12.803 1.00 79.75 342 GLN A N 1
ATOM 2569 C CA . GLN A 1 342 ? -29.457 7.200 12.342 1.00 79.75 342 GLN A CA 1
ATOM 2570 C C . GLN A 1 342 ? -29.418 5.895 13.150 1.00 79.75 342 GLN A C 1
ATOM 2572 O O . GLN A 1 342 ? -29.166 4.831 12.589 1.00 79.75 342 GLN A O 1
ATOM 2577 N N . ALA A 1 343 ? -29.711 5.967 14.450 1.00 78.06 343 ALA A N 1
ATOM 2578 C CA . ALA A 1 343 ? -29.758 4.812 15.340 1.00 78.06 343 ALA A CA 1
ATOM 2579 C C . ALA A 1 343 ? -31.078 4.016 15.278 1.00 78.06 343 ALA A C 1
ATOM 2581 O O . ALA A 1 343 ? -31.194 2.982 15.935 1.00 78.06 343 ALA A O 1
ATOM 2582 N N . GLY A 1 344 ? -32.092 4.486 14.539 1.00 82.62 344 GLY A N 1
ATOM 2583 C CA . GLY A 1 344 ? -33.411 3.843 14.480 1.00 82.62 344 GLY A CA 1
ATOM 2584 C C . GLY A 1 344 ? -34.215 3.919 15.789 1.00 82.62 344 GLY A C 1
ATOM 2585 O O . GLY A 1 344 ? -35.110 3.109 16.014 1.00 82.62 344 GLY A O 1
ATOM 2586 N N . LEU A 1 345 ? -33.915 4.885 16.664 1.00 86.00 345 LEU A N 1
ATOM 2587 C CA . LEU A 1 345 ? -34.483 5.005 18.017 1.00 86.00 345 LEU A CA 1
ATOM 2588 C C . LEU A 1 345 ? -35.669 5.975 18.119 1.00 86.00 345 LEU A C 1
ATOM 2590 O O . LEU A 1 345 ? -36.212 6.189 19.203 1.00 86.00 345 LEU A O 1
ATOM 2594 N N . LEU A 1 346 ? -36.110 6.555 17.005 1.00 86.06 346 LEU A N 1
ATOM 2595 C CA . LEU A 1 346 ? -37.231 7.500 16.978 1.00 86.06 346 LEU A CA 1
ATOM 2596 C C . LEU A 1 346 ? -38.545 6.896 17.496 1.00 86.06 346 LEU A C 1
ATOM 2598 O O . LEU A 1 346 ? -39.314 7.584 18.162 1.00 86.06 346 LEU A O 1
ATOM 2602 N N . GLY A 1 347 ? -38.778 5.600 17.266 1.00 84.38 347 GLY A N 1
ATOM 2603 C CA . GLY A 1 347 ? -39.941 4.902 17.819 1.00 84.38 347 GLY A CA 1
ATOM 2604 C C . GLY A 1 347 ? -39.918 4.825 19.352 1.00 84.38 347 GLY A C 1
ATOM 2605 O O . GLY A 1 347 ? -40.953 5.010 19.986 1.00 84.38 347 GLY A O 1
ATOM 2606 N N . ALA A 1 348 ? -38.740 4.612 19.948 1.00 85.25 348 ALA A N 1
ATOM 2607 C CA . ALA A 1 348 ? -38.568 4.598 21.402 1.00 85.25 348 ALA A CA 1
ATOM 2608 C C . ALA A 1 348 ? -38.717 6.005 22.005 1.00 85.25 348 ALA A C 1
ATOM 2610 O O . ALA A 1 348 ? -39.314 6.164 23.069 1.00 85.25 348 ALA A O 1
ATOM 2611 N N . LEU A 1 349 ? -38.230 7.035 21.301 1.00 89.25 349 LEU A N 1
ATOM 2612 C CA . LEU A 1 349 ? -38.475 8.429 21.670 1.00 89.25 349 LEU A CA 1
ATOM 2613 C C . LEU A 1 349 ? -39.976 8.745 21.663 1.00 89.25 349 LEU A C 1
ATOM 2615 O O . LEU A 1 349 ? -40.470 9.327 22.625 1.00 89.25 349 LEU A O 1
ATOM 2619 N N . PHE A 1 350 ? -40.697 8.358 20.608 1.00 88.81 350 PHE A N 1
ATOM 2620 C CA . PHE A 1 350 ? -42.140 8.581 20.513 1.00 88.81 350 PHE A CA 1
ATOM 2621 C C . PHE A 1 350 ? -42.887 7.957 21.693 1.00 88.81 350 PHE A C 1
ATOM 2623 O O . PHE A 1 350 ? -43.655 8.655 22.351 1.00 88.81 350 PHE A O 1
ATOM 2630 N N . ASP A 1 351 ? -42.620 6.683 21.996 1.00 86.12 351 ASP A N 1
ATOM 2631 C CA . ASP A 1 351 ? -43.270 5.988 23.111 1.00 86.12 351 ASP A CA 1
ATOM 2632 C C . ASP A 1 351 ? -43.019 6.725 24.435 1.00 86.12 351 ASP A C 1
ATOM 2634 O O . ASP A 1 351 ? -43.954 6.972 25.194 1.00 86.12 351 ASP A O 1
ATOM 2638 N N . ARG A 1 352 ? -41.779 7.176 24.668 1.00 88.19 352 ARG A N 1
ATOM 2639 C CA . ARG A 1 352 ? -41.416 7.932 25.871 1.00 88.19 352 ARG A CA 1
ATOM 2640 C C . ARG A 1 352 ? -42.150 9.273 25.982 1.00 88.19 352 ARG A C 1
ATOM 2642 O O . ARG A 1 352 ? -42.632 9.617 27.058 1.00 88.19 352 ARG A O 1
ATOM 2649 N N . ILE A 1 353 ? -42.213 10.046 24.897 1.00 91.81 353 ILE A N 1
ATOM 2650 C CA . ILE A 1 353 ? -42.885 11.357 24.888 1.00 91.81 353 ILE A CA 1
ATOM 2651 C C . ILE A 1 353 ? -44.402 11.200 25.004 1.00 91.81 353 ILE A C 1
ATOM 2653 O O . ILE A 1 353 ? -45.053 12.020 25.652 1.00 91.81 353 ILE A O 1
ATOM 2657 N N . LEU A 1 354 ? -44.961 10.143 24.416 1.00 88.94 354 LEU A N 1
ATOM 2658 C CA . LEU A 1 354 ? -46.366 9.800 24.567 1.00 88.94 354 LEU A CA 1
ATOM 2659 C C . LEU A 1 354 ? -46.692 9.431 26.020 1.00 88.94 354 LEU A C 1
ATOM 2661 O O . LEU A 1 354 ? -47.677 9.942 26.547 1.00 88.94 354 LEU A O 1
ATOM 2665 N N . ASP A 1 355 ? -45.861 8.614 26.673 1.00 87.50 355 ASP A N 1
ATOM 2666 C CA . ASP A 1 355 ? -46.032 8.240 28.084 1.00 87.50 355 ASP A CA 1
ATOM 2667 C C . ASP A 1 355 ? -46.030 9.485 28.992 1.00 87.50 355 ASP A C 1
ATOM 2669 O O . ASP A 1 355 ? -46.993 9.717 29.729 1.00 87.50 355 ASP A O 1
ATOM 2673 N N . ASP A 1 356 ? -45.004 10.339 28.873 1.00 89.31 356 ASP A N 1
ATOM 2674 C CA . ASP A 1 356 ? -44.913 11.603 29.623 1.00 89.31 356 ASP A CA 1
ATOM 2675 C C . ASP A 1 356 ? -46.120 12.522 29.335 1.00 89.31 356 ASP A C 1
ATOM 2677 O O . ASP A 1 356 ? -46.656 13.194 30.225 1.00 89.31 356 ASP A O 1
ATOM 2681 N N . GLY A 1 357 ? -46.549 12.570 28.070 1.00 90.38 357 GLY A N 1
ATOM 2682 C CA . GLY A 1 357 ? -47.658 13.394 27.612 1.00 90.38 357 GLY A CA 1
ATOM 2683 C C . GLY A 1 357 ? -49.006 12.945 28.166 1.00 90.38 357 GLY A C 1
ATOM 2684 O O . GLY A 1 357 ? -49.779 13.781 28.638 1.00 90.38 357 GLY A O 1
ATOM 2685 N N . LEU A 1 358 ? -49.289 11.641 28.145 1.00 88.44 358 LEU A N 1
ATOM 2686 C CA . LEU A 1 358 ? -50.523 11.069 28.684 1.00 88.44 358 LEU A CA 1
ATOM 2687 C C . LEU A 1 358 ? -50.598 11.235 30.204 1.00 88.44 358 LEU A C 1
ATOM 2689 O O . LEU A 1 358 ? -51.656 11.610 30.716 1.00 88.44 358 LEU A O 1
ATOM 2693 N N . GLU A 1 359 ? -49.483 11.033 30.913 1.00 87.88 359 GLU A N 1
ATOM 2694 C CA . GLU A 1 359 ? -49.409 11.260 32.359 1.00 87.88 359 GLU A CA 1
ATOM 2695 C C . GLU A 1 359 ? -49.768 12.715 32.707 1.00 87.88 359 GLU A C 1
ATOM 2697 O O . GLU A 1 359 ? -50.624 12.967 33.562 1.00 87.88 359 GLU A O 1
ATOM 2702 N N . LYS A 1 360 ? -49.187 13.691 31.995 1.00 89.81 360 LYS A N 1
ATOM 2703 C CA . LYS A 1 360 ? -49.486 15.114 32.221 1.00 89.81 360 LYS A CA 1
ATOM 2704 C C . LYS A 1 360 ? -50.849 15.561 31.721 1.00 89.81 360 LYS A C 1
ATOM 2706 O O . LYS A 1 360 ? -51.448 16.449 32.328 1.00 89.81 360 LYS A O 1
ATOM 2711 N N . LEU A 1 361 ? -51.388 14.933 30.681 1.00 88.88 361 LEU A N 1
ATOM 2712 C CA . LEU A 1 361 ? -52.728 15.241 30.190 1.00 88.88 361 LEU A CA 1
ATOM 2713 C C . LEU A 1 361 ? -53.800 14.979 31.257 1.00 88.88 361 LEU A C 1
ATOM 2715 O O . LEU A 1 361 ? -54.739 15.767 31.377 1.00 88.88 361 LEU A O 1
ATOM 2719 N N . VAL A 1 362 ? -53.653 13.916 32.056 1.00 87.50 362 VAL A N 1
ATOM 2720 C CA . VAL A 1 362 ? -54.571 13.617 33.171 1.00 87.50 362 VAL A CA 1
ATOM 2721 C C . VAL A 1 362 ? -54.577 14.751 34.199 1.00 87.50 362 VAL A C 1
ATOM 2723 O O . VAL A 1 362 ? -55.646 15.155 34.656 1.00 87.50 362 VAL A O 1
ATOM 2726 N N . GLU A 1 363 ? -53.405 15.296 34.531 1.00 88.25 363 GLU A N 1
ATOM 2727 C CA . GLU A 1 363 ? -53.271 16.439 35.440 1.00 88.25 363 GLU A CA 1
ATOM 2728 C C . GLU A 1 363 ? -53.897 17.704 34.837 1.00 88.25 363 GLU A C 1
ATOM 2730 O O . GLU A 1 363 ? -54.729 18.356 35.470 1.00 88.25 363 GLU A O 1
ATOM 2735 N N . PHE A 1 364 ? -53.576 18.024 33.581 1.00 89.81 364 PHE A N 1
ATOM 2736 C CA . PHE A 1 364 ? -54.099 19.223 32.924 1.00 89.81 364 PHE A CA 1
ATOM 2737 C C . PHE A 1 364 ? -55.617 19.194 32.727 1.00 89.81 364 PHE A C 1
ATOM 2739 O O . PHE A 1 364 ? -56.265 20.240 32.827 1.00 89.81 364 PHE A O 1
ATOM 2746 N N . ARG A 1 365 ? -56.215 18.013 32.523 1.00 89.81 365 ARG A N 1
ATOM 2747 C CA . ARG A 1 365 ? -57.672 17.866 32.390 1.00 89.81 365 ARG A CA 1
ATOM 2748 C C . ARG A 1 365 ? -58.457 18.125 33.671 1.00 89.81 365 ARG A C 1
ATOM 2750 O O . ARG A 1 365 ? -59.658 18.366 33.602 1.00 89.81 365 ARG A O 1
ATOM 2757 N N . GLN A 1 366 ? -57.799 18.171 34.829 1.00 88.75 366 GLN A N 1
ATOM 2758 C CA . GLN A 1 366 ? -58.436 18.657 36.058 1.00 88.75 366 GLN A CA 1
ATOM 2759 C C . GLN A 1 366 ? -58.742 20.162 35.991 1.00 88.75 366 GLN A C 1
ATOM 2761 O O . GLN A 1 366 ? -59.627 20.642 36.698 1.00 88.75 366 GLN A O 1
ATOM 2766 N N . ILE A 1 367 ? -58.021 20.898 35.139 1.00 87.75 367 ILE A N 1
ATOM 2767 C CA . ILE A 1 367 ? -58.152 22.347 34.951 1.00 87.75 367 ILE A CA 1
ATOM 2768 C C . ILE A 1 367 ? -58.932 22.651 33.665 1.00 87.75 367 ILE A C 1
ATOM 2770 O O . ILE A 1 367 ? -59.825 23.497 33.671 1.00 87.75 367 ILE A O 1
ATOM 2774 N N . VAL A 1 368 ? -58.610 21.952 32.571 1.00 88.38 368 VAL A N 1
ATOM 2775 C CA . VAL A 1 368 ? -59.240 22.110 31.251 1.00 88.38 368 VAL A CA 1
ATOM 2776 C C . VAL A 1 368 ? -59.764 20.744 30.781 1.00 88.38 368 VAL A C 1
ATOM 2778 O O . VAL A 1 368 ? -59.012 19.996 30.156 1.00 88.38 368 VAL A O 1
ATOM 2781 N N . PRO A 1 369 ? -61.031 20.388 31.075 1.00 85.06 369 PRO A N 1
ATOM 2782 C CA . PRO A 1 369 ? -61.559 19.031 30.875 1.00 85.06 369 PRO A CA 1
ATOM 2783 C C . PRO A 1 369 ? -61.403 18.476 29.454 1.00 85.06 369 PRO A C 1
ATOM 2785 O O . PRO A 1 369 ? -61.086 17.299 29.286 1.00 85.06 369 PRO A O 1
ATOM 2788 N N . ASP A 1 370 ? -61.552 19.337 28.445 1.00 87.75 370 ASP A N 1
ATOM 2789 C CA . ASP A 1 370 ? -61.527 18.960 27.027 1.00 87.75 370 ASP A CA 1
ATOM 2790 C C . ASP A 1 370 ? -60.156 19.179 26.361 1.00 87.75 370 ASP A C 1
ATOM 2792 O O . ASP A 1 370 ? -60.056 19.217 25.135 1.00 87.75 370 ASP A O 1
ATOM 2796 N N . LEU A 1 371 ? -59.083 19.333 27.148 1.00 90.56 371 LEU A N 1
ATOM 2797 C CA . LEU A 1 371 ? -57.746 19.568 26.603 1.00 90.56 371 LEU A CA 1
ATOM 2798 C C . LEU A 1 371 ? -57.281 18.387 25.737 1.00 90.56 371 LEU A C 1
ATOM 2800 O O . LEU A 1 371 ? -57.390 17.219 26.136 1.00 90.56 371 LEU A O 1
ATOM 2804 N N . GLN A 1 372 ? -56.730 18.700 24.567 1.00 91.25 372 GLN A N 1
ATOM 2805 C CA . GLN A 1 372 ? -56.117 17.734 23.654 1.00 91.25 372 GLN A CA 1
ATOM 2806 C C . GLN A 1 372 ? -54.588 17.711 23.801 1.00 91.25 372 GLN A C 1
ATOM 2808 O O . GLN A 1 372 ? -53.976 18.717 24.157 1.00 91.25 372 GLN A O 1
ATOM 2813 N N . LEU A 1 373 ? -53.969 16.572 23.492 1.00 90.75 373 LEU A N 1
ATOM 2814 C CA . LEU A 1 373 ? -52.516 16.397 23.446 1.00 90.75 373 LEU A CA 1
ATOM 2815 C C . LEU A 1 373 ? -52.087 16.154 21.997 1.00 90.75 373 LEU A C 1
ATOM 2817 O O . LEU A 1 373 ? -52.606 15.243 21.356 1.00 90.75 373 LEU A O 1
ATOM 2821 N N . ALA A 1 374 ? -51.133 16.938 21.503 1.00 92.00 374 ALA A N 1
ATOM 2822 C CA . ALA A 1 374 ? -50.473 16.711 20.222 1.00 92.00 374 ALA A CA 1
ATOM 2823 C C . ALA A 1 374 ? -49.068 16.138 20.460 1.00 92.00 374 ALA A C 1
ATOM 2825 O O . ALA A 1 374 ? -48.306 16.682 21.259 1.00 92.00 374 ALA A O 1
ATOM 2826 N N . VAL A 1 375 ? -48.728 15.043 19.776 1.00 88.94 375 VAL A N 1
ATOM 2827 C CA . VAL A 1 375 ? -47.405 14.402 19.835 1.00 88.94 375 VAL A CA 1
ATOM 2828 C C . VAL A 1 375 ? -46.901 14.199 18.412 1.00 88.94 375 VAL A C 1
ATOM 2830 O O . VAL A 1 375 ? -47.622 13.665 17.569 1.00 88.94 375 VAL A O 1
ATOM 2833 N N . ASN A 1 376 ? -45.662 14.611 18.148 1.00 87.12 376 ASN A N 1
ATOM 2834 C CA . ASN A 1 376 ? -45.040 14.448 16.838 1.00 87.12 376 ASN A CA 1
ATOM 2835 C C . ASN A 1 376 ? -44.556 13.006 16.636 1.00 87.12 376 ASN A C 1
ATOM 2837 O O . ASN A 1 376 ? -43.948 12.414 17.528 1.00 87.12 376 ASN A O 1
ATOM 2841 N N . PHE A 1 377 ? -44.815 12.454 15.451 1.00 81.44 377 PHE A N 1
ATOM 2842 C CA . PHE A 1 377 ? -44.450 11.090 15.070 1.00 81.44 377 PHE A CA 1
ATOM 2843 C C . PHE A 1 377 ? -43.874 11.056 13.649 1.00 81.44 377 PHE A C 1
ATOM 2845 O O . PHE A 1 377 ? -44.311 11.814 12.783 1.00 81.44 377 PHE A O 1
ATOM 2852 N N . GLU A 1 378 ? -42.926 10.150 13.400 1.00 74.12 378 GLU A N 1
ATOM 2853 C CA . GLU A 1 378 ? -42.299 9.953 12.091 1.00 74.12 378 GLU A CA 1
ATOM 2854 C C . GLU A 1 378 ? -42.704 8.606 11.471 1.00 74.12 378 GLU A C 1
ATOM 2856 O O . GLU A 1 378 ? -42.456 7.537 12.035 1.00 74.12 378 GLU A O 1
ATOM 2861 N N . PHE A 1 379 ? -43.324 8.671 10.285 1.00 61.84 379 PHE A N 1
ATOM 2862 C CA . PHE A 1 379 ? -44.031 7.561 9.628 1.00 61.84 379 PHE A CA 1
ATOM 2863 C C . PHE A 1 379 ? -43.174 6.336 9.280 1.00 61.84 379 PHE A C 1
ATOM 2865 O O . PHE A 1 379 ? -43.730 5.254 9.107 1.00 61.84 379 PHE A O 1
ATOM 2872 N N . ASP A 1 380 ? -41.851 6.473 9.212 1.00 60.16 380 ASP A N 1
ATOM 2873 C CA . ASP A 1 380 ? -40.948 5.406 8.756 1.00 60.16 380 ASP A CA 1
ATOM 2874 C C . ASP A 1 380 ? -40.532 4.423 9.870 1.00 60.16 380 ASP A C 1
ATOM 2876 O O . ASP A 1 380 ? -39.787 3.474 9.637 1.00 60.16 380 ASP A O 1
ATOM 2880 N N . THR A 1 381 ? -41.006 4.633 11.105 1.00 53.78 381 THR A N 1
ATOM 2881 C CA . THR A 1 381 ? -40.478 3.935 12.295 1.00 53.78 381 THR A CA 1
ATOM 2882 C C . THR A 1 381 ? -41.390 2.837 12.852 1.00 53.78 381 THR A C 1
ATOM 2884 O O . THR A 1 381 ? -40.907 1.957 13.567 1.00 53.78 381 THR A O 1
ATOM 2887 N N . LYS A 1 382 ? -42.692 2.832 12.520 1.00 54.59 382 LYS A N 1
ATOM 2888 C CA . LYS A 1 382 ? -43.668 1.806 12.942 1.00 54.59 382 LYS A CA 1
ATOM 2889 C C . LYS A 1 382 ? -44.792 1.630 11.899 1.00 54.59 382 LYS A C 1
ATOM 2891 O O . LYS A 1 382 ? -45.295 2.627 11.387 1.00 54.59 382 LYS A O 1
ATOM 2896 N N . PRO A 1 383 ? -45.262 0.399 11.602 1.00 53.78 383 PRO A N 1
ATOM 2897 C CA . PRO A 1 383 ? -46.441 0.196 10.756 1.00 53.78 383 PRO A CA 1
ATOM 2898 C C . PRO A 1 383 ? -47.694 0.789 11.423 1.00 53.78 383 PRO A C 1
ATOM 2900 O O . PRO A 1 383 ? -47.930 0.551 12.606 1.00 53.78 383 PRO A O 1
ATOM 2903 N N . VAL A 1 384 ? -48.518 1.519 10.660 1.00 51.81 384 VAL A N 1
ATOM 2904 C CA . VAL A 1 384 ? -49.680 2.318 11.129 1.00 51.81 384 VAL A CA 1
ATOM 2905 C C . VAL A 1 384 ? -50.615 1.567 12.093 1.00 51.81 384 VAL A C 1
ATOM 2907 O O . VAL A 1 384 ? -51.116 2.157 13.047 1.00 51.81 384 VAL A O 1
ATOM 2910 N N . ASN A 1 385 ? -50.794 0.255 11.910 1.00 49.44 385 ASN A N 1
ATOM 2911 C CA . ASN A 1 385 ? -51.645 -0.570 12.777 1.00 49.44 385 ASN A CA 1
ATOM 2912 C C . ASN A 1 385 ? -51.122 -0.686 14.223 1.00 49.44 385 ASN A C 1
ATOM 2914 O O . ASN A 1 385 ? -51.915 -0.860 15.135 1.00 49.44 385 ASN A O 1
ATOM 2918 N N . SER A 1 386 ? -49.813 -0.539 14.454 1.00 60.72 386 SER A N 1
ATOM 2919 C CA . SER A 1 386 ? -49.202 -0.638 15.792 1.00 60.72 386 SER A CA 1
ATOM 2920 C C . SER A 1 386 ? -49.323 0.640 16.629 1.00 60.72 386 SER A C 1
ATOM 2922 O O . SER A 1 386 ? -49.108 0.611 17.837 1.00 60.72 386 SER A O 1
ATOM 2924 N N . LEU A 1 387 ? -49.663 1.766 15.999 1.00 62.06 387 LEU A N 1
ATOM 2925 C CA . LEU A 1 387 ? -49.667 3.083 16.637 1.00 62.06 387 LEU A CA 1
ATOM 2926 C C . LEU A 1 387 ? -50.964 3.330 17.408 1.00 62.06 387 LEU A C 1
ATOM 2928 O O . LEU A 1 387 ? -50.942 3.806 18.539 1.00 62.06 387 LEU A O 1
ATOM 2932 N N . HIS A 1 388 ? -52.088 2.927 16.814 1.00 65.94 388 HIS A N 1
ATOM 2933 C CA . HIS A 1 388 ? -53.386 2.911 17.479 1.00 65.94 388 HIS A CA 1
ATOM 2934 C C . HIS A 1 388 ? -53.375 1.969 18.692 1.00 65.94 388 HIS A C 1
ATOM 2936 O O . HIS A 1 388 ? -53.802 2.360 19.776 1.00 65.94 388 HIS A O 1
ATOM 2942 N N . ASP A 1 389 ? -52.810 0.770 18.535 1.00 64.94 389 ASP A N 1
ATOM 2943 C CA . ASP A 1 389 ? -52.703 -0.211 19.618 1.00 64.94 389 ASP A CA 1
ATOM 2944 C C . ASP A 1 389 ? -51.764 0.277 20.736 1.00 64.94 389 ASP A C 1
ATOM 2946 O O . ASP A 1 389 ? -52.127 0.208 21.908 1.00 64.94 389 ASP A O 1
ATOM 2950 N N . ALA A 1 390 ? -50.616 0.880 20.396 1.00 64.88 390 ALA A N 1
ATOM 2951 C CA . ALA A 1 390 ? -49.687 1.447 21.378 1.00 64.88 390 ALA A CA 1
ATOM 2952 C C . ALA A 1 390 ? -50.307 2.576 22.219 1.00 64.88 390 ALA A C 1
ATOM 2954 O O . ALA A 1 390 ? -50.000 2.679 23.409 1.00 64.88 390 ALA A O 1
ATOM 2955 N N . VAL A 1 391 ? -51.168 3.407 21.618 1.00 67.31 391 VAL A N 1
ATOM 2956 C CA . VAL A 1 391 ? -51.929 4.448 22.327 1.00 67.31 391 VAL A CA 1
ATOM 2957 C C . VAL A 1 391 ? -53.018 3.816 23.197 1.00 67.31 391 VAL A C 1
ATOM 2959 O O . VAL A 1 391 ? -53.157 4.188 24.360 1.00 67.31 391 VAL A O 1
ATOM 2962 N N . LEU A 1 392 ? -53.769 2.841 22.674 1.00 68.75 392 LEU A N 1
ATOM 2963 C CA . LEU A 1 392 ? -54.839 2.170 23.418 1.00 68.75 392 LEU A CA 1
ATOM 2964 C C . LEU A 1 392 ? -54.335 1.400 24.644 1.00 68.75 392 LEU A C 1
ATOM 2966 O O . LEU A 1 392 ? -54.991 1.442 25.681 1.00 68.75 392 LEU A O 1
ATOM 2970 N N . GLU A 1 393 ? -53.181 0.735 24.551 1.00 67.50 393 GLU A N 1
ATOM 2971 C CA . GLU A 1 393 ? -52.568 0.013 25.677 1.00 67.50 393 GLU A CA 1
ATOM 2972 C C . GLU A 1 393 ? -52.115 0.942 26.813 1.00 67.50 393 GLU A C 1
ATOM 2974 O O . GLU A 1 393 ? -52.063 0.527 27.971 1.00 67.50 393 GLU A O 1
ATOM 2979 N N . ARG A 1 394 ? -51.796 2.201 26.494 1.00 68.12 394 ARG A N 1
ATOM 2980 C CA . ARG A 1 394 ? -51.276 3.200 27.442 1.00 68.12 394 ARG A CA 1
ATOM 2981 C C . ARG A 1 394 ? -52.351 4.109 28.032 1.00 68.12 394 ARG A C 1
ATOM 2983 O O . ARG A 1 394 ? -52.090 4.817 29.002 1.00 68.12 394 ARG A O 1
ATOM 2990 N N . LEU A 1 395 ? -53.562 4.099 27.475 1.00 64.50 395 LEU A N 1
ATOM 2991 C CA . LEU A 1 395 ? -54.684 4.867 28.004 1.00 64.50 395 LEU A CA 1
ATOM 2992 C C . LEU A 1 395 ? -55.289 4.156 29.231 1.00 64.50 395 LEU A C 1
ATOM 2994 O O . LEU A 1 395 ? -55.745 3.017 29.122 1.00 64.50 395 LEU A O 1
ATOM 2998 N N . PRO A 1 396 ? -55.369 4.808 30.405 1.00 52.56 396 PRO A N 1
ATOM 2999 C CA . PRO A 1 396 ? -56.036 4.220 31.560 1.00 52.56 396 PRO A CA 1
ATOM 3000 C C . PRO A 1 396 ? -57.546 4.067 31.293 1.00 52.56 396 PRO A C 1
ATOM 3002 O O . PRO A 1 396 ? -58.234 5.026 30.941 1.00 52.56 396 PRO A O 1
ATOM 3005 N N . HIS A 1 397 ? -58.097 2.863 31.477 1.00 44.19 397 HIS A N 1
ATOM 3006 C CA . HIS A 1 397 ? -59.552 2.662 31.517 1.00 44.19 397 HIS A CA 1
ATOM 3007 C C . HIS A 1 397 ? -60.157 3.380 32.751 1.00 44.19 397 HIS A C 1
ATOM 3009 O O . HIS A 1 397 ? -59.593 3.226 33.837 1.00 44.19 397 HIS A O 1
ATOM 3015 N N . PRO A 1 398 ? -61.310 4.091 32.669 1.00 49.94 398 PRO A N 1
ATOM 3016 C CA . PRO A 1 398 ? -62.247 4.217 31.552 1.00 49.94 398 PRO A CA 1
ATOM 3017 C C . PRO A 1 398 ? -62.184 5.579 30.815 1.00 49.94 398 PRO A C 1
ATOM 3019 O O . PRO A 1 398 ? -62.134 6.642 31.421 1.00 49.94 398 PRO A O 1
ATOM 3022 N N . GLN A 1 399 ? -62.238 5.463 29.486 1.00 50.34 399 GLN A N 1
ATOM 3023 C CA . GLN A 1 399 ? -62.365 6.434 28.383 1.00 50.34 399 GLN A CA 1
ATOM 3024 C C . GLN A 1 399 ? -62.527 7.947 28.647 1.00 50.34 399 GLN A C 1
ATOM 3026 O O . GLN A 1 399 ? -63.475 8.381 29.300 1.00 50.34 399 GLN A O 1
ATOM 3031 N N . PRO A 1 400 ? -61.815 8.757 27.843 1.00 45.56 400 PRO A N 1
ATOM 3032 C CA . PRO A 1 400 ? -62.393 9.797 26.996 1.00 45.56 400 PRO A CA 1
ATOM 3033 C C . PRO A 1 400 ? -62.662 9.261 25.565 1.00 45.56 400 PRO A C 1
ATOM 3035 O O . PRO A 1 400 ? -62.018 8.297 25.144 1.00 45.56 400 PRO A O 1
ATOM 3038 N N . PRO A 1 401 ? -63.602 9.839 24.793 1.00 40.72 401 PRO A N 1
ATOM 3039 C CA . PRO A 1 401 ? -63.839 9.419 23.411 1.00 40.72 401 PRO A CA 1
ATOM 3040 C C . PRO A 1 401 ? -62.623 9.752 22.522 1.00 40.72 401 PRO A C 1
ATOM 3042 O O . PRO A 1 401 ? -62.023 10.813 22.710 1.00 40.72 401 PRO A O 1
ATOM 3045 N N . PRO A 1 402 ? -62.264 8.893 21.548 1.00 44.34 402 PRO A N 1
ATOM 3046 C CA . PRO A 1 402 ? -61.269 9.240 20.542 1.00 44.34 402 PRO A CA 1
ATOM 3047 C C . PRO A 1 402 ? -61.866 10.280 19.581 1.00 44.34 402 PRO A C 1
ATOM 3049 O O . PRO A 1 402 ? -62.934 10.053 19.005 1.00 44.34 402 PRO A O 1
ATOM 3052 N N . GLN A 1 403 ? -61.187 11.415 19.425 1.00 41.28 403 GLN A N 1
ATOM 3053 C CA . GLN A 1 403 ? -61.332 12.316 18.279 1.00 41.28 403 GLN A CA 1
ATOM 3054 C C . GLN A 1 403 ? -59.974 12.504 17.628 1.00 41.28 403 GLN A C 1
ATOM 3056 O O . GLN A 1 403 ? -59.000 12.688 18.395 1.00 41.28 403 GLN A O 1
#

Solvent-accessible surface area (backbone atoms only — not comparable to full-atom values): 22180 Å² total; per-residue (Å²): 139,88,84,76,82,84,87,70,48,72,58,58,50,51,51,46,53,49,32,55,50,43,40,72,72,34,70,32,54,27,28,33,38,33,31,70,60,100,90,40,34,28,28,49,39,61,40,44,82,80,66,84,65,61,55,36,34,76,34,101,55,58,87,58,70,87,42,85,40,65,48,75,36,73,16,32,29,87,87,68,49,82,61,31,34,44,33,38,21,38,81,85,66,93,80,56,50,62,67,60,33,48,54,56,46,48,57,51,22,48,52,51,15,46,47,46,47,53,52,53,48,53,55,52,53,55,62,65,66,69,78,75,75,93,38,64,33,87,72,32,68,26,23,23,42,69,40,42,57,55,48,50,61,55,49,41,53,50,28,50,64,70,62,47,42,30,35,33,40,36,37,40,52,54,64,43,66,62,37,25,75,76,64,33,61,68,49,27,51,48,52,46,28,51,52,29,45,51,52,48,66,72,42,47,92,78,35,47,53,19,42,63,47,95,58,30,37,35,34,48,38,63,75,48,55,72,67,56,50,53,49,52,51,54,52,48,52,53,50,33,53,77,67,73,44,55,64,46,67,10,63,6,63,45,43,67,79,50,32,60,65,45,5,48,55,41,10,51,53,39,30,55,52,53,48,54,54,48,53,54,52,51,53,52,50,53,53,46,53,53,49,54,53,29,57,75,72,56,35,46,39,51,44,77,49,80,39,63,42,86,90,78,73,43,74,46,34,32,37,44,41,68,35,34,58,47,99,93,43,80,42,57,51,88,81,47,48,68,55,32,54,76,69,69,39,53,50,61,52,40,54,53,34,48,53,49,40,55,60,48,46,61,60,49,31,76,79,40,75,81,57,41,81,45,71,75,80,69,80,92,62,58,66,73,77,56,54,60,50,56,51,58,75,69,52,72,85,81,79,78,83,92,127

Secondary structure (DSSP, 8-state):
---------HHHHHHHHHHHHHHHHSS-SEEEEEEEETTEEEEEEEEETTS---TT-EESS-TTTT-SEEEEEEEE-TTS-EEEEEEEEESS-TT--HHHHHHHHHHHHHHHHHHHHHHHHHHHHHHHHTT-SS-B-TTTSSBPHHHHHHHHHHHHHHHHHHT--EEEEEEEE-SHHHHHHHH-HHHHHHHHHHHHHHHHHHHTTTSEEEEEETTEEEEEEES--HHHHHHHHHHHHHHHHHTT--EEEEEEE-BTTTHHHHHHHHHHHHHHHHHHHHHHHHHHHHHHHHHHHHHHTT-EEEEEEEEE-TTT--EEEEEEEEEEEETTEEEPGGGTHHHHHHTT-HHHHHHHHHHHHHHHHHHHTTTSTT-EEEE---TTSS-THHHHHHHHHHSPSS-PPP-

Nearest PDB structures (foldseek):
  4zmu-assembly2_D  TM=5.067E-01  e=6.340E-13  Pseudomonas aeruginosa PAO1
  7e6g-assembly1_B  TM=7.783E-01  e=1.840E-09  Pseudomonas aeruginosa
  3qyy-assembly1_A  TM=8.318E-01  e=8.832E-08  Xanthomonas campestris pv. campestris
  5llw-assembly1_B  TM=5.160E-01  e=8.609E-11  Idiomarina sp. A28L
  6et7-assembly1_B  TM=4.974E-01  e=1.448E-10  Idiomarina sp. A28L

Radius of gyration: 35.36 Å; Cα contacts (8 Å, |Δi|>4): 624; chains: 1; bounding box: 98×50×79 Å

Foldseek 3Di:
DDDQDDLADPLQVLVQVLQVVLCVPQVFPKKFWWAAAPQAIATQHIRHPPPPDDHLAGDPDPVCVPAPQKDWDFQAAPVRHTQTIIITGDRPDPPGPNVVSNVSRNVVSPVSNPVLVVVVVVLVVVVLPPVDDDQADPLLRAGELVRVVVVQVSVLSVCSNRVWKKKKKKKAFPCLVVQCVPPNNVRSSVLSNQLSVLLCVLQDSQWHKYDNDDRMIMIMHTNDHPVRQVVSVVSSVVSCVVVVTDIAMFMFIAGSVCGVVNRVVRSVVSSVVVVVVVVVVVVLVVLLVVVVVQLVVVQWEWDWDFDADPVPRDTAEIETAIWGQDPVGIDHCVVCVVSCVVVLNQVSSQLRSLLRQLVVVVVVCVVVVNYYYHYDHDPVNDDPVVVVVSNVVNHDPDDDDDD

Sequence (403 aa):
MTIGASHDTTFSRAAQRVLEHLSTTSGLGSWAVCRADSHGSHTLVVDDTRGSLRAHVSLDAAAGQGAPFRIAVPITFPDGQPFGELVGFDDRDPSIDLEHASTQARVFAILLGALAAAEATLARERRVTELSSGLSDPLTGLATRQGWEQRLRRDEQFCREFGEPAAVMLIELHGLERSNELHGHSAGDEHLRIAGTVVREVLGDRHFGAHVGGNRLGAVMIGVSDHEVTELERVTRQALETSEVAATIGIGRRRPEAGFDGAISMADADIEAGQSARESATADADKTAALIVALECGAIRAYFQPIVDLRTGTVVTVEALARWHSPDGIREPDQFLPLLQQAGLLGALFDRILDDGLEKLVEFRQIVPDLQLAVNFEFDTKPVNSLHDAVLERLPHPQPPPQ

pLDDT: mean 85.19, std 13.0, range [29.55, 98.44]

Mean predicted aligned error: 13.54 Å